Protein AF-A0A954PPZ4-F1 (afdb_monomer_lite)

Sequence (456 aa):
CDCLAVALPESFREPVVQAVEKLPRPAMVLQRCLPSYSAPQWQPHAEEVEAAEGDNGEAWSYVPIDPCQPVIMALRMALGEHWPIEFCDLETNAFQPLAAVMPDPYALKTVSLERFATAILPSLAKPYQEQAQHRLQYMAWRLRQLEEKHQHIVLVCSILEWPWLREAYFESPPEELPAHDSVDAAKTFTVHSNSLLFLFGELPFITGLYEQARVHLEDDENLSIDGVKQLLMSARSSYLQDLGKRARRITPLLLAQCLKYIRNMTLLEHRMTPDLYTMAVAAQQILGDQYSIHLIETARDYPFSEEMEPQPAEHASITLGIDQVRLPDGEMVSVVSRLPGQPVSWRSLELRRRPAQEERERWKTQWNPYAQCSWPPEDNLIESFRTRVMDRAKALIGADLARSEKFSTSIKDGIDIRETLRHWYDGEIYVKVTPPSLGAMDCCVMLFDTPADPRE

pLDDT: mean 85.3, std 14.96, range [31.09, 97.88]

Structure (mmCIF, N/CA/C/O backbone):
data_AF-A0A954PPZ4-F1
#
_entry.id   AF-A0A954PPZ4-F1
#
loop_
_atom_site.group_PDB
_atom_site.id
_atom_site.type_symbol
_atom_site.label_atom_id
_atom_site.label_alt_id
_atom_site.label_comp_id
_atom_site.label_asym_id
_atom_site.label_entity_id
_atom_site.label_seq_id
_atom_site.pdbx_PDB_ins_code
_atom_site.Cartn_x
_atom_site.Cartn_y
_atom_site.Cartn_z
_atom_site.occupancy
_atom_site.B_iso_or_equiv
_atom_site.auth_seq_id
_atom_site.auth_comp_id
_atom_site.auth_asym_id
_atom_site.auth_atom_id
_atom_site.pdbx_PDB_model_num
ATOM 1 N N . CYS A 1 1 ? -2.077 9.048 -27.854 1.00 75.25 1 CYS A N 1
ATOM 2 C CA . CYS A 1 1 ? -1.105 7.977 -27.586 1.00 75.25 1 CYS A CA 1
ATOM 3 C C . CYS A 1 1 ? -1.301 6.933 -28.668 1.00 75.25 1 CYS A C 1
ATOM 5 O O . CYS A 1 1 ? -2.449 6.589 -28.920 1.00 75.25 1 CYS A O 1
ATOM 7 N N . ASP A 1 2 ? -0.237 6.506 -29.336 1.00 89.81 2 ASP A N 1
ATOM 8 C CA . ASP A 1 2 ? -0.251 5.401 -30.306 1.00 89.81 2 ASP A CA 1
ATOM 9 C C . ASP A 1 2 ? 0.690 4.249 -29.904 1.00 89.81 2 ASP A C 1
ATOM 11 O O . ASP A 1 2 ? 0.774 3.256 -30.624 1.00 89.81 2 ASP A O 1
ATOM 15 N N . CYS A 1 3 ? 1.375 4.367 -28.759 1.00 95.69 3 CYS A N 1
ATOM 16 C CA . CYS A 1 3 ? 2.172 3.321 -28.125 1.00 95.69 3 CYS A CA 1
ATOM 17 C C . CYS A 1 3 ? 2.375 3.638 -26.636 1.00 95.69 3 CYS A C 1
ATOM 19 O O . CYS A 1 3 ? 2.817 4.735 -26.286 1.00 95.69 3 CYS A O 1
ATOM 21 N N . LEU A 1 4 ? 2.108 2.670 -25.760 1.00 97.62 4 LEU A N 1
ATOM 22 C CA . LEU A 1 4 ? 2.496 2.714 -24.353 1.00 97.62 4 LEU A CA 1
ATOM 23 C C . LEU A 1 4 ? 3.855 2.026 -24.182 1.00 97.62 4 LEU A C 1
ATOM 25 O O . LEU A 1 4 ? 3.980 0.838 -24.453 1.00 97.62 4 LEU A O 1
ATOM 29 N N . ALA A 1 5 ? 4.848 2.749 -23.681 1.00 97.50 5 ALA A N 1
ATOM 30 C CA . ALA A 1 5 ? 6.113 2.190 -23.222 1.00 97.50 5 ALA A CA 1
ATOM 31 C C . ALA A 1 5 ? 6.106 2.049 -21.692 1.00 97.50 5 ALA A C 1
ATOM 33 O O . ALA A 1 5 ? 5.712 2.977 -20.976 1.00 97.50 5 ALA A O 1
ATOM 34 N N . VAL A 1 6 ? 6.575 0.913 -21.179 1.00 97.25 6 VAL A N 1
ATOM 35 C CA . VAL A 1 6 ? 6.721 0.660 -19.737 1.00 97.25 6 VAL A CA 1
ATOM 36 C C . VAL A 1 6 ? 8.161 0.301 -19.383 1.00 97.25 6 VAL A C 1
ATOM 38 O O . VAL A 1 6 ? 8.851 -0.382 -20.142 1.00 97.25 6 VAL A O 1
ATOM 41 N N . ALA A 1 7 ? 8.609 0.748 -18.207 1.00 95.81 7 ALA A N 1
ATOM 42 C CA . ALA A 1 7 ? 9.927 0.440 -17.646 1.00 95.81 7 ALA A CA 1
ATOM 43 C C . ALA A 1 7 ? 9.975 -0.978 -17.034 1.00 95.81 7 ALA A C 1
ATOM 45 O O . ALA A 1 7 ? 10.272 -1.157 -15.855 1.00 95.81 7 ALA A O 1
ATOM 46 N N . LEU A 1 8 ? 9.615 -1.981 -17.836 1.00 97.19 8 LEU A N 1
ATOM 47 C CA . LEU A 1 8 ? 9.733 -3.405 -17.527 1.00 97.19 8 LEU A CA 1
ATOM 48 C C . LEU A 1 8 ? 10.422 -4.119 -18.699 1.00 97.19 8 LEU A C 1
ATOM 50 O O . LEU A 1 8 ? 10.271 -3.665 -19.838 1.00 97.19 8 LEU A O 1
ATOM 54 N N . PRO A 1 9 ? 11.174 -5.203 -18.447 1.00 96.81 9 PRO A N 1
ATOM 55 C CA . PRO A 1 9 ? 11.901 -5.890 -19.503 1.00 96.81 9 PRO A CA 1
ATOM 56 C C . PRO A 1 9 ? 11.020 -6.901 -20.245 1.00 96.81 9 PRO A C 1
ATOM 58 O O . PRO A 1 9 ? 9.985 -7.348 -19.743 1.00 96.81 9 PRO A O 1
ATOM 61 N N . GLU A 1 10 ? 11.427 -7.250 -21.464 1.00 96.19 10 GLU A N 1
ATOM 62 C CA . GLU A 1 10 ? 10.640 -8.042 -22.418 1.00 96.19 10 GLU A CA 1
ATOM 63 C C . GLU A 1 10 ? 10.233 -9.422 -21.872 1.00 96.19 10 GLU A C 1
ATOM 65 O O . GLU A 1 10 ? 9.125 -9.889 -22.138 1.00 96.19 10 GLU A O 1
ATOM 70 N N . SER A 1 11 ? 11.069 -10.044 -21.035 1.00 96.31 11 SER A N 1
ATOM 71 C CA . SER A 1 11 ? 10.804 -11.328 -20.372 1.00 96.31 11 SER A CA 1
ATOM 72 C C . SER A 1 11 ? 9.539 -11.335 -19.505 1.00 96.31 11 SER A C 1
ATOM 74 O O . SER A 1 11 ? 8.953 -12.396 -19.280 1.00 96.31 11 SER A O 1
ATOM 76 N N . PHE A 1 12 ? 9.073 -10.167 -19.053 1.00 97.50 12 PHE A N 1
ATOM 77 C CA . PHE A 1 12 ? 7.840 -10.024 -18.277 1.00 97.50 12 PHE A CA 1
ATOM 78 C C . PHE A 1 12 ? 6.602 -9.767 -19.142 1.00 97.50 12 PHE A C 1
ATOM 80 O O . PHE A 1 12 ? 5.494 -9.856 -18.612 1.00 97.50 12 PHE A O 1
ATOM 87 N N . ARG A 1 13 ? 6.745 -9.473 -20.444 1.00 97.25 13 ARG A N 1
ATOM 88 C CA . ARG A 1 13 ? 5.640 -9.022 -21.310 1.00 97.25 13 ARG A CA 1
ATOM 89 C C . ARG A 1 13 ? 4.444 -9.962 -21.259 1.00 97.25 13 ARG A C 1
ATOM 91 O O . ARG A 1 13 ? 3.362 -9.564 -20.837 1.00 97.25 13 ARG A O 1
ATOM 98 N N . GLU A 1 14 ? 4.637 -11.203 -21.692 1.00 96.88 14 GLU A N 1
ATOM 99 C CA . GLU A 1 14 ? 3.563 -12.192 -21.778 1.00 96.88 14 GLU A CA 1
ATOM 100 C C . GLU A 1 14 ? 2.901 -12.479 -20.414 1.00 96.88 14 GLU A C 1
ATOM 102 O O . GLU A 1 14 ? 1.684 -12.297 -20.310 1.00 96.88 14 GLU A O 1
ATOM 107 N N . PRO A 1 15 ? 3.639 -12.858 -19.347 1.00 96.88 15 PRO A N 1
ATOM 108 C CA . PRO A 1 15 ? 3.014 -13.192 -18.068 1.00 96.88 15 PRO A CA 1
ATOM 109 C C . PRO A 1 15 ? 2.352 -11.992 -17.380 1.00 96.88 15 PRO A C 1
ATOM 111 O O . PRO A 1 15 ? 1.315 -12.172 -16.738 1.00 96.88 15 PRO A O 1
ATOM 114 N N . VAL A 1 16 ? 2.900 -10.776 -17.518 1.00 97.88 16 VAL A N 1
ATOM 115 C CA . VAL A 1 16 ? 2.283 -9.559 -16.964 1.00 97.88 16 VAL A CA 1
ATOM 116 C C . VAL A 1 16 ? 1.006 -9.225 -17.717 1.00 97.88 16 VAL A C 1
ATOM 118 O O . VAL A 1 16 ? -0.025 -9.059 -17.075 1.00 97.88 16 VAL A O 1
ATOM 121 N N . VAL A 1 17 ? 1.028 -9.177 -19.052 1.00 97.38 17 VAL A N 1
ATOM 122 C CA . VAL A 1 17 ? -0.170 -8.858 -19.848 1.00 97.38 17 VAL A CA 1
ATOM 123 C C . VAL A 1 17 ? -1.296 -9.857 -19.565 1.00 97.38 17 VAL A C 1
ATOM 125 O O . VAL A 1 17 ? -2.403 -9.439 -19.232 1.00 97.38 17 VAL A O 1
ATOM 128 N N . GLN A 1 18 ? -1.002 -11.162 -19.567 1.00 95.94 18 GLN A N 1
ATOM 129 C CA . GLN A 1 18 ? -1.986 -12.202 -19.235 1.00 95.94 18 GLN A CA 1
ATOM 130 C C . GLN A 1 18 ? -2.537 -12.077 -17.809 1.00 95.94 18 GLN A C 1
ATOM 132 O O . GLN A 1 18 ? -3.684 -12.438 -17.547 1.00 95.94 18 GLN A O 1
ATOM 137 N N . ALA A 1 19 ? -1.724 -11.619 -16.854 1.00 95.38 19 ALA A N 1
ATOM 138 C CA . ALA A 1 19 ? -2.177 -11.412 -15.485 1.00 95.38 19 ALA A CA 1
ATOM 139 C C . ALA A 1 19 ? -3.031 -10.142 -15.346 1.00 95.38 19 ALA A C 1
ATOM 141 O O . ALA A 1 19 ? -4.013 -10.153 -14.606 1.00 95.38 19 ALA A O 1
ATOM 142 N N . VAL A 1 20 ? -2.705 -9.076 -16.084 1.00 96.69 20 VAL A N 1
ATOM 143 C CA . VAL A 1 20 ? -3.491 -7.833 -16.121 1.00 96.69 20 VAL A CA 1
ATOM 144 C C . VAL A 1 20 ? -4.895 -8.085 -16.673 1.00 96.69 20 VAL A C 1
ATOM 146 O O . VAL A 1 20 ? -5.860 -7.557 -16.126 1.00 96.69 20 VAL A O 1
ATOM 149 N N . GLU A 1 21 ? -5.035 -8.938 -17.691 1.00 94.81 21 GLU A N 1
ATOM 150 C CA . GLU A 1 21 ? -6.339 -9.338 -18.250 1.00 94.81 21 GLU A CA 1
ATOM 151 C C . GLU A 1 21 ? -7.236 -10.086 -17.250 1.00 94.81 21 GLU A C 1
ATOM 153 O O . GLU A 1 21 ? -8.455 -10.102 -17.406 1.00 94.81 21 GLU A O 1
ATOM 158 N N . LYS A 1 22 ? -6.650 -10.704 -16.216 1.00 92.50 22 LYS A N 1
ATOM 159 C CA . LYS A 1 22 ? -7.378 -11.458 -15.180 1.00 92.50 22 LYS A CA 1
ATOM 160 C C . LYS A 1 22 ? -7.813 -10.601 -13.995 1.00 92.50 22 LYS A C 1
ATOM 162 O O . LYS A 1 22 ? -8.447 -11.114 -13.072 1.00 92.50 22 LYS A O 1
ATOM 167 N N . LEU A 1 23 ? -7.466 -9.317 -13.986 1.00 92.75 23 LEU A N 1
ATOM 168 C CA . LEU A 1 23 ? -7.925 -8.405 -12.952 1.00 92.75 23 LEU A CA 1
ATOM 169 C C . LEU A 1 23 ? -9.472 -8.348 -12.923 1.00 92.75 23 LEU A C 1
ATOM 171 O O . LEU A 1 23 ? -10.089 -8.413 -13.986 1.00 92.75 23 LEU A O 1
ATOM 175 N N . PRO A 1 24 ? -10.118 -8.262 -11.741 1.00 92.44 24 PRO A N 1
ATOM 176 C CA . PRO A 1 24 ? -9.594 -7.825 -10.440 1.00 92.44 24 PRO A CA 1
ATOM 177 C C . PRO A 1 24 ? -8.864 -8.902 -9.617 1.00 92.44 24 PRO A C 1
ATOM 179 O O . PRO A 1 24 ? -8.518 -8.632 -8.468 1.00 92.44 24 PRO A O 1
ATOM 182 N N . ARG A 1 25 ? -8.599 -10.104 -10.151 1.00 91.38 25 ARG A N 1
ATOM 183 C CA . ARG A 1 25 ? -7.817 -11.137 -9.450 1.00 91.38 25 ARG A CA 1
ATOM 184 C C . ARG A 1 25 ? -6.331 -10.743 -9.379 1.00 91.38 25 ARG A C 1
ATOM 186 O O . ARG A 1 25 ? -5.662 -10.754 -10.413 1.00 91.38 25 ARG A O 1
ATOM 193 N N . PRO A 1 26 ? -5.788 -10.422 -8.191 1.00 92.31 26 PRO A N 1
ATOM 194 C CA . PRO A 1 26 ? -4.391 -10.040 -8.056 1.00 92.31 26 PRO A CA 1
ATOM 195 C C . PRO A 1 26 ? -3.469 -11.242 -8.255 1.00 92.31 26 PRO A C 1
ATOM 197 O O . PRO A 1 26 ? -3.804 -12.387 -7.930 1.00 92.31 26 PRO A O 1
ATOM 200 N N . ALA A 1 27 ? -2.279 -10.967 -8.770 1.00 94.50 27 ALA A N 1
ATOM 201 C CA . ALA A 1 27 ? -1.265 -11.967 -9.060 1.00 94.50 27 ALA A CA 1
ATOM 202 C C . ALA A 1 27 ? 0.137 -11.394 -8.835 1.00 94.50 27 ALA A C 1
ATOM 204 O O . ALA A 1 27 ? 0.327 -10.188 -8.671 1.00 94.50 27 ALA A O 1
ATOM 205 N N . MET A 1 28 ? 1.131 -12.271 -8.856 1.00 95.56 28 MET A N 1
ATOM 206 C CA . MET A 1 28 ? 2.534 -11.888 -8.811 1.00 95.56 28 MET A CA 1
ATOM 207 C C . MET A 1 28 ? 3.274 -12.576 -9.950 1.00 95.56 28 MET A C 1
ATOM 209 O O . MET A 1 28 ? 3.221 -13.800 -10.072 1.00 95.56 28 MET A O 1
ATOM 213 N N . VAL A 1 29 ? 3.960 -11.800 -10.786 1.00 97.12 29 VAL A N 1
ATOM 214 C CA . VAL A 1 29 ? 4.815 -12.344 -11.845 1.00 97.12 29 VAL A CA 1
ATOM 215 C C . VAL A 1 29 ? 6.242 -12.378 -11.329 1.00 97.12 29 VAL A C 1
ATOM 217 O O . VAL A 1 29 ? 6.821 -11.328 -11.070 1.00 97.12 29 VAL A O 1
ATOM 220 N N . LEU A 1 30 ? 6.786 -13.575 -11.145 1.00 96.25 30 LEU A N 1
ATOM 221 C CA . LEU A 1 30 ? 8.046 -13.828 -10.455 1.00 96.25 30 LEU A CA 1
ATOM 222 C C . LEU A 1 30 ? 9.083 -14.398 -11.429 1.00 96.25 30 LEU A C 1
ATOM 224 O O . LEU A 1 30 ? 8.787 -15.315 -12.196 1.00 96.25 30 LEU A O 1
ATOM 228 N N . GLN A 1 31 ? 10.302 -13.872 -11.370 1.00 95.75 31 GLN A N 1
ATOM 229 C CA . GLN A 1 31 ? 11.454 -14.325 -12.139 1.00 95.75 31 GLN A CA 1
ATOM 230 C C . GLN A 1 31 ? 12.562 -14.756 -11.182 1.00 95.75 31 GLN A C 1
ATOM 232 O O . GLN A 1 31 ? 13.004 -13.989 -10.324 1.00 95.75 31 GLN A O 1
ATOM 237 N N . ARG A 1 32 ? 13.009 -16.000 -11.348 1.00 94.06 32 ARG A N 1
ATOM 238 C CA . ARG A 1 32 ? 14.096 -16.574 -10.563 1.00 94.06 32 ARG A CA 1
ATOM 239 C C . ARG A 1 32 ? 15.424 -15.905 -10.912 1.00 94.06 32 ARG A C 1
ATOM 241 O O . ARG A 1 32 ? 15.736 -15.753 -12.090 1.00 94.06 32 ARG A O 1
ATOM 248 N N . CYS A 1 33 ? 16.219 -15.596 -9.889 1.00 92.00 33 CYS A N 1
ATOM 249 C CA . CYS A 1 33 ? 17.605 -15.190 -10.090 1.00 92.00 33 CYS A CA 1
ATOM 250 C C . CYS A 1 33 ? 18.462 -16.418 -10.429 1.00 92.00 33 CYS A C 1
ATOM 252 O O . CYS A 1 33 ? 18.467 -17.417 -9.699 1.00 92.00 33 CYS A O 1
ATOM 254 N N . LEU A 1 34 ? 19.164 -16.370 -11.559 1.00 88.38 34 LEU A N 1
ATOM 255 C CA . LEU A 1 34 ? 20.158 -17.368 -11.933 1.00 88.38 34 LEU A CA 1
ATOM 256 C C . LEU A 1 34 ? 21.433 -17.162 -11.097 1.00 88.38 34 LEU A C 1
ATOM 258 O O . LEU A 1 34 ? 21.794 -16.019 -10.827 1.00 88.38 34 LEU A O 1
ATOM 262 N N . PRO A 1 35 ? 22.149 -18.225 -10.698 1.00 81.56 35 PRO A N 1
ATOM 263 C CA . PRO A 1 35 ? 23.401 -18.070 -9.966 1.00 81.56 35 PRO A CA 1
ATOM 264 C C . PRO A 1 35 ? 24.441 -17.331 -10.816 1.00 81.56 35 PRO A C 1
ATOM 266 O O . PRO A 1 35 ? 24.807 -17.807 -11.896 1.00 81.56 35 PRO A O 1
ATOM 269 N N . SER A 1 36 ? 24.957 -16.203 -10.325 1.00 65.00 36 SER A N 1
ATOM 270 C CA . SER A 1 36 ? 26.126 -15.570 -10.928 1.00 65.00 36 SER A CA 1
ATOM 271 C C . SER A 1 36 ? 27.384 -16.329 -10.476 1.00 65.00 36 SER A C 1
ATOM 273 O O . SER A 1 36 ? 27.802 -16.283 -9.321 1.00 65.00 36 SER A O 1
ATOM 275 N N . TYR A 1 37 ? 28.007 -17.098 -11.375 1.00 56.28 37 TYR A N 1
ATOM 276 C CA . TYR A 1 37 ? 29.334 -17.665 -11.107 1.00 56.28 37 TYR A CA 1
ATOM 277 C C . TYR A 1 37 ? 30.387 -16.571 -11.299 1.00 56.28 37 TYR A C 1
ATOM 279 O O . TYR A 1 37 ? 31.120 -16.552 -12.287 1.00 56.28 37 TYR A O 1
ATOM 287 N N . SER A 1 38 ? 30.456 -15.635 -10.358 1.00 49.75 38 SER A N 1
ATOM 288 C CA . SER A 1 38 ? 31.612 -14.756 -10.229 1.00 49.75 38 SER A CA 1
ATOM 289 C C . SER A 1 38 ? 32.700 -15.514 -9.458 1.00 49.75 38 SER A C 1
ATOM 291 O O . SER A 1 38 ? 32.496 -15.974 -8.336 1.00 49.75 38 SER A O 1
ATOM 293 N N . ALA A 1 39 ? 33.862 -15.734 -10.084 1.00 36.75 39 ALA A N 1
ATOM 294 C CA . ALA A 1 39 ? 35.012 -16.302 -9.381 1.00 36.75 39 ALA A CA 1
ATOM 295 C C . ALA A 1 39 ? 35.336 -15.396 -8.178 1.00 36.75 39 ALA A C 1
ATOM 297 O O . ALA A 1 39 ? 35.464 -14.185 -8.382 1.00 36.75 39 ALA A O 1
ATOM 298 N N . PRO A 1 40 ? 35.467 -15.927 -6.947 1.00 40.28 40 PRO A N 1
ATOM 299 C CA . PRO A 1 40 ? 35.713 -15.090 -5.784 1.00 40.28 40 PRO A CA 1
ATOM 300 C C . PRO A 1 40 ? 37.027 -14.333 -5.990 1.00 40.28 40 PRO A C 1
ATOM 302 O O . PRO A 1 40 ? 38.104 -14.931 -6.060 1.00 40.28 40 PRO A O 1
ATOM 305 N N . GLN A 1 41 ? 36.942 -13.008 -6.111 1.00 35.97 41 GLN A N 1
ATOM 306 C CA . GLN A 1 41 ? 38.111 -12.147 -6.005 1.00 35.97 41 GLN A CA 1
ATOM 307 C C . GLN A 1 41 ? 38.633 -12.279 -4.575 1.00 35.97 41 GLN A C 1
ATOM 309 O O . GLN A 1 41 ? 38.018 -11.802 -3.625 1.00 35.97 41 GLN A O 1
ATOM 314 N N . TRP A 1 42 ? 39.756 -12.976 -4.423 1.00 34.16 42 TRP A N 1
ATOM 315 C CA . TRP A 1 42 ? 40.444 -13.130 -3.149 1.00 34.16 42 TRP A CA 1
ATOM 316 C C . TRP A 1 42 ? 40.820 -11.748 -2.594 1.00 34.16 42 TRP A C 1
ATOM 318 O O . TRP A 1 42 ? 41.677 -11.063 -3.154 1.00 34.16 42 TRP A O 1
ATOM 328 N N . GLN A 1 43 ? 40.168 -11.330 -1.507 1.00 35.03 43 GLN A N 1
ATOM 329 C CA . GLN A 1 43 ? 40.517 -10.128 -0.749 1.00 35.03 43 GLN A CA 1
ATOM 330 C C . GLN A 1 43 ? 41.187 -10.550 0.573 1.00 35.03 43 GLN A C 1
ATOM 332 O O . GLN A 1 43 ? 40.559 -11.251 1.364 1.00 35.03 43 GLN A O 1
ATOM 337 N N . PRO A 1 44 ? 42.446 -10.154 0.846 1.00 36.66 44 PRO A N 1
ATOM 338 C CA . PRO A 1 44 ? 43.204 -10.657 1.998 1.00 36.66 44 PRO A CA 1
ATOM 339 C C . PRO A 1 44 ? 42.790 -10.121 3.380 1.00 36.66 44 PRO A C 1
ATOM 341 O O . PRO A 1 44 ? 43.398 -10.526 4.366 1.00 36.66 44 PRO A O 1
ATOM 344 N N . HIS A 1 45 ? 41.799 -9.228 3.492 1.00 40.19 45 HIS A N 1
ATOM 345 C CA . HIS A 1 45 ? 41.446 -8.582 4.766 1.00 40.19 45 HIS A CA 1
ATOM 346 C C . HIS A 1 45 ? 39.955 -8.219 4.875 1.00 40.19 45 HIS A C 1
ATOM 348 O O . HIS A 1 45 ? 39.609 -7.047 4.995 1.00 40.19 45 HIS A O 1
ATOM 354 N N . ALA A 1 46 ? 39.064 -9.210 4.854 1.00 38.28 46 ALA A N 1
ATOM 355 C CA . ALA A 1 46 ? 37.725 -9.045 5.418 1.00 38.28 46 ALA A CA 1
ATOM 356 C C . ALA A 1 46 ? 37.709 -9.747 6.781 1.00 38.28 46 ALA A C 1
ATOM 358 O O . ALA A 1 46 ? 37.819 -10.969 6.852 1.00 38.28 46 ALA A O 1
ATOM 359 N N . GLU A 1 47 ? 37.676 -8.959 7.856 1.00 34.91 47 GLU A N 1
ATOM 360 C CA . GLU A 1 47 ? 37.459 -9.461 9.212 1.00 34.91 47 GLU A CA 1
ATOM 361 C C . GLU A 1 47 ? 36.106 -10.182 9.277 1.00 34.91 47 GLU A C 1
ATOM 363 O O . GLU A 1 47 ? 35.132 -9.748 8.660 1.00 34.91 47 GLU A O 1
ATOM 368 N N . GLU A 1 48 ? 36.080 -11.305 9.995 1.00 34.56 48 GLU A N 1
ATOM 369 C CA . GLU A 1 48 ? 34.921 -12.172 10.206 1.00 34.56 48 GLU A CA 1
ATOM 370 C C . GLU A 1 48 ? 33.782 -11.393 10.884 1.00 34.56 48 GLU A C 1
ATOM 372 O O . GLU A 1 48 ? 33.661 -11.353 12.107 1.00 34.56 48 GLU A O 1
ATOM 377 N N . VAL A 1 49 ? 32.930 -10.754 10.084 1.00 34.75 49 VAL A N 1
ATOM 378 C CA . VAL A 1 49 ? 31.578 -10.403 10.511 1.00 34.75 49 VAL A CA 1
ATOM 379 C C . VAL A 1 49 ? 30.792 -11.703 10.467 1.00 34.75 49 VAL A C 1
ATOM 381 O O . VAL A 1 49 ? 30.692 -12.313 9.403 1.00 34.75 49 VAL A O 1
ATOM 384 N N . GLU A 1 50 ? 30.287 -12.147 11.620 1.00 31.09 50 GLU A N 1
ATOM 385 C CA . GLU A 1 50 ? 29.399 -13.304 11.739 1.00 31.09 50 GLU A CA 1
ATOM 386 C C . GLU A 1 50 ? 28.265 -13.182 10.713 1.00 31.09 50 GLU A C 1
ATOM 388 O O . GLU A 1 50 ? 27.311 -12.419 10.880 1.00 31.09 50 GLU A O 1
ATOM 393 N N . ALA A 1 51 ? 28.410 -13.914 9.609 1.00 31.61 51 ALA A N 1
ATOM 394 C CA . ALA A 1 51 ? 27.372 -14.089 8.622 1.00 31.61 51 ALA A CA 1
ATOM 395 C C . ALA A 1 51 ? 26.239 -14.841 9.316 1.00 31.61 51 ALA A C 1
ATOM 397 O O . ALA A 1 51 ? 26.382 -16.013 9.668 1.00 31.61 51 ALA A O 1
ATOM 398 N N . ALA A 1 52 ? 25.123 -14.153 9.546 1.00 32.53 52 ALA A N 1
ATOM 399 C CA . ALA A 1 52 ? 23.878 -14.818 9.870 1.00 32.53 52 ALA A CA 1
ATOM 400 C C . ALA A 1 52 ? 23.625 -15.873 8.782 1.00 32.53 52 ALA A C 1
ATOM 402 O O . ALA A 1 52 ? 23.554 -15.541 7.600 1.00 32.53 52 ALA A O 1
ATOM 403 N N . GLU A 1 53 ? 23.556 -17.143 9.178 1.00 34.78 53 GLU A N 1
ATOM 404 C CA . GLU A 1 53 ? 23.219 -18.260 8.299 1.00 34.78 53 GLU A CA 1
ATOM 405 C C . GLU A 1 53 ? 21.824 -18.023 7.695 1.00 34.78 53 GLU A C 1
ATOM 407 O O . GLU A 1 53 ? 20.797 -18.293 8.317 1.00 34.78 53 GLU A O 1
ATOM 412 N N . GLY A 1 54 ? 21.792 -17.470 6.484 1.00 33.00 54 GLY A N 1
ATOM 413 C CA . GLY A 1 54 ? 20.583 -17.168 5.732 1.00 33.00 54 GLY A CA 1
ATOM 414 C C . GLY A 1 54 ? 20.927 -16.975 4.260 1.00 33.00 54 GLY A C 1
ATOM 415 O O . GLY A 1 54 ? 21.245 -15.871 3.852 1.00 33.00 54 GLY A O 1
ATOM 416 N N . ASP A 1 55 ? 20.907 -18.084 3.522 1.00 38.06 55 ASP A N 1
ATOM 417 C CA . ASP A 1 55 ? 20.868 -18.215 2.058 1.00 38.06 55 ASP A CA 1
ATOM 418 C C . ASP A 1 55 ? 21.762 -17.265 1.222 1.00 38.06 55 ASP A C 1
ATOM 420 O O . ASP A 1 55 ? 21.425 -16.121 0.935 1.00 38.06 55 ASP A O 1
ATOM 424 N N . ASN A 1 56 ? 22.896 -17.789 0.742 1.00 38.66 56 ASN A N 1
ATOM 425 C CA . ASN A 1 56 ? 23.816 -17.152 -0.219 1.00 38.66 56 ASN A CA 1
ATOM 426 C C . ASN A 1 56 ? 23.228 -17.065 -1.657 1.00 38.66 56 ASN A C 1
ATOM 428 O O . ASN A 1 56 ? 23.945 -17.270 -2.639 1.00 38.66 56 ASN A O 1
ATOM 432 N N . GLY A 1 57 ? 21.924 -16.819 -1.801 1.00 57.78 57 GLY A N 1
ATOM 433 C CA . GLY A 1 57 ? 21.230 -16.669 -3.081 1.00 57.78 57 GLY A CA 1
ATOM 434 C C . GLY A 1 57 ? 20.877 -15.209 -3.367 1.00 57.78 57 GLY A C 1
ATOM 435 O O . GLY A 1 57 ? 20.288 -14.532 -2.528 1.00 57.78 57 GLY A O 1
ATOM 436 N N . GLU A 1 58 ? 21.211 -14.710 -4.559 1.00 79.25 58 GLU A N 1
ATOM 437 C CA . GLU A 1 58 ? 20.702 -13.420 -5.046 1.00 79.25 58 GLU A CA 1
ATOM 438 C C . GLU A 1 58 ? 19.156 -13.441 -5.092 1.00 79.25 58 GLU A C 1
ATOM 440 O O . GLU A 1 58 ? 18.540 -14.444 -5.471 1.00 79.25 58 GLU A O 1
ATOM 445 N N . ALA A 1 59 ? 18.518 -12.339 -4.682 1.00 89.56 59 ALA A N 1
ATOM 446 C CA . ALA A 1 59 ? 17.064 -12.258 -4.549 1.00 89.56 59 ALA A CA 1
ATOM 447 C C . ALA A 1 59 ? 16.345 -12.358 -5.905 1.00 89.56 59 ALA A C 1
ATOM 449 O O . ALA A 1 59 ? 16.787 -11.801 -6.911 1.00 89.56 59 ALA A O 1
ATOM 450 N N . TRP A 1 60 ? 15.201 -13.042 -5.931 1.00 95.06 60 TRP A N 1
ATOM 451 C CA . TRP A 1 60 ? 14.356 -13.136 -7.122 1.00 95.06 60 TRP A CA 1
ATOM 452 C C . TRP A 1 60 ? 13.653 -11.798 -7.368 1.00 95.06 60 TRP A C 1
ATOM 454 O O . TRP A 1 60 ? 13.402 -11.040 -6.435 1.00 95.06 60 TRP A O 1
ATOM 464 N N . SER A 1 61 ? 13.289 -11.499 -8.614 1.00 96.00 61 SER A N 1
ATOM 465 C CA . SER A 1 61 ? 12.597 -10.245 -8.943 1.00 96.00 61 SER A CA 1
ATOM 466 C C . SER A 1 61 ? 11.137 -10.491 -9.304 1.00 96.00 61 SER A C 1
ATOM 468 O O . SER A 1 61 ? 10.810 -11.513 -9.910 1.00 96.00 61 SER A O 1
ATOM 470 N N . TYR A 1 62 ? 10.240 -9.572 -8.947 1.00 96.69 62 TYR A N 1
ATOM 471 C CA . TYR A 1 62 ? 8.822 -9.713 -9.274 1.00 96.69 62 TYR A CA 1
ATOM 472 C C . TYR A 1 62 ? 8.150 -8.414 -9.713 1.00 96.69 62 TYR A C 1
ATOM 474 O O . TYR A 1 62 ? 8.593 -7.313 -9.392 1.00 96.69 62 TYR A O 1
ATOM 482 N N . VAL A 1 63 ? 7.038 -8.563 -10.431 1.00 97.56 63 VAL A N 1
ATOM 483 C CA . VAL A 1 63 ? 6.104 -7.490 -10.779 1.00 97.56 63 VAL A CA 1
ATOM 484 C C . VAL A 1 63 ? 4.777 -7.754 -10.054 1.00 97.56 63 VAL A C 1
ATOM 486 O O . VAL A 1 63 ? 4.157 -8.798 -10.300 1.00 97.56 63 VAL A O 1
ATOM 489 N N . PRO A 1 64 ? 4.333 -6.861 -9.147 1.00 96.56 64 PRO A N 1
ATOM 490 C CA . PRO A 1 64 ? 3.031 -6.987 -8.503 1.00 96.56 64 PRO A CA 1
ATOM 491 C C . PRO A 1 64 ? 1.920 -6.635 -9.495 1.00 96.56 64 PRO A C 1
ATOM 493 O O . PRO A 1 64 ? 1.946 -5.569 -10.106 1.00 96.56 64 PRO A O 1
ATOM 496 N N . ILE A 1 65 ? 0.919 -7.504 -9.627 1.00 96.62 65 ILE A N 1
ATOM 497 C CA . ILE A 1 65 ? -0.296 -7.228 -10.405 1.00 96.62 65 ILE A CA 1
ATOM 498 C C . ILE A 1 65 ? -1.340 -6.643 -9.446 1.00 96.62 65 ILE A C 1
ATOM 500 O O . ILE A 1 65 ? -2.340 -7.272 -9.103 1.00 96.62 65 ILE A O 1
ATOM 504 N N . ASP A 1 66 ? -1.029 -5.445 -8.951 1.00 95.25 66 ASP A N 1
ATOM 505 C CA . ASP A 1 66 ? -1.883 -4.631 -8.083 1.00 95.25 66 ASP A CA 1
ATOM 506 C C . ASP A 1 66 ? -2.755 -3.698 -8.947 1.00 95.25 66 ASP A C 1
ATOM 508 O O . ASP A 1 66 ? -2.200 -2.899 -9.708 1.00 95.25 66 ASP A O 1
ATOM 512 N N . PRO A 1 67 ? -4.100 -3.758 -8.839 1.00 92.94 67 PRO A N 1
ATOM 513 C CA . PRO A 1 67 ? -5.006 -2.876 -9.572 1.00 92.94 67 PRO A CA 1
ATOM 514 C C . PRO A 1 67 ? -4.702 -1.380 -9.448 1.00 92.94 67 PRO A C 1
ATOM 516 O O . PRO A 1 67 ? -4.967 -0.627 -10.380 1.00 92.94 67 PRO A O 1
ATOM 519 N N . CYS A 1 68 ? -4.172 -0.934 -8.310 1.00 91.94 68 CYS A N 1
ATOM 520 C CA . CYS A 1 68 ? -3.899 0.478 -8.044 1.00 91.94 68 CYS A CA 1
ATOM 521 C C . CYS A 1 68 ? -2.472 0.898 -8.423 1.00 91.94 68 CYS A C 1
ATOM 523 O O . CYS A 1 68 ? -2.130 2.078 -8.317 1.00 91.94 68 CYS A O 1
ATOM 525 N N . GLN A 1 69 ? -1.628 -0.030 -8.881 1.00 94.81 69 GLN A N 1
ATOM 526 C CA . GLN A 1 69 ? -0.254 0.285 -9.249 1.00 94.81 69 GLN A CA 1
ATOM 527 C C . GLN A 1 69 ? -0.221 1.029 -10.606 1.00 94.81 69 GLN A C 1
ATOM 529 O O . GLN A 1 69 ? -0.855 0.584 -11.564 1.00 94.81 69 GLN A O 1
ATOM 534 N N . PRO A 1 70 ? 0.512 2.156 -10.740 1.00 93.81 70 PRO A N 1
ATOM 535 C CA . PRO A 1 70 ? 0.429 3.015 -11.930 1.00 93.81 70 PRO A CA 1
ATOM 536 C C . PRO A 1 70 ? 0.793 2.364 -13.275 1.00 93.81 70 PRO A C 1
ATOM 538 O O . PRO A 1 70 ? 0.150 2.645 -14.283 1.00 93.81 70 PRO A O 1
ATOM 541 N N . VAL A 1 71 ? 1.811 1.500 -13.311 1.00 96.69 71 VAL A N 1
ATOM 542 C CA . VAL A 1 71 ? 2.215 0.748 -14.514 1.00 96.69 71 VAL A CA 1
ATOM 543 C C . VAL A 1 71 ? 1.157 -0.296 -14.866 1.00 96.69 71 VAL A C 1
ATOM 545 O O . VAL A 1 71 ? 0.770 -0.392 -16.025 1.00 96.69 71 VAL A O 1
ATOM 548 N N . ILE A 1 72 ? 0.628 -1.026 -13.882 1.00 97.50 72 ILE A N 1
ATOM 549 C CA . ILE A 1 72 ? -0.458 -1.996 -14.068 1.00 97.50 72 ILE A CA 1
ATOM 550 C C . ILE A 1 72 ? -1.725 -1.307 -14.578 1.00 97.50 72 ILE A C 1
ATOM 552 O O . ILE A 1 72 ? -2.354 -1.793 -15.518 1.00 97.50 72 ILE A O 1
ATOM 556 N N . MET A 1 73 ? -2.065 -0.140 -14.028 1.00 95.25 73 MET A N 1
ATOM 557 C CA . MET A 1 73 ? -3.177 0.679 -14.506 1.00 95.25 73 MET A CA 1
ATOM 558 C C . MET A 1 73 ? -2.961 1.142 -15.949 1.00 95.25 73 MET A C 1
ATOM 560 O O . MET A 1 73 ? -3.863 1.023 -16.774 1.00 95.25 73 MET A O 1
ATOM 564 N N . ALA A 1 74 ? -1.759 1.621 -16.281 1.00 96.94 74 ALA A N 1
ATOM 565 C CA . ALA A 1 74 ? -1.428 2.032 -17.640 1.00 96.94 74 ALA A CA 1
ATOM 566 C C . ALA A 1 74 ? -1.542 0.870 -18.636 1.00 96.94 74 ALA A C 1
ATOM 568 O O . ALA A 1 74 ? -2.152 1.035 -19.691 1.00 96.94 74 ALA A O 1
ATOM 569 N N . LEU A 1 75 ? -1.029 -0.312 -18.277 1.00 97.62 75 LEU A N 1
ATOM 570 C CA . LEU A 1 75 ? -1.169 -1.532 -19.072 1.00 97.62 75 LEU A CA 1
ATOM 571 C C . LEU A 1 75 ? -2.641 -1.901 -19.267 1.00 97.62 75 LEU A C 1
ATOM 573 O O . LEU A 1 75 ? -3.057 -2.167 -20.392 1.00 97.62 75 LEU A O 1
ATOM 577 N N . ARG A 1 76 ? -3.450 -1.853 -18.202 1.00 95.69 76 ARG A N 1
ATOM 578 C CA . ARG A 1 76 ? -4.889 -2.135 -18.279 1.00 95.69 76 ARG A CA 1
ATOM 579 C C . ARG A 1 76 ? -5.604 -1.168 -19.231 1.00 95.69 76 ARG A C 1
ATOM 581 O O . ARG A 1 76 ? -6.406 -1.611 -20.049 1.00 95.69 76 ARG A O 1
ATOM 588 N N . MET A 1 77 ? -5.294 0.130 -19.167 1.00 94.81 77 MET A N 1
ATOM 589 C CA . MET A 1 77 ? -5.846 1.121 -20.101 1.00 94.81 77 MET A CA 1
ATOM 590 C C . MET A 1 77 ? -5.403 0.862 -21.542 1.00 94.81 77 MET A C 1
ATOM 592 O O . MET A 1 77 ? -6.234 0.890 -22.443 1.00 94.81 77 MET A O 1
ATOM 596 N N . ALA A 1 78 ? -4.115 0.584 -21.770 1.00 96.25 78 ALA A N 1
ATOM 597 C CA . ALA A 1 78 ? -3.598 0.308 -23.107 1.00 96.25 78 ALA A CA 1
ATOM 598 C C . ALA A 1 78 ? -4.231 -0.944 -23.726 1.00 96.25 78 ALA A C 1
ATOM 600 O O . ALA A 1 78 ? -4.549 -0.926 -24.911 1.00 96.25 78 ALA A O 1
ATOM 601 N N . LEU A 1 79 ? -4.484 -1.991 -22.933 1.00 95.75 79 LEU A N 1
ATOM 602 C CA . LEU A 1 79 ? -5.223 -3.171 -23.388 1.00 95.75 79 LEU A CA 1
ATOM 603 C C . LEU A 1 79 ? -6.667 -2.823 -23.776 1.00 95.75 79 LEU A C 1
ATOM 605 O O . LEU A 1 79 ? -7.118 -3.221 -24.846 1.00 95.75 79 LEU A O 1
ATOM 609 N N . GLY A 1 80 ? -7.373 -2.039 -22.953 1.00 93.31 80 GLY A N 1
ATOM 610 C CA . GLY A 1 80 ? -8.744 -1.604 -23.251 1.00 93.31 80 GLY A CA 1
ATOM 611 C C . GLY A 1 80 ? -8.847 -0.736 -24.512 1.00 93.31 80 GLY A C 1
ATOM 612 O O . GLY A 1 80 ? -9.728 -0.939 -25.347 1.00 93.31 80 GLY A O 1
ATOM 613 N N . GLU A 1 81 ? -7.904 0.188 -24.693 1.00 94.12 81 GLU A N 1
ATOM 614 C CA . GLU A 1 81 ? -7.827 1.090 -25.850 1.00 94.12 81 GLU A CA 1
ATOM 615 C C . GLU A 1 81 ? -7.108 0.469 -27.064 1.00 94.12 81 GLU A C 1
ATOM 617 O O . GLU A 1 81 ? -6.962 1.119 -28.101 1.00 94.12 81 GLU A O 1
ATOM 622 N N . HIS A 1 82 ? -6.669 -0.791 -26.960 1.00 94.44 82 HIS A N 1
ATOM 623 C CA . HIS A 1 82 ? -5.920 -1.517 -27.992 1.00 94.44 82 HIS A CA 1
ATOM 624 C C . HIS A 1 82 ? -4.656 -0.775 -28.466 1.00 94.44 82 HIS A C 1
ATOM 626 O O . HIS A 1 82 ? -4.277 -0.834 -29.640 1.00 94.44 82 HIS A O 1
ATOM 632 N N . TRP A 1 83 ? -3.995 -0.056 -27.559 1.00 95.12 83 TRP A N 1
ATOM 633 C CA . TRP A 1 83 ? -2.714 0.580 -27.842 1.00 95.12 83 TRP A CA 1
ATOM 634 C C . TRP A 1 83 ? -1.602 -0.476 -27.876 1.00 95.12 83 TRP A C 1
ATOM 636 O O . TRP A 1 83 ? -1.569 -1.354 -27.013 1.00 95.12 83 TRP A O 1
ATOM 646 N N . PRO A 1 84 ? -0.655 -0.386 -28.825 1.00 96.44 84 PRO A N 1
ATOM 647 C CA . PRO A 1 84 ? 0.598 -1.128 -28.759 1.00 96.44 84 PRO A CA 1
ATOM 648 C C . PRO A 1 84 ? 1.289 -0.921 -27.406 1.00 96.44 84 PRO A C 1
ATOM 650 O O . PRO A 1 84 ? 1.382 0.209 -26.925 1.00 96.44 84 PRO A O 1
ATOM 653 N N . ILE A 1 85 ? 1.762 -2.010 -26.800 1.00 97.44 85 ILE A N 1
ATOM 654 C CA . ILE A 1 85 ? 2.478 -2.003 -25.521 1.00 97.44 85 ILE A CA 1
ATOM 655 C C . ILE A 1 85 ? 3.912 -2.449 -25.782 1.00 97.44 85 ILE A C 1
ATOM 657 O O . ILE A 1 85 ? 4.132 -3.499 -26.386 1.00 97.44 85 ILE A O 1
ATOM 661 N N . GLU A 1 86 ? 4.882 -1.679 -25.307 1.00 97.50 86 GLU A N 1
ATOM 662 C CA . GLU A 1 86 ? 6.306 -1.953 -25.459 1.00 97.50 86 GLU A CA 1
ATOM 663 C C . GLU A 1 86 ? 6.997 -1.995 -24.094 1.00 97.50 86 GLU A C 1
ATOM 665 O O . GLU A 1 86 ? 6.904 -1.067 -23.289 1.00 97.50 86 GLU A O 1
ATOM 670 N N . PHE A 1 87 ? 7.687 -3.104 -23.841 1.00 97.62 87 PHE A N 1
ATOM 671 C CA . PHE A 1 87 ? 8.513 -3.324 -22.661 1.00 97.62 87 PHE A CA 1
ATOM 672 C C . PHE A 1 87 ? 9.930 -2.878 -23.021 1.00 97.62 87 PHE A C 1
ATOM 674 O O . PHE A 1 87 ? 10.573 -3.463 -23.892 1.00 97.62 87 PHE A O 1
ATOM 681 N N . CYS A 1 88 ? 10.369 -1.760 -22.442 1.00 96.00 88 CYS A N 1
ATOM 682 C CA . CYS A 1 88 ? 11.543 -1.037 -22.936 1.00 96.00 88 CYS A CA 1
ATOM 683 C C . CYS A 1 88 ? 12.783 -1.170 -22.053 1.00 96.00 88 CYS A C 1
ATOM 685 O O . CYS A 1 88 ? 13.813 -0.584 -22.383 1.00 96.00 88 CYS A O 1
ATOM 687 N N . ASP A 1 89 ? 12.685 -1.874 -20.930 1.00 96.50 89 ASP A N 1
ATOM 688 C CA . ASP A 1 89 ? 13.765 -1.953 -19.950 1.00 96.50 89 ASP A CA 1
ATOM 689 C C . ASP A 1 89 ? 14.789 -3.053 -20.273 1.00 96.50 89 ASP A C 1
ATOM 691 O O . ASP A 1 89 ? 14.514 -3.992 -21.023 1.00 96.50 89 ASP A O 1
ATOM 695 N N . LEU A 1 90 ? 15.983 -2.925 -19.695 1.00 96.56 90 LEU A N 1
ATOM 696 C CA . LEU A 1 90 ? 17.071 -3.889 -19.843 1.00 96.56 90 LEU A CA 1
ATOM 697 C C . LEU A 1 90 ? 16.780 -5.163 -19.035 1.00 96.56 90 LEU A C 1
ATOM 699 O O . LEU A 1 90 ? 16.276 -5.102 -17.912 1.00 96.56 90 LEU A O 1
ATOM 703 N N . GLU A 1 91 ? 17.155 -6.321 -19.580 1.00 96.25 91 GLU A N 1
ATOM 704 C CA . GLU A 1 91 ? 17.088 -7.585 -18.834 1.00 96.25 91 GLU A CA 1
ATOM 705 C C . GLU A 1 91 ? 18.185 -7.613 -17.775 1.00 96.25 91 GLU A C 1
ATOM 707 O O . GLU A 1 91 ? 19.368 -7.496 -18.096 1.00 96.25 91 GLU A O 1
ATOM 712 N N . THR A 1 92 ? 17.779 -7.789 -16.521 1.00 93.62 92 THR A N 1
ATOM 713 C CA . THR A 1 92 ? 18.675 -7.834 -15.362 1.00 93.62 92 THR A CA 1
ATOM 714 C C . THR A 1 92 ? 18.377 -9.076 -14.539 1.00 93.62 92 THR A C 1
ATOM 716 O O . THR A 1 92 ? 17.226 -9.260 -14.134 1.00 93.62 92 THR A O 1
ATOM 719 N N . ASN A 1 93 ? 19.390 -9.883 -14.239 1.00 91.88 93 ASN A N 1
ATOM 720 C CA . ASN A 1 93 ? 19.212 -11.107 -13.459 1.00 91.88 93 ASN A CA 1
ATOM 721 C C . ASN A 1 93 ? 18.984 -10.796 -11.966 1.00 91.88 93 ASN A C 1
ATOM 723 O O . ASN A 1 93 ? 17.883 -10.991 -11.451 1.00 91.88 93 ASN A O 1
ATOM 727 N N . ALA A 1 94 ? 19.977 -10.199 -11.301 1.00 92.62 94 ALA A N 1
ATOM 728 C CA . ALA A 1 94 ? 19.857 -9.703 -9.930 1.00 92.62 94 ALA A CA 1
ATOM 729 C C . ALA A 1 94 ? 19.391 -8.241 -9.932 1.00 92.62 94 ALA A C 1
ATOM 731 O O . ALA A 1 94 ? 20.200 -7.314 -10.025 1.00 92.62 94 ALA A O 1
ATOM 732 N N . PHE A 1 95 ? 18.077 -8.021 -9.889 1.00 94.00 95 PHE A N 1
ATOM 733 C CA . PHE A 1 95 ? 17.501 -6.677 -9.972 1.00 94.00 95 PHE A CA 1
ATOM 734 C C . PHE A 1 95 ? 17.792 -5.828 -8.722 1.00 94.00 95 PHE A C 1
ATOM 736 O O . PHE A 1 95 ? 17.525 -6.245 -7.596 1.00 94.00 95 PHE A O 1
ATOM 743 N N . GLN A 1 96 ? 18.280 -4.605 -8.934 1.00 92.50 96 GLN A N 1
ATOM 744 C CA . GLN A 1 96 ? 18.557 -3.613 -7.898 1.00 92.50 96 GLN A CA 1
ATOM 745 C C . GLN A 1 96 ? 17.474 -2.519 -7.922 1.00 92.50 96 GLN A C 1
ATOM 747 O O . GLN A 1 96 ? 17.407 -1.737 -8.875 1.00 92.50 96 GLN A O 1
ATOM 752 N N . PRO A 1 97 ? 16.609 -2.440 -6.896 1.00 89.81 97 PRO A N 1
ATOM 753 C CA . PRO A 1 97 ? 15.501 -1.500 -6.878 1.00 89.81 97 PRO A CA 1
ATOM 754 C C . PRO A 1 97 ? 15.989 -0.100 -6.490 1.00 89.81 97 PRO A C 1
ATOM 756 O O . PRO A 1 97 ? 16.803 0.073 -5.580 1.00 89.81 97 PRO A O 1
ATOM 759 N N . LEU A 1 98 ? 15.416 0.921 -7.127 1.00 87.19 98 LEU A N 1
ATOM 760 C CA . LEU A 1 98 ? 15.535 2.309 -6.685 1.00 87.19 98 LEU A CA 1
ATOM 761 C C . LEU A 1 98 ? 14.295 2.674 -5.866 1.00 87.19 98 LEU A C 1
ATOM 763 O O . LEU A 1 98 ? 13.193 2.750 -6.406 1.00 87.19 98 LEU A O 1
ATOM 767 N N . ALA A 1 99 ? 14.479 2.922 -4.572 1.00 83.88 99 ALA A N 1
ATOM 768 C CA . ALA A 1 99 ? 13.416 3.354 -3.670 1.00 83.88 99 ALA A CA 1
ATOM 769 C C . ALA A 1 99 ? 13.804 4.660 -2.969 1.00 83.88 99 ALA A C 1
ATOM 771 O O . ALA A 1 99 ? 14.962 4.875 -2.612 1.00 83.88 99 ALA A O 1
ATOM 772 N N . ALA A 1 100 ? 12.821 5.531 -2.757 1.00 84.62 100 ALA A N 1
ATOM 773 C CA . ALA A 1 100 ? 12.983 6.771 -2.011 1.00 84.62 100 ALA A CA 1
ATOM 774 C C . ALA A 1 100 ? 11.683 7.112 -1.279 1.00 84.62 100 ALA A C 1
ATOM 776 O O . ALA A 1 100 ? 10.594 6.765 -1.737 1.00 84.62 100 ALA A O 1
ATOM 777 N N . VAL A 1 101 ? 11.799 7.821 -0.155 1.00 84.12 101 VAL A N 1
ATOM 778 C CA . VAL A 1 101 ? 10.637 8.399 0.529 1.00 84.12 101 VAL A CA 1
ATOM 779 C C . VAL A 1 101 ? 10.212 9.642 -0.238 1.00 84.12 101 VAL A C 1
ATOM 781 O O . VAL A 1 101 ? 10.960 10.616 -0.312 1.00 84.12 101 VAL A O 1
ATOM 784 N N . MET A 1 102 ? 9.011 9.600 -0.806 1.00 84.19 102 MET A N 1
ATOM 785 C CA . MET A 1 102 ? 8.489 10.670 -1.659 1.00 84.19 102 MET A CA 1
ATOM 786 C C . MET A 1 102 ? 7.216 11.275 -1.072 1.00 84.19 102 MET A C 1
ATOM 788 O O . MET A 1 102 ? 6.491 10.568 -0.367 1.00 84.19 102 MET A O 1
ATOM 792 N N . PRO A 1 103 ? 6.903 12.549 -1.384 1.00 86.19 103 PRO A N 1
ATOM 793 C CA . PRO A 1 103 ? 5.623 13.135 -1.024 1.00 86.19 103 PRO A CA 1
ATOM 794 C C . PRO A 1 103 ? 4.463 12.263 -1.500 1.00 86.19 103 PRO A C 1
ATOM 796 O O . PRO A 1 103 ? 4.495 11.680 -2.583 1.00 86.19 103 PRO A O 1
ATOM 799 N N . ASP A 1 104 ? 3.435 12.203 -0.669 1.00 86.25 104 ASP A N 1
ATOM 800 C CA . ASP A 1 104 ? 2.244 11.401 -0.905 1.00 86.25 104 ASP A CA 1
ATOM 801 C C . ASP A 1 104 ? 1.522 11.803 -2.211 1.00 86.25 104 ASP A C 1
ATOM 803 O O . ASP A 1 104 ? 1.345 13.008 -2.447 1.00 86.25 104 ASP A O 1
ATOM 807 N N . PRO A 1 105 ? 1.048 10.841 -3.034 1.00 85.12 105 PRO A N 1
ATOM 808 C CA . PRO A 1 105 ? 0.258 11.128 -4.233 1.00 85.12 105 PRO A CA 1
ATOM 809 C C . PRO A 1 105 ? -0.973 12.006 -3.979 1.00 85.12 105 PRO A C 1
ATOM 811 O O . PRO A 1 105 ? -1.404 12.730 -4.876 1.00 85.12 105 PRO A O 1
ATOM 814 N N . TYR A 1 106 ? -1.513 12.017 -2.757 1.00 88.19 106 TYR A N 1
ATOM 815 C CA . TYR A 1 106 ? -2.621 12.880 -2.358 1.00 88.19 106 TYR A CA 1
ATOM 816 C C . TYR A 1 106 ? -2.347 14.375 -2.608 1.00 88.19 106 TYR A C 1
ATOM 818 O O . TYR A 1 106 ? -3.281 15.128 -2.890 1.00 88.19 106 TYR A O 1
ATOM 826 N N . ALA A 1 107 ? -1.084 14.827 -2.603 1.00 89.75 107 ALA A N 1
ATOM 827 C CA . ALA A 1 107 ? -0.752 16.212 -2.961 1.00 89.75 107 ALA A CA 1
ATOM 828 C C . ALA A 1 107 ? -1.264 16.613 -4.355 1.00 89.75 107 ALA A C 1
ATOM 830 O O . ALA A 1 107 ? -1.650 17.771 -4.546 1.00 89.75 107 ALA A O 1
ATOM 831 N N . LEU A 1 108 ? -1.333 15.670 -5.302 1.00 89.81 108 LEU A N 1
ATOM 832 C CA . LEU A 1 108 ? -1.800 15.910 -6.672 1.00 89.81 108 LEU A CA 1
ATOM 833 C C . LEU A 1 108 ? -3.283 16.310 -6.752 1.00 89.81 108 LEU A C 1
ATOM 835 O O . LEU A 1 108 ? -3.719 16.826 -7.775 1.00 89.81 108 LEU A O 1
ATOM 839 N N . LYS A 1 109 ? -4.058 16.157 -5.667 1.00 88.19 109 LYS A N 1
ATOM 840 C CA . LYS A 1 109 ? -5.429 16.694 -5.566 1.00 88.19 109 LYS A CA 1
ATOM 841 C C . LYS A 1 109 ? -5.482 18.212 -5.428 1.00 88.19 109 LYS A C 1
ATOM 843 O O . LYS A 1 109 ? -6.501 18.828 -5.714 1.00 88.19 109 LYS A O 1
ATOM 848 N N . THR A 1 110 ? -4.400 18.822 -4.950 1.00 88.38 110 THR A N 1
ATOM 849 C CA . THR A 1 110 ? -4.346 20.266 -4.655 1.00 88.38 110 THR A CA 1
ATOM 850 C C . THR A 1 110 ? -3.272 21.000 -5.446 1.00 88.38 110 THR A C 1
ATOM 852 O O . THR A 1 110 ? -3.351 22.215 -5.633 1.00 88.38 110 THR A O 1
ATOM 855 N N . VAL A 1 111 ? -2.268 20.269 -5.924 1.00 92.12 111 VAL A N 1
ATOM 856 C CA . VAL A 1 111 ? -1.112 20.792 -6.640 1.00 92.12 111 VAL A CA 1
ATOM 857 C C . VAL A 1 111 ? -1.086 20.167 -8.030 1.00 92.12 111 VAL A C 1
ATOM 859 O O . VAL A 1 111 ? -1.282 18.965 -8.170 1.00 92.12 111 VAL A O 1
ATOM 862 N N . SER A 1 112 ? -0.837 20.975 -9.064 1.00 94.00 112 SER A N 1
ATOM 863 C CA . SER A 1 112 ? -0.701 20.450 -10.426 1.00 94.00 112 SER A CA 1
ATOM 864 C C . SER A 1 112 ? 0.527 19.545 -10.549 1.00 94.00 112 SER A C 1
ATOM 866 O O . SER A 1 112 ? 1.500 19.696 -9.802 1.00 94.00 112 SER A O 1
ATOM 868 N N . LEU A 1 113 ? 0.508 18.638 -11.525 1.00 91.12 113 LEU A N 1
ATOM 869 C CA . LEU A 1 113 ? 1.606 17.705 -11.764 1.00 91.12 113 LEU A CA 1
ATOM 870 C C . LEU A 1 113 ? 2.945 18.427 -11.980 1.00 91.12 113 LEU A C 1
ATOM 872 O O . LEU A 1 113 ? 3.966 18.013 -11.438 1.00 91.12 113 LEU A O 1
ATOM 876 N N . GLU A 1 114 ? 2.947 19.546 -12.705 1.00 92.31 114 GLU A N 1
ATOM 877 C CA . GLU A 1 114 ? 4.155 20.324 -12.992 1.00 92.31 114 GLU A CA 1
ATOM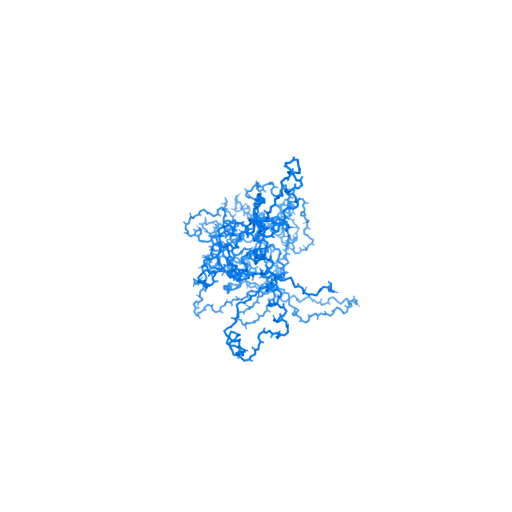 878 C C . GLU A 1 114 ? 4.739 20.935 -11.719 1.00 92.31 114 GLU A C 1
ATOM 880 O O . GLU A 1 114 ? 5.954 20.926 -11.520 1.00 92.31 114 GLU A O 1
ATOM 885 N N . ARG A 1 115 ? 3.882 21.452 -10.830 1.00 93.31 115 ARG A N 1
ATOM 886 C CA . ARG A 1 115 ? 4.314 22.008 -9.541 1.00 93.31 115 ARG A CA 1
ATOM 887 C C . ARG A 1 115 ? 4.835 20.916 -8.614 1.00 93.31 115 ARG A C 1
ATOM 889 O O . ARG A 1 115 ? 5.852 21.129 -7.961 1.00 93.31 115 ARG A O 1
ATOM 896 N N . PHE A 1 116 ? 4.171 19.762 -8.585 1.00 92.06 116 PHE A N 1
ATOM 897 C CA . PHE A 1 116 ? 4.610 18.601 -7.815 1.00 92.06 116 PHE A CA 1
ATOM 898 C C . PHE A 1 116 ? 5.985 18.115 -8.288 1.00 92.06 116 PHE A C 1
ATOM 900 O O . PHE A 1 116 ? 6.911 18.007 -7.487 1.00 92.06 116 PHE A O 1
ATOM 907 N N . ALA A 1 117 ? 6.159 17.932 -9.600 1.00 90.94 117 ALA A N 1
ATOM 908 C CA . ALA A 1 117 ? 7.438 17.556 -10.189 1.00 90.94 117 ALA A CA 1
ATOM 909 C C . ALA A 1 117 ? 8.520 18.610 -9.905 1.00 90.94 117 ALA A C 1
ATOM 911 O O . ALA A 1 117 ? 9.592 18.269 -9.421 1.00 90.94 117 ALA A O 1
ATOM 912 N N . THR A 1 118 ? 8.241 19.900 -10.108 1.00 91.56 118 THR A N 1
ATOM 913 C CA . THR A 1 118 ? 9.224 20.976 -9.866 1.00 91.56 118 THR A CA 1
ATOM 914 C C . THR A 1 118 ? 9.684 21.044 -8.404 1.00 91.56 118 THR A C 1
ATOM 916 O O . THR A 1 118 ? 10.822 21.424 -8.145 1.00 91.56 118 THR A O 1
ATOM 919 N N . ALA A 1 119 ? 8.833 20.660 -7.447 1.00 91.62 119 ALA A N 1
ATOM 920 C CA . ALA A 1 119 ? 9.205 20.594 -6.035 1.00 91.62 119 ALA A CA 1
ATOM 921 C C . ALA A 1 119 ? 10.112 19.394 -5.704 1.00 91.62 119 ALA A C 1
ATOM 923 O O . ALA A 1 119 ? 10.918 19.477 -4.781 1.00 91.62 119 ALA A O 1
ATOM 924 N N . ILE A 1 120 ? 9.979 18.295 -6.449 1.00 91.19 120 ILE A N 1
ATOM 925 C CA . ILE A 1 120 ? 10.673 17.027 -6.197 1.00 91.19 120 ILE A CA 1
ATOM 926 C C . ILE A 1 120 ? 11.988 16.920 -6.967 1.00 91.19 120 ILE A C 1
ATOM 928 O O . ILE A 1 120 ? 12.997 16.516 -6.406 1.00 91.19 120 ILE A O 1
ATOM 932 N N . LEU A 1 121 ? 11.992 17.268 -8.254 1.00 91.69 121 LEU A N 1
ATOM 933 C CA . LEU A 1 121 ? 13.137 17.054 -9.145 1.00 91.69 121 LEU A CA 1
ATOM 934 C C . LEU A 1 121 ? 14.471 17.600 -8.588 1.00 91.69 121 LEU A C 1
ATOM 936 O O . LEU A 1 121 ? 15.475 16.911 -8.749 1.00 91.69 121 LEU A O 1
ATOM 940 N N . PRO A 1 122 ? 14.526 18.763 -7.899 1.00 91.62 122 PRO A N 1
ATOM 941 C CA . PRO A 1 122 ? 15.778 19.282 -7.345 1.00 91.62 122 PRO A CA 1
ATOM 942 C C . PRO A 1 122 ? 16.384 18.449 -6.207 1.00 91.62 122 PRO A C 1
ATOM 944 O O . PRO A 1 122 ? 17.568 18.613 -5.924 1.00 91.62 122 PRO A O 1
ATOM 947 N N . SER A 1 123 ? 15.603 17.603 -5.525 1.00 90.44 123 SER A N 1
ATOM 948 C CA . SER A 1 123 ? 16.107 16.749 -4.440 1.00 90.44 123 SER A CA 1
ATOM 949 C C . SER A 1 123 ? 16.587 15.378 -4.920 1.00 90.44 123 SER A C 1
ATOM 951 O O . SER A 1 123 ? 17.163 14.629 -4.130 1.00 90.44 123 SER A O 1
ATOM 953 N N . LEU A 1 124 ? 16.367 15.038 -6.193 1.00 91.25 124 LEU A N 1
ATOM 954 C CA . LEU A 1 124 ? 16.756 13.750 -6.754 1.00 91.25 124 LEU A CA 1
ATOM 955 C C . LEU A 1 124 ? 18.243 13.737 -7.116 1.00 91.25 124 LEU A C 1
ATOM 957 O O . LEU A 1 124 ? 18.727 14.584 -7.865 1.00 91.25 124 LEU A O 1
ATOM 961 N N . ALA A 1 125 ? 18.961 12.735 -6.615 1.00 89.75 125 ALA A N 1
ATOM 962 C CA . ALA A 1 125 ? 20.338 12.469 -7.008 1.00 89.75 125 ALA A CA 1
ATOM 963 C C . ALA A 1 125 ? 20.387 11.561 -8.246 1.00 89.75 125 ALA A C 1
ATOM 965 O O . ALA A 1 125 ? 19.515 10.711 -8.446 1.00 89.75 125 ALA A O 1
ATOM 966 N N . LYS A 1 126 ? 21.437 11.715 -9.061 1.00 90.69 126 LYS A N 1
ATOM 967 C CA . LYS A 1 126 ? 21.722 10.787 -10.162 1.00 90.69 126 LYS A CA 1
ATOM 968 C C . LYS A 1 126 ? 22.032 9.395 -9.583 1.00 90.69 126 LYS A C 1
ATOM 970 O O . LYS A 1 126 ? 22.841 9.317 -8.654 1.00 90.69 126 LYS A O 1
ATOM 975 N N . PRO A 1 127 ? 21.419 8.308 -10.094 1.00 90.25 127 PRO A N 1
ATOM 976 C CA . PRO A 1 127 ? 21.708 6.954 -9.650 1.00 90.25 127 PRO A CA 1
ATOM 977 C C . PRO A 1 127 ? 23.198 6.646 -9.779 1.00 90.25 127 PRO A C 1
ATOM 979 O O . PRO A 1 127 ? 23.789 6.812 -10.847 1.00 90.25 127 PRO A O 1
ATOM 982 N N . TYR A 1 128 ? 23.804 6.196 -8.682 1.00 88.31 128 TYR A N 1
ATOM 983 C CA . TYR A 1 128 ? 25.207 5.772 -8.649 1.00 88.31 128 TYR A CA 1
ATOM 984 C C . TYR A 1 128 ? 25.383 4.299 -9.045 1.00 88.31 128 TYR A C 1
ATOM 986 O O . TYR A 1 128 ? 26.489 3.879 -9.363 1.00 88.31 128 TYR A O 1
ATOM 994 N N . GLN A 1 129 ? 24.302 3.517 -8.999 1.00 91.81 129 GLN A N 1
ATOM 995 C CA . GLN A 1 129 ? 24.300 2.098 -9.341 1.00 91.81 129 GLN A CA 1
ATOM 996 C C . GLN A 1 129 ? 24.504 1.922 -10.850 1.00 91.81 129 GLN A C 1
ATOM 998 O O . GLN A 1 129 ? 23.758 2.492 -11.649 1.00 91.81 129 GLN A O 1
ATOM 1003 N N . GLU A 1 130 ? 25.479 1.100 -11.232 1.00 93.06 130 GLU A N 1
ATOM 1004 C CA . GLU A 1 130 ? 25.801 0.810 -12.635 1.00 93.06 130 GLU A CA 1
ATOM 1005 C C . GLU A 1 130 ? 24.598 0.207 -13.374 1.00 93.06 130 GLU A C 1
ATOM 1007 O O . GLU A 1 130 ? 24.226 0.681 -14.446 1.00 93.06 130 GLU A O 1
ATOM 1012 N N . GLN A 1 131 ? 23.902 -0.751 -12.746 1.00 94.00 131 GLN A N 1
ATOM 1013 C CA . GLN A 1 131 ? 22.706 -1.366 -13.326 1.00 94.00 131 GLN A CA 1
ATOM 1014 C C . GLN A 1 131 ? 21.621 -0.324 -13.646 1.00 94.00 131 GLN A C 1
ATOM 1016 O O . GLN A 1 131 ? 21.017 -0.376 -14.716 1.00 94.00 131 GLN A O 1
ATOM 1021 N N . ALA A 1 132 ? 21.394 0.658 -12.765 1.00 93.62 132 ALA A N 1
ATOM 1022 C CA . ALA A 1 132 ? 20.426 1.724 -13.014 1.00 93.62 132 ALA A CA 1
ATOM 1023 C C . ALA A 1 132 ? 20.838 2.607 -14.205 1.00 93.62 132 ALA A C 1
ATOM 1025 O O . ALA A 1 132 ? 19.999 2.947 -15.035 1.00 93.62 132 ALA A O 1
ATOM 1026 N N . GLN A 1 133 ? 22.124 2.950 -14.328 1.00 94.12 133 GLN A N 1
ATOM 1027 C CA . GLN A 1 133 ? 22.629 3.736 -15.460 1.00 94.12 133 GLN A CA 1
ATOM 1028 C C . GLN A 1 133 ? 22.484 2.978 -16.787 1.00 94.12 133 GLN A C 1
ATOM 1030 O O . GLN A 1 133 ? 22.004 3.552 -17.765 1.00 94.12 133 GLN A O 1
ATOM 1035 N N . HIS A 1 134 ? 22.814 1.684 -16.806 1.00 95.25 134 HIS A N 1
ATOM 1036 C CA . HIS A 1 134 ? 22.648 0.820 -17.975 1.00 95.25 134 HIS A CA 1
ATOM 1037 C C . HIS A 1 134 ? 21.179 0.684 -18.396 1.00 95.25 134 HIS A C 1
ATOM 1039 O O . HIS A 1 134 ? 20.863 0.848 -19.575 1.00 95.25 134 HIS A O 1
ATOM 1045 N N . ARG A 1 135 ? 20.265 0.468 -17.440 1.00 95.75 135 ARG A N 1
ATOM 1046 C CA . ARG A 1 135 ? 18.813 0.443 -17.693 1.00 95.75 135 ARG A CA 1
ATOM 1047 C C . ARG A 1 135 ? 18.326 1.743 -18.335 1.00 95.75 135 ARG A C 1
ATOM 1049 O O . ARG A 1 135 ? 17.632 1.708 -19.347 1.00 95.75 135 ARG A O 1
ATOM 1056 N N . LEU A 1 136 ? 18.736 2.897 -17.800 1.00 95.50 136 LEU A N 1
ATOM 1057 C CA . LEU A 1 136 ? 18.367 4.215 -18.336 1.00 95.50 136 LEU A CA 1
ATOM 1058 C C . LEU A 1 136 ? 18.873 4.431 -19.770 1.00 95.50 136 LEU A C 1
ATOM 1060 O O . LEU A 1 136 ? 18.115 4.896 -20.620 1.00 95.50 136 LEU A O 1
ATOM 1064 N N . GLN A 1 137 ? 20.130 4.077 -20.049 1.00 95.25 137 GLN A N 1
ATOM 1065 C CA . GLN A 1 137 ? 20.716 4.178 -21.390 1.00 95.25 137 GLN A CA 1
ATOM 1066 C C . GLN A 1 137 ? 20.001 3.267 -22.394 1.00 95.25 137 GLN A C 1
ATOM 1068 O O . GLN A 1 137 ? 19.681 3.697 -23.504 1.00 95.25 137 GLN A O 1
ATOM 1073 N N . TYR A 1 138 ? 19.710 2.028 -21.993 1.00 96.12 138 TYR A N 1
ATOM 1074 C CA . TYR A 1 138 ? 18.993 1.070 -22.825 1.00 96.12 138 TYR A CA 1
ATOM 1075 C C . TYR A 1 138 ? 17.561 1.537 -23.120 1.00 96.12 138 TYR A C 1
ATOM 1077 O O . TYR A 1 138 ? 17.162 1.588 -24.284 1.00 96.12 138 TYR A O 1
ATOM 1085 N N . MET A 1 139 ? 16.812 1.965 -22.095 1.00 96.31 139 MET A N 1
ATOM 1086 C CA . MET A 1 139 ? 15.461 2.514 -22.260 1.00 96.31 139 MET A CA 1
ATOM 1087 C C . MET A 1 139 ? 15.453 3.730 -23.194 1.00 96.31 139 MET A C 1
ATOM 1089 O O . MET A 1 139 ? 14.613 3.813 -24.089 1.00 96.31 139 MET A O 1
ATOM 1093 N N . ALA A 1 140 ? 16.401 4.658 -23.032 1.00 96.25 140 ALA A N 1
ATOM 1094 C CA . ALA A 1 140 ? 16.536 5.830 -23.897 1.00 96.25 140 ALA A CA 1
ATOM 1095 C C . ALA A 1 140 ? 16.765 5.447 -25.367 1.00 96.25 140 ALA A C 1
ATOM 1097 O O . ALA A 1 140 ? 16.110 5.985 -26.264 1.00 96.25 140 ALA A O 1
ATOM 1098 N N . TRP A 1 141 ? 17.663 4.491 -25.622 1.00 95.62 141 TRP A N 1
ATOM 1099 C CA . TRP A 1 141 ? 17.893 3.956 -26.962 1.00 95.62 141 TRP A CA 1
ATOM 1100 C C . TRP A 1 141 ? 16.640 3.280 -27.530 1.00 95.62 141 TRP A C 1
ATOM 1102 O O . TRP A 1 141 ? 16.268 3.534 -28.678 1.00 95.62 141 TRP A O 1
ATOM 1112 N N . ARG A 1 142 ? 15.949 2.469 -26.723 1.00 95.31 142 ARG A N 1
ATOM 1113 C CA . ARG A 1 142 ? 14.743 1.753 -27.144 1.00 95.31 142 ARG A CA 1
ATOM 1114 C C . ARG A 1 142 ? 13.616 2.712 -27.521 1.00 95.31 142 ARG A C 1
ATOM 1116 O O . ARG A 1 142 ? 12.957 2.495 -28.533 1.00 95.31 142 ARG A O 1
ATOM 1123 N N . LEU A 1 143 ? 13.436 3.801 -26.774 1.00 95.19 143 LEU A N 1
ATOM 1124 C CA . LEU A 1 143 ? 12.457 4.844 -27.095 1.00 95.19 143 LEU A CA 1
ATOM 1125 C C . LEU A 1 143 ? 12.724 5.484 -28.462 1.00 95.19 143 LEU A C 1
ATOM 1127 O O . LEU A 1 143 ? 11.790 5.633 -29.243 1.00 95.19 143 LEU A O 1
ATOM 1131 N N . ARG A 1 144 ? 13.988 5.769 -28.803 1.00 93.94 144 ARG A N 1
ATOM 1132 C CA . ARG A 1 144 ? 14.357 6.278 -30.138 1.00 93.94 144 ARG A CA 1
ATOM 1133 C C . ARG A 1 144 ? 14.040 5.290 -31.259 1.00 93.94 144 ARG A C 1
ATOM 1135 O O . ARG A 1 144 ? 13.635 5.705 -32.336 1.00 93.94 144 ARG A O 1
ATOM 1142 N N . GLN A 1 145 ? 14.178 3.985 -31.018 1.00 93.75 145 GLN A N 1
ATOM 1143 C CA . GLN A 1 145 ? 13.749 2.987 -32.004 1.00 93.75 145 GLN A CA 1
ATOM 1144 C C . GLN A 1 145 ? 12.233 2.980 -32.210 1.00 93.75 145 GLN A C 1
ATOM 1146 O O . GLN A 1 145 ? 11.756 2.741 -33.318 1.00 93.75 145 GLN A O 1
ATOM 1151 N N . LEU A 1 146 ? 11.460 3.208 -31.146 1.00 95.12 146 LEU A N 1
ATOM 1152 C CA . LEU A 1 146 ? 10.003 3.244 -31.241 1.00 95.12 146 LEU A CA 1
ATOM 1153 C C . LEU A 1 146 ? 9.508 4.451 -32.047 1.00 95.12 146 LEU A C 1
ATOM 1155 O O . LEU A 1 146 ? 8.480 4.338 -32.710 1.00 95.12 146 LEU A O 1
ATOM 1159 N N . GLU A 1 147 ? 10.253 5.557 -32.073 1.00 94.50 147 GLU A N 1
ATOM 1160 C CA . GLU A 1 147 ? 9.932 6.746 -32.884 1.00 94.50 147 GLU A CA 1
ATOM 1161 C C . GLU A 1 147 ? 9.967 6.488 -34.389 1.00 94.50 147 GLU A C 1
ATOM 1163 O O . GLU A 1 147 ? 9.301 7.182 -35.155 1.00 94.50 147 GLU A O 1
ATOM 1168 N N . GLU A 1 148 ? 10.691 5.459 -34.835 1.00 94.44 148 GLU A N 1
ATOM 1169 C CA . GLU A 1 148 ? 10.662 5.046 -36.240 1.00 94.44 148 GLU A CA 1
ATOM 1170 C C . GLU A 1 148 ? 9.289 4.480 -36.640 1.00 94.44 148 GLU A C 1
ATOM 1172 O O . GLU A 1 148 ? 8.933 4.482 -37.821 1.00 94.44 148 GLU A O 1
ATOM 1177 N N . LYS A 1 149 ? 8.516 3.982 -35.665 1.00 94.69 149 LYS A N 1
ATOM 1178 C CA . LYS A 1 149 ? 7.236 3.287 -35.875 1.00 94.69 149 LYS A CA 1
ATOM 1179 C C . LYS A 1 149 ? 6.023 4.055 -35.353 1.00 94.69 149 LYS A C 1
ATOM 1181 O O . LYS A 1 149 ? 4.928 3.861 -35.877 1.00 94.69 149 LYS A O 1
ATOM 1186 N N . HIS A 1 150 ? 6.206 4.902 -34.343 1.00 95.12 150 HIS A N 1
ATOM 1187 C CA . HIS A 1 150 ? 5.139 5.568 -33.598 1.00 95.12 150 HIS A CA 1
ATOM 1188 C C . HIS A 1 150 ? 5.382 7.080 -33.524 1.00 95.12 150 HIS A C 1
ATOM 1190 O O . HIS A 1 150 ? 6.513 7.535 -33.388 1.00 95.12 150 HIS A O 1
ATOM 1196 N N . GLN A 1 151 ? 4.312 7.872 -33.593 1.00 93.94 151 GLN A N 1
ATOM 1197 C CA . GLN A 1 151 ? 4.353 9.337 -33.524 1.00 93.94 151 GLN A CA 1
ATOM 1198 C C . GLN A 1 151 ? 4.139 9.875 -32.101 1.00 93.94 151 GLN A C 1
ATOM 1200 O O . GLN A 1 151 ? 4.597 10.971 -31.778 1.00 93.94 151 GLN A O 1
ATOM 1205 N N . HIS A 1 152 ? 3.411 9.144 -31.252 1.00 95.31 152 HIS A N 1
ATOM 1206 C CA . HIS A 1 152 ? 2.922 9.607 -29.952 1.00 95.31 152 HIS A CA 1
ATOM 1207 C C . HIS A 1 152 ? 3.086 8.549 -28.854 1.00 95.31 152 HIS A C 1
ATOM 1209 O O . HIS A 1 152 ? 2.105 7.991 -28.343 1.00 95.31 152 HIS A O 1
ATOM 1215 N N . ILE A 1 153 ? 4.333 8.345 -28.439 1.00 95.44 153 ILE A N 1
ATOM 1216 C CA . ILE A 1 153 ? 4.704 7.393 -27.392 1.00 95.44 153 ILE A CA 1
ATOM 1217 C C . ILE A 1 153 ? 4.434 8.000 -26.010 1.00 95.44 153 ILE A C 1
ATOM 1219 O O . ILE A 1 153 ? 4.884 9.106 -25.706 1.00 95.44 153 ILE A O 1
ATOM 1223 N N . VAL A 1 154 ? 3.724 7.267 -25.152 1.00 96.00 154 VAL A N 1
ATOM 1224 C CA . VAL A 1 154 ? 3.602 7.581 -23.722 1.00 96.00 154 VAL A CA 1
ATOM 1225 C C . VAL A 1 154 ? 4.469 6.605 -22.946 1.00 96.00 154 VAL A C 1
ATOM 1227 O O . VAL A 1 154 ? 4.254 5.402 -23.021 1.00 96.00 154 VAL A O 1
ATOM 1230 N N . LEU A 1 155 ? 5.428 7.121 -22.182 1.00 95.88 155 LEU A N 1
ATOM 1231 C CA . LEU A 1 155 ? 6.241 6.327 -21.269 1.00 95.88 155 LEU A CA 1
ATOM 1232 C C . LEU A 1 155 ? 5.710 6.454 -19.838 1.00 95.88 155 LEU A C 1
ATOM 1234 O O . LEU A 1 155 ? 5.513 7.566 -19.348 1.00 95.88 155 LEU A O 1
ATOM 1238 N N . VAL A 1 156 ? 5.581 5.323 -19.145 1.00 95.50 156 VAL A N 1
ATOM 1239 C CA . VAL A 1 156 ? 5.366 5.280 -17.693 1.00 95.50 156 VAL A CA 1
ATOM 1240 C C . VAL A 1 156 ? 6.637 4.775 -17.013 1.00 95.50 156 VAL A C 1
ATOM 1242 O O . VAL A 1 156 ? 7.014 3.612 -17.159 1.00 95.50 156 VAL A O 1
ATOM 1245 N N . CYS A 1 157 ? 7.298 5.660 -16.267 1.00 92.75 157 CYS A N 1
ATOM 1246 C CA . CYS A 1 157 ? 8.532 5.376 -15.535 1.00 92.75 157 CYS A CA 1
ATOM 1247 C C . CYS A 1 157 ? 8.507 5.986 -14.128 1.00 92.75 157 CYS A C 1
ATOM 1249 O O . CYS A 1 157 ? 7.678 6.847 -13.817 1.00 92.75 157 CYS A O 1
ATOM 1251 N N . SER A 1 158 ? 9.443 5.564 -13.276 1.00 91.69 158 SER A N 1
ATOM 1252 C CA . SER A 1 158 ? 9.609 6.150 -11.947 1.00 91.69 158 SER A CA 1
ATOM 1253 C C . SER A 1 158 ? 10.053 7.611 -12.039 1.00 91.69 158 SER A C 1
ATOM 1255 O O . SER A 1 158 ? 10.905 7.970 -12.856 1.00 91.69 158 SER A O 1
ATOM 1257 N N . ILE A 1 159 ? 9.540 8.464 -11.146 1.00 90.50 159 ILE A N 1
ATOM 1258 C CA . ILE A 1 159 ? 10.012 9.853 -11.023 1.00 90.50 159 ILE A CA 1
ATOM 1259 C C . ILE A 1 159 ? 11.497 9.919 -10.631 1.00 90.50 159 ILE A C 1
ATOM 1261 O O . ILE A 1 159 ? 12.161 10.902 -10.942 1.00 90.50 159 ILE A O 1
ATOM 1265 N N . LEU A 1 160 ? 12.025 8.866 -9.993 1.00 91.44 160 LEU A N 1
ATOM 1266 C CA . LEU A 1 160 ? 13.440 8.743 -9.623 1.00 91.44 160 LEU A CA 1
ATOM 1267 C C . LEU A 1 160 ? 14.348 8.563 -10.849 1.00 91.44 160 LEU A C 1
ATOM 1269 O O . LEU A 1 160 ? 15.512 8.954 -10.830 1.00 91.44 160 LEU A O 1
ATOM 1273 N N . GLU A 1 161 ? 13.803 7.976 -11.912 1.00 92.50 161 GLU A N 1
ATOM 1274 C CA . GLU A 1 161 ? 14.502 7.658 -13.158 1.00 92.50 161 GLU A CA 1
ATOM 1275 C C . GLU A 1 161 ? 14.282 8.742 -14.223 1.00 92.50 161 GLU A C 1
ATOM 1277 O O . GLU A 1 161 ? 15.176 9.017 -15.022 1.00 92.50 161 GLU A O 1
ATOM 1282 N N . TRP A 1 162 ? 13.119 9.405 -14.203 1.00 93.00 162 TRP A N 1
ATOM 1283 C CA . TRP A 1 162 ? 12.684 10.372 -15.215 1.00 93.00 162 TRP A CA 1
ATOM 1284 C C . TRP A 1 162 ? 13.722 11.443 -15.619 1.00 93.00 162 TRP A C 1
ATOM 1286 O O . TRP A 1 162 ? 13.940 11.601 -16.824 1.00 93.00 162 TRP A O 1
ATOM 1296 N N . PRO A 1 163 ? 14.384 12.182 -14.696 1.00 94.25 163 PRO A N 1
ATOM 1297 C CA . PRO A 1 163 ? 15.322 13.240 -15.088 1.00 94.25 163 PRO A CA 1
ATOM 1298 C C . PRO A 1 163 ? 16.488 12.696 -15.916 1.00 94.25 163 PRO A C 1
ATOM 1300 O O . PRO A 1 163 ? 16.908 13.308 -16.897 1.00 94.25 163 PRO A O 1
ATOM 1303 N N . TRP A 1 164 ? 16.974 11.521 -15.525 1.00 94.75 164 TRP A N 1
ATOM 1304 C CA . TRP A 1 164 ? 18.167 10.884 -16.071 1.00 94.75 164 TRP A CA 1
ATOM 1305 C C . TRP A 1 164 ? 17.854 10.110 -17.342 1.00 94.75 164 TRP A C 1
ATOM 1307 O O . TRP A 1 164 ? 18.665 10.086 -18.260 1.00 94.75 164 TRP A O 1
ATOM 1317 N N . LEU A 1 165 ? 16.649 9.548 -17.436 1.00 95.25 165 LEU A N 1
ATOM 1318 C CA . LEU A 1 165 ? 16.148 8.976 -18.676 1.00 95.25 165 LEU A CA 1
ATOM 1319 C C . LEU A 1 165 ? 15.972 10.059 -19.741 1.00 95.25 165 LEU A C 1
ATOM 1321 O O . LEU A 1 165 ? 16.349 9.860 -20.891 1.00 95.25 165 LEU A O 1
ATOM 1325 N N . ARG A 1 166 ? 15.449 11.231 -19.353 1.00 94.56 166 ARG A N 1
ATOM 1326 C CA . ARG A 1 166 ? 15.345 12.391 -20.242 1.00 94.56 166 ARG A CA 1
ATOM 1327 C C . ARG A 1 166 ? 16.722 12.861 -20.712 1.00 94.56 166 ARG A C 1
ATOM 1329 O O . ARG A 1 166 ? 16.876 13.140 -21.894 1.00 94.56 166 ARG A O 1
ATOM 1336 N N . GLU A 1 167 ? 17.701 12.954 -19.812 1.00 94.50 167 GLU A N 1
ATOM 1337 C CA . GLU A 1 167 ? 19.100 13.263 -20.154 1.00 94.50 167 GLU A CA 1
ATOM 1338 C C . GLU A 1 167 ? 19.649 12.252 -21.175 1.00 94.50 167 GLU A C 1
ATOM 1340 O O . GLU A 1 167 ? 20.004 12.646 -22.285 1.00 94.50 167 GLU A O 1
ATOM 1345 N N . ALA A 1 168 ? 19.578 10.952 -20.870 1.00 94.31 168 ALA A N 1
ATOM 1346 C CA . ALA A 1 168 ? 20.051 9.877 -21.744 1.00 94.31 168 ALA A CA 1
ATOM 1347 C C . ALA A 1 168 ? 19.344 9.850 -23.114 1.00 94.31 168 ALA A C 1
ATOM 1349 O O . ALA A 1 168 ? 19.960 9.552 -24.135 1.00 94.31 168 ALA A O 1
ATOM 1350 N N . TYR A 1 169 ? 18.055 10.196 -23.162 1.00 94.69 169 TYR A N 1
ATOM 1351 C CA . TYR A 1 169 ? 17.287 10.282 -24.404 1.00 94.69 169 TYR A CA 1
ATOM 1352 C C . TYR A 1 169 ? 17.721 11.452 -25.302 1.00 94.69 169 TYR A C 1
ATOM 1354 O O . TYR A 1 169 ? 17.566 11.362 -26.519 1.00 94.69 169 TYR A O 1
ATOM 1362 N N . PHE A 1 170 ? 18.275 12.542 -24.761 1.00 94.56 170 PHE A N 1
ATOM 1363 C CA . PHE A 1 170 ? 18.803 13.655 -25.567 1.00 94.56 170 PHE A CA 1
ATOM 1364 C C . PHE A 1 170 ? 20.304 13.536 -25.863 1.00 94.56 170 PHE A C 1
ATOM 1366 O O . PHE A 1 170 ? 20.776 14.130 -26.831 1.00 94.56 170 PHE A O 1
ATOM 1373 N N . GLU A 1 171 ? 21.046 12.748 -25.090 1.00 91.50 171 GLU A N 1
ATOM 1374 C CA . GLU A 1 171 ? 22.462 12.467 -25.334 1.00 91.50 171 GLU A CA 1
ATOM 1375 C C . GLU A 1 171 ? 22.679 11.510 -26.517 1.00 91.50 171 GLU A C 1
ATOM 1377 O O . GLU A 1 171 ? 21.801 10.732 -26.900 1.00 91.50 171 GLU A O 1
ATOM 1382 N N . SER A 1 172 ? 23.853 11.566 -27.150 1.00 79.75 172 SER A N 1
ATOM 1383 C CA . SER A 1 172 ? 24.218 10.578 -28.174 1.00 79.75 172 SER A CA 1
ATOM 1384 C C . SER A 1 172 ? 24.224 9.178 -27.553 1.00 79.75 172 SER A C 1
ATOM 1386 O O . SER A 1 172 ? 24.716 9.029 -26.434 1.00 79.75 172 SER A O 1
ATOM 1388 N N . PRO A 1 173 ? 23.690 8.153 -28.246 1.00 78.62 173 PRO A N 1
ATOM 1389 C CA . PRO A 1 173 ? 23.735 6.800 -27.711 1.00 78.62 173 PRO A CA 1
ATOM 1390 C C . PRO A 1 173 ? 25.205 6.378 -27.536 1.00 78.62 173 PRO A C 1
ATOM 1392 O O . PRO A 1 173 ? 26.046 6.796 -28.343 1.00 78.62 173 PRO A O 1
ATOM 1395 N N . PRO A 1 174 ? 25.534 5.588 -26.500 1.00 79.88 174 PRO A N 1
ATOM 1396 C CA . PRO A 1 174 ? 26.890 5.082 -26.326 1.00 79.88 174 PRO A CA 1
ATOM 1397 C C . PRO A 1 174 ? 27.302 4.223 -27.533 1.00 79.88 174 PRO A C 1
ATOM 1399 O O . PRO A 1 174 ? 26.449 3.641 -28.205 1.00 79.88 174 PRO A O 1
ATOM 1402 N N . GLU A 1 175 ? 28.609 4.153 -27.814 1.00 79.62 175 GLU A N 1
ATOM 1403 C CA . GLU A 1 175 ? 29.145 3.325 -28.911 1.00 79.62 175 GLU A CA 1
ATOM 1404 C C . GLU A 1 175 ? 28.782 1.844 -28.731 1.00 79.62 175 GLU A C 1
ATOM 1406 O O . GLU A 1 175 ? 28.486 1.151 -29.704 1.00 79.62 175 GLU A O 1
ATOM 1411 N N . GLU A 1 176 ? 28.742 1.388 -27.477 1.00 88.00 176 GLU A N 1
ATOM 1412 C CA . GLU A 1 176 ? 28.315 0.052 -27.082 1.00 88.00 176 GLU A CA 1
ATOM 1413 C C . GLU A 1 176 ? 27.098 0.154 -26.160 1.00 88.00 176 GLU A C 1
ATOM 1415 O O . GLU A 1 176 ? 27.114 0.862 -25.151 1.00 88.00 176 GLU A O 1
ATOM 1420 N N . LEU A 1 177 ? 26.022 -0.546 -26.520 1.00 90.56 177 LEU A N 1
ATOM 1421 C CA . LEU A 1 177 ? 24.829 -0.631 -25.686 1.00 90.56 177 LEU A CA 1
ATOM 1422 C C . LEU A 1 177 ? 25.039 -1.651 -24.563 1.00 90.56 177 LEU A C 1
ATOM 1424 O O . LEU A 1 177 ? 25.671 -2.685 -24.801 1.00 90.56 177 LEU A O 1
ATOM 1428 N N . PRO A 1 178 ? 24.452 -1.420 -23.376 1.00 92.38 178 PRO A N 1
ATOM 1429 C CA . PRO A 1 178 ? 24.446 -2.416 -22.317 1.00 92.38 178 PRO A CA 1
ATOM 1430 C C . PRO A 1 178 ? 23.851 -3.740 -22.804 1.00 92.38 178 PRO A C 1
ATOM 1432 O O . PRO A 1 178 ? 22.786 -3.768 -23.427 1.00 92.38 178 PRO A O 1
ATOM 1435 N N . ALA A 1 179 ? 24.553 -4.837 -22.526 1.00 92.69 179 ALA A N 1
ATOM 1436 C CA . ALA A 1 179 ? 24.094 -6.174 -22.868 1.00 92.69 179 ALA A CA 1
ATOM 1437 C C . ALA A 1 179 ? 23.006 -6.644 -21.894 1.00 92.69 179 ALA A C 1
ATOM 1439 O O . ALA A 1 179 ? 23.023 -6.309 -20.712 1.00 92.69 179 ALA A O 1
ATOM 1440 N N . HIS A 1 180 ? 22.076 -7.447 -22.406 1.00 94.56 180 HIS A N 1
ATOM 1441 C CA . HIS A 1 180 ? 21.088 -8.145 -21.591 1.00 94.56 180 HIS A CA 1
ATOM 1442 C C . HIS A 1 180 ? 21.758 -9.228 -20.744 1.00 94.56 180 HIS A C 1
ATOM 1444 O O . HIS A 1 180 ? 22.556 -10.013 -21.267 1.00 94.56 180 HIS A O 1
ATOM 1450 N N . ASP A 1 181 ? 21.369 -9.325 -19.475 1.00 93.62 181 ASP A N 1
ATOM 1451 C CA . ASP A 1 181 ? 21.705 -10.489 -18.665 1.00 93.62 181 ASP A CA 1
ATOM 1452 C C . ASP A 1 181 ? 20.960 -11.731 -19.173 1.00 93.62 181 ASP A C 1
ATOM 1454 O O . ASP A 1 181 ? 19.850 -11.659 -19.707 1.00 93.62 181 ASP A O 1
ATOM 1458 N N . SER A 1 182 ? 21.551 -12.907 -18.952 1.00 92.75 182 SER A N 1
ATOM 1459 C CA . SER A 1 182 ? 20.808 -14.161 -19.071 1.00 92.75 182 SER A CA 1
ATOM 1460 C C . SER A 1 182 ? 19.832 -14.258 -17.901 1.00 92.75 182 SER A C 1
ATOM 1462 O O . SER A 1 182 ? 20.256 -14.211 -16.748 1.00 92.75 182 SER A O 1
ATOM 1464 N N . VAL A 1 183 ? 18.546 -14.437 -18.194 1.00 93.25 183 VAL A N 1
ATOM 1465 C CA . VAL A 1 183 ? 17.472 -14.515 -17.194 1.00 93.25 183 VAL A CA 1
ATOM 1466 C C . VAL A 1 183 ? 16.618 -15.766 -17.395 1.00 93.25 183 VAL A C 1
ATOM 1468 O O . VAL A 1 183 ? 16.543 -16.308 -18.499 1.00 93.25 183 VAL A O 1
ATOM 1471 N N . ASP A 1 184 ? 15.972 -16.235 -16.326 1.00 92.06 184 ASP A N 1
ATOM 1472 C CA . ASP A 1 184 ? 14.953 -17.285 -16.424 1.00 92.06 184 ASP A CA 1
ATOM 1473 C C . ASP A 1 184 ? 13.610 -16.703 -16.910 1.00 92.06 184 ASP A C 1
ATOM 1475 O O . ASP A 1 184 ? 13.356 -15.495 -16.822 1.00 92.06 184 ASP A O 1
ATOM 1479 N N . ALA A 1 185 ? 12.722 -17.562 -17.406 1.00 93.00 185 ALA A N 1
ATOM 1480 C CA . ALA A 1 185 ? 11.383 -17.150 -17.809 1.00 93.00 185 ALA A CA 1
ATOM 1481 C C . ALA A 1 185 ? 10.545 -16.746 -16.584 1.00 93.00 185 ALA A C 1
ATOM 1483 O O . ALA A 1 185 ? 10.442 -17.496 -15.607 1.00 93.00 185 ALA A O 1
ATOM 1484 N N . ALA A 1 186 ? 9.908 -15.576 -16.653 1.00 95.69 186 ALA A N 1
ATOM 1485 C CA . ALA A 1 186 ? 9.000 -15.114 -15.613 1.00 95.69 186 ALA A CA 1
ATOM 1486 C C . ALA A 1 186 ? 7.709 -15.953 -15.594 1.00 95.69 186 ALA A C 1
ATOM 1488 O O . ALA A 1 186 ? 7.190 -16.362 -16.634 1.00 95.69 186 ALA A O 1
ATOM 1489 N N . LYS A 1 187 ? 7.180 -16.223 -14.396 1.00 94.94 187 LYS A N 1
ATOM 1490 C CA . LYS A 1 187 ? 5.990 -17.061 -14.184 1.00 94.94 187 LYS A CA 1
ATOM 1491 C C . LYS A 1 187 ? 4.968 -16.343 -13.318 1.00 94.94 187 LYS A C 1
ATOM 1493 O O . LYS A 1 187 ? 5.321 -15.704 -12.330 1.00 94.94 187 LYS A O 1
ATOM 1498 N N . THR A 1 188 ? 3.697 -16.486 -13.670 1.00 95.00 188 THR A N 1
ATOM 1499 C CA . THR A 1 188 ? 2.579 -15.906 -12.919 1.00 95.00 188 THR A CA 1
ATOM 1500 C C . THR A 1 188 ? 2.135 -16.847 -11.803 1.00 95.00 188 THR A C 1
ATOM 1502 O O . THR A 1 188 ? 1.845 -18.016 -12.052 1.00 95.00 188 THR A O 1
ATOM 1505 N N . PHE A 1 189 ? 2.028 -16.318 -10.587 1.00 93.50 189 PHE A N 1
ATOM 1506 C CA . PHE A 1 189 ? 1.517 -17.010 -9.407 1.00 93.50 189 PHE A CA 1
ATOM 1507 C C . PHE A 1 189 ? 0.292 -16.289 -8.848 1.00 93.50 189 PHE A C 1
ATOM 1509 O O . PHE A 1 189 ? 0.203 -15.058 -8.884 1.00 93.50 189 PHE A O 1
ATOM 1516 N N . THR A 1 190 ? -0.653 -17.057 -8.309 1.00 91.56 190 THR A N 1
ATOM 1517 C CA . THR A 1 190 ? -1.786 -16.503 -7.561 1.00 91.56 190 THR A CA 1
ATOM 1518 C C . THR A 1 190 ? -1.356 -16.204 -6.132 1.00 91.56 190 THR A C 1
ATOM 1520 O O . THR A 1 190 ? -0.474 -16.862 -5.583 1.00 91.56 190 THR A O 1
ATOM 1523 N N . VAL A 1 191 ? -1.958 -15.192 -5.514 1.00 91.25 191 VAL A N 1
ATOM 1524 C CA . VAL A 1 191 ? -1.575 -14.747 -4.171 1.00 91.25 191 VAL A CA 1
ATOM 1525 C C . VAL A 1 191 ? -2.665 -15.094 -3.172 1.00 91.25 191 VAL A C 1
ATOM 1527 O O . VAL A 1 191 ? -3.842 -14.819 -3.402 1.00 91.25 191 VAL A O 1
ATOM 1530 N N . HIS A 1 192 ? -2.271 -15.666 -2.036 1.00 90.19 192 HIS A N 1
ATOM 1531 C CA . HIS A 1 192 ? -3.199 -15.941 -0.951 1.00 90.19 192 HIS A CA 1
ATOM 1532 C C . HIS A 1 192 ? -3.759 -14.626 -0.378 1.00 90.19 192 HIS A C 1
ATOM 1534 O O . HIS A 1 192 ? -2.992 -13.738 0.009 1.00 90.19 192 HIS A O 1
ATOM 1540 N N . SER A 1 193 ? -5.086 -14.534 -0.234 1.00 87.56 193 SER A N 1
ATOM 1541 C CA . SER A 1 193 ? -5.822 -13.333 0.213 1.00 87.56 193 SER A CA 1
ATOM 1542 C C . SER A 1 193 ? -5.247 -12.703 1.491 1.00 87.56 193 SER A C 1
ATOM 1544 O O . SER A 1 193 ? -4.968 -11.508 1.543 1.00 87.56 193 SER A O 1
ATOM 1546 N N . ASN A 1 194 ? -4.945 -13.529 2.497 1.00 87.94 194 ASN A N 1
ATOM 1547 C CA . ASN A 1 194 ? -4.342 -13.089 3.765 1.00 87.94 194 ASN A CA 1
ATOM 1548 C C . ASN A 1 194 ? -2.991 -12.359 3.651 1.00 87.94 194 ASN A C 1
ATOM 1550 O O . ASN A 1 194 ? -2.583 -11.739 4.639 1.00 87.94 194 ASN A O 1
ATOM 1554 N N . SER A 1 195 ? -2.309 -12.455 2.506 1.00 91.75 195 SER A N 1
ATOM 1555 C CA . SER A 1 195 ? -1.006 -11.834 2.238 1.00 91.75 195 SER A CA 1
ATOM 1556 C C . SER A 1 195 ? -1.059 -10.663 1.248 1.00 91.75 195 SER A C 1
ATOM 1558 O O . SER A 1 195 ? -0.020 -10.083 0.952 1.00 91.75 195 SER A O 1
ATOM 1560 N N . LEU A 1 196 ? -2.251 -10.257 0.783 1.00 92.75 196 LEU A N 1
ATOM 1561 C CA . LEU A 1 196 ? -2.411 -9.151 -0.176 1.00 92.75 196 LEU A CA 1
ATOM 1562 C C . LEU A 1 196 ? -1.879 -7.810 0.336 1.00 92.75 196 LEU A C 1
ATOM 1564 O O . LEU A 1 196 ? -1.421 -7.001 -0.463 1.00 92.75 196 LEU A O 1
ATOM 1568 N N . LEU A 1 197 ? -1.865 -7.600 1.656 1.00 92.12 197 LEU A N 1
ATOM 1569 C CA . LEU A 1 197 ? -1.275 -6.409 2.275 1.00 92.12 197 LEU A CA 1
ATOM 1570 C C . LEU A 1 197 ? 0.218 -6.233 1.931 1.00 92.12 197 LEU A C 1
ATOM 1572 O O . LEU A 1 197 ? 0.717 -5.117 1.978 1.00 92.12 197 LEU A O 1
ATOM 1576 N N . PHE A 1 198 ? 0.926 -7.320 1.608 1.00 92.12 198 PHE A N 1
ATOM 1577 C CA . PHE A 1 198 ? 2.336 -7.281 1.209 1.00 92.12 198 PHE A CA 1
ATOM 1578 C C . PHE A 1 198 ? 2.531 -7.167 -0.310 1.00 92.12 198 PHE A C 1
ATOM 1580 O O . PHE A 1 198 ? 3.640 -6.893 -0.755 1.00 92.12 198 PHE A O 1
ATOM 1587 N N . LEU A 1 199 ? 1.478 -7.398 -1.104 1.00 93.44 199 LEU A N 1
ATOM 1588 C CA . LEU A 1 199 ? 1.511 -7.265 -2.563 1.00 93.44 199 LEU A CA 1
ATOM 1589 C C . LEU A 1 199 ? 1.082 -5.865 -3.012 1.00 93.44 199 LEU A C 1
ATOM 1591 O O . LEU A 1 199 ? 1.680 -5.301 -3.925 1.00 93.44 199 LEU A O 1
ATOM 1595 N N . PHE A 1 200 ? 0.012 -5.343 -2.414 1.00 93.62 200 PHE A N 1
ATOM 1596 C CA . PHE A 1 200 ? -0.576 -4.066 -2.794 1.00 93.62 200 PHE A CA 1
ATOM 1597 C C . PHE A 1 200 ? 0.193 -2.888 -2.201 1.00 93.62 200 PHE A C 1
ATOM 1599 O O . PHE A 1 200 ? 0.665 -2.940 -1.066 1.00 93.62 200 PHE A O 1
ATOM 1606 N N . GLY A 1 201 ? 0.279 -1.799 -2.966 1.00 88.81 201 GLY A N 1
ATOM 1607 C CA . GLY A 1 201 ? 0.822 -0.529 -2.480 1.00 88.81 201 GLY A CA 1
ATOM 1608 C C . GLY A 1 201 ? -0.131 0.222 -1.543 1.00 88.81 201 GLY A C 1
ATOM 1609 O O . GLY A 1 201 ? 0.307 1.087 -0.788 1.00 88.81 201 GLY A O 1
ATOM 1610 N N . GLU A 1 202 ? -1.420 -0.117 -1.584 1.00 90.94 202 GLU A N 1
ATOM 1611 C CA . GLU A 1 202 ? -2.496 0.451 -0.768 1.00 90.94 202 GLU A CA 1
ATOM 1612 C C . GLU A 1 202 ? -3.221 -0.661 0.013 1.00 90.94 202 GLU A C 1
ATOM 1614 O O . GLU A 1 202 ? -3.042 -1.851 -0.256 1.00 90.94 202 GLU A O 1
ATOM 1619 N N . LEU A 1 203 ? -4.041 -0.304 1.005 1.00 93.75 203 LEU A N 1
ATOM 1620 C CA . LEU A 1 203 ? -4.795 -1.293 1.779 1.00 93.75 203 LEU A CA 1
ATOM 1621 C C . LEU A 1 203 ? -5.723 -2.130 0.883 1.00 93.75 203 LEU A C 1
ATOM 1623 O O . LEU A 1 203 ? -6.496 -1.538 0.126 1.00 93.75 203 LEU A O 1
ATOM 1627 N N . PRO A 1 204 ? -5.749 -3.474 1.028 1.00 95.31 204 PRO A N 1
ATOM 1628 C CA . PRO A 1 204 ? -6.644 -4.345 0.262 1.00 95.31 204 PRO A CA 1
ATOM 1629 C C . PRO A 1 204 ? -8.099 -3.882 0.250 1.00 95.31 204 PRO 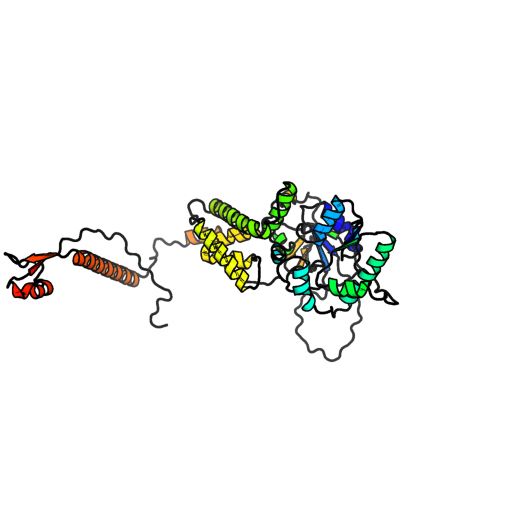A C 1
ATOM 1631 O O . PRO A 1 204 ? -8.727 -3.880 -0.805 1.00 95.31 204 PRO A O 1
ATOM 1634 N N . PHE A 1 205 ? -8.600 -3.384 1.381 1.00 95.44 205 PHE A N 1
ATOM 1635 C CA . PHE A 1 205 ? -9.940 -2.808 1.456 1.00 95.44 205 PHE A CA 1
ATOM 1636 C C . PHE A 1 205 ? -10.135 -1.620 0.509 1.00 95.44 205 PHE A C 1
ATOM 1638 O O . PHE A 1 205 ? -11.110 -1.572 -0.235 1.00 95.44 205 PHE A O 1
ATOM 1645 N N . ILE A 1 206 ? -9.197 -0.669 0.504 1.00 94.62 206 ILE A N 1
ATOM 1646 C CA . ILE A 1 206 ? -9.272 0.543 -0.322 1.00 94.62 206 ILE A CA 1
ATOM 1647 C C . ILE A 1 206 ? -9.073 0.194 -1.803 1.00 94.62 206 ILE A C 1
ATOM 1649 O O . ILE A 1 206 ? -9.833 0.676 -2.639 1.00 94.62 206 ILE A O 1
ATOM 1653 N N . THR A 1 207 ? -8.127 -0.689 -2.136 1.00 94.75 207 THR A N 1
ATOM 1654 C CA . THR A 1 207 ? -7.972 -1.236 -3.497 1.00 94.75 207 THR A CA 1
ATOM 1655 C C . THR A 1 207 ? -9.263 -1.905 -3.974 1.00 94.75 207 THR A C 1
ATOM 1657 O O . THR A 1 207 ? -9.691 -1.705 -5.109 1.00 94.75 207 THR A O 1
ATOM 1660 N N . GLY A 1 208 ? -9.941 -2.631 -3.083 1.00 94.88 208 GLY A N 1
ATOM 1661 C CA . GLY A 1 208 ? -11.261 -3.202 -3.327 1.00 94.88 208 GLY A CA 1
ATOM 1662 C C . GLY A 1 208 ? -12.323 -2.168 -3.688 1.00 94.88 208 GLY A C 1
ATOM 1663 O O . GLY A 1 208 ? -13.093 -2.395 -4.618 1.00 94.88 208 GLY A O 1
ATOM 1664 N N . LEU A 1 209 ? -12.341 -1.024 -2.998 1.00 95.12 209 LEU A N 1
ATOM 1665 C CA . LEU A 1 209 ? -13.263 0.073 -3.305 1.00 95.12 209 LEU A CA 1
ATOM 1666 C C . LEU A 1 209 ? -13.002 0.677 -4.688 1.00 95.12 209 LEU A C 1
ATOM 1668 O O . LEU A 1 209 ? -13.959 0.958 -5.404 1.00 95.12 209 LEU A O 1
ATOM 1672 N N . TYR A 1 210 ? -11.735 0.841 -5.088 1.00 94.38 210 TYR A N 1
ATOM 1673 C CA . TYR A 1 210 ? -11.405 1.302 -6.442 1.00 94.38 210 TYR A CA 1
ATOM 1674 C C . TYR A 1 210 ? -11.925 0.333 -7.506 1.00 94.38 210 TYR A C 1
ATOM 1676 O O . TYR A 1 210 ? -12.545 0.758 -8.477 1.00 94.38 210 TYR A O 1
ATOM 1684 N N . GLU A 1 211 ? -11.726 -0.973 -7.326 1.00 94.31 211 GLU A N 1
ATOM 1685 C CA . GLU A 1 211 ? -12.222 -1.963 -8.288 1.00 94.31 211 GLU A CA 1
ATOM 1686 C C . GLU A 1 211 ? -13.758 -2.039 -8.309 1.00 94.31 211 GLU A C 1
ATOM 1688 O O . GLU A 1 211 ? -14.345 -2.146 -9.384 1.00 94.31 211 GLU A O 1
ATOM 1693 N N . GLN A 1 212 ? -14.432 -1.902 -7.162 1.00 93.62 212 GLN A N 1
ATOM 1694 C CA . GLN A 1 212 ? -15.896 -1.793 -7.115 1.00 93.62 212 GLN A CA 1
ATOM 1695 C C . GLN A 1 212 ? -16.400 -0.556 -7.864 1.00 93.62 212 GLN A C 1
ATOM 1697 O O . GLN A 1 212 ? -17.315 -0.674 -8.679 1.00 93.62 212 GLN A O 1
ATOM 1702 N N . ALA A 1 213 ? -15.776 0.606 -7.649 1.00 93.19 213 ALA A N 1
ATOM 1703 C CA . ALA A 1 213 ? -16.125 1.827 -8.367 1.00 93.19 213 ALA A CA 1
ATOM 1704 C C . ALA A 1 213 ? -15.944 1.656 -9.884 1.00 93.19 213 ALA A C 1
ATOM 1706 O O . ALA A 1 213 ? -16.821 2.051 -10.648 1.00 93.19 213 ALA A O 1
ATOM 1707 N N . ARG A 1 214 ? -14.884 0.967 -10.336 1.00 90.88 214 ARG A N 1
ATOM 1708 C CA . ARG A 1 214 ? -14.701 0.635 -11.762 1.00 90.88 214 ARG A CA 1
ATOM 1709 C C . ARG A 1 214 ? -15.811 -0.256 -12.309 1.00 90.88 214 ARG A C 1
ATOM 1711 O O . ARG A 1 214 ? -16.328 0.025 -13.386 1.00 90.88 214 ARG A O 1
ATOM 1718 N N . VAL A 1 215 ? -16.180 -1.317 -11.590 1.00 90.12 215 VAL A N 1
ATOM 1719 C CA . VAL A 1 215 ? -17.250 -2.241 -12.011 1.00 90.12 215 VAL A CA 1
ATOM 1720 C C . VAL A 1 215 ? -18.595 -1.518 -12.106 1.00 90.12 215 VAL A C 1
ATOM 1722 O O . VAL A 1 215 ? -19.372 -1.769 -13.027 1.00 90.12 215 VAL A O 1
ATOM 1725 N N . HIS A 1 216 ? -18.865 -0.602 -11.177 1.00 92.06 216 HIS A N 1
ATOM 1726 C CA . HIS A 1 216 ? -20.112 0.159 -11.125 1.00 92.06 216 HIS A CA 1
ATOM 1727 C C . HIS A 1 216 ? -20.090 1.463 -11.935 1.00 92.06 216 HIS A C 1
ATOM 1729 O O . HIS A 1 216 ? -21.126 2.120 -12.031 1.00 92.06 216 HIS A O 1
ATOM 1735 N N . LEU A 1 217 ? -18.956 1.808 -12.562 1.00 89.88 217 LEU A N 1
ATOM 1736 C CA . LEU A 1 217 ? -18.733 3.079 -13.264 1.00 89.88 217 LEU A CA 1
ATOM 1737 C C . LEU A 1 217 ? -19.028 4.301 -12.371 1.00 89.88 217 LEU A C 1
ATOM 1739 O O . LEU A 1 217 ? -19.591 5.301 -12.821 1.00 89.88 217 LEU A O 1
ATOM 1743 N N . GLU A 1 218 ? -18.680 4.190 -11.090 1.00 90.38 218 GLU A N 1
ATOM 1744 C CA . GLU A 1 218 ? -18.805 5.252 -10.095 1.00 90.38 218 GLU A CA 1
ATOM 1745 C C . GLU A 1 218 ? -17.567 6.158 -10.090 1.00 90.38 218 GLU A C 1
ATOM 1747 O O . GLU A 1 218 ? -16.504 5.803 -10.599 1.00 90.38 218 GLU A O 1
ATOM 1752 N N . ASP A 1 219 ? -17.716 7.348 -9.509 1.00 86.62 219 ASP A N 1
ATOM 1753 C CA . ASP A 1 219 ? -16.610 8.284 -9.325 1.00 86.62 219 ASP A CA 1
ATOM 1754 C C . ASP A 1 219 ? -15.653 7.783 -8.232 1.00 86.62 219 ASP A C 1
ATOM 1756 O O . ASP A 1 219 ? -16.050 7.579 -7.081 1.00 86.62 219 ASP A O 1
ATOM 1760 N N . ASP A 1 220 ? -14.386 7.598 -8.596 1.00 85.25 220 ASP A N 1
ATOM 1761 C CA . ASP A 1 220 ? -13.321 7.123 -7.719 1.00 85.25 220 ASP A CA 1
ATOM 1762 C C . ASP A 1 220 ? -12.397 8.251 -7.226 1.00 85.25 220 ASP A C 1
ATOM 1764 O O . ASP A 1 220 ? -11.459 8.000 -6.461 1.00 85.25 220 ASP A O 1
ATOM 1768 N N . GLU A 1 221 ? -12.678 9.510 -7.592 1.00 83.56 221 GLU A N 1
ATOM 1769 C CA . GLU A 1 221 ? -11.754 10.625 -7.406 1.00 83.56 221 GLU A CA 1
ATOM 1770 C C . GLU A 1 221 ? -11.321 10.787 -5.938 1.00 83.56 221 GLU A C 1
ATOM 1772 O O . GLU A 1 221 ? -10.146 11.035 -5.654 1.00 83.56 221 GLU A O 1
ATOM 1777 N N . ASN A 1 222 ? -12.241 10.622 -4.988 1.00 83.88 222 ASN A N 1
ATOM 1778 C CA . ASN A 1 222 ? -11.995 10.883 -3.566 1.00 83.88 222 ASN A CA 1
ATOM 1779 C C . ASN A 1 222 ? -11.827 9.619 -2.707 1.00 83.88 222 ASN A C 1
ATOM 1781 O O . ASN A 1 222 ? -11.752 9.721 -1.477 1.00 83.88 222 ASN A O 1
ATOM 1785 N N . LEU A 1 223 ? -11.709 8.433 -3.320 1.00 85.50 223 LEU A N 1
ATOM 1786 C CA . LEU A 1 223 ? -11.620 7.164 -2.586 1.00 85.50 223 LEU A CA 1
ATOM 1787 C C . LEU A 1 223 ? -10.391 7.055 -1.676 1.00 85.50 223 LEU A C 1
ATOM 1789 O O . LEU A 1 223 ? -10.464 6.385 -0.650 1.00 85.50 223 LEU A O 1
ATOM 1793 N N . SER A 1 224 ? -9.303 7.772 -1.960 1.00 79.69 224 SER A N 1
ATOM 1794 C CA . SER A 1 224 ? -8.133 7.831 -1.067 1.00 79.69 224 SER A CA 1
ATOM 1795 C C . SER A 1 224 ? -8.460 8.360 0.339 1.00 79.69 224 SER A C 1
ATOM 1797 O O . SER A 1 224 ? -7.853 7.927 1.316 1.00 79.69 224 SER A O 1
ATOM 1799 N N . ILE A 1 225 ? -9.448 9.254 0.480 1.00 82.44 225 ILE A N 1
ATOM 1800 C CA . ILE A 1 225 ? -9.929 9.734 1.789 1.00 82.44 225 ILE A CA 1
ATOM 1801 C C . ILE A 1 225 ? -11.220 9.041 2.189 1.00 82.44 225 ILE A C 1
ATOM 1803 O O . ILE A 1 225 ? -11.376 8.617 3.339 1.00 82.44 225 ILE A O 1
ATOM 1807 N N . ASP A 1 226 ? -12.190 8.985 1.281 1.00 87.25 226 ASP A N 1
ATOM 1808 C CA . ASP A 1 226 ? -13.504 8.448 1.608 1.00 87.25 226 ASP A CA 1
ATOM 1809 C C . ASP A 1 226 ? -13.432 6.949 1.900 1.00 87.25 226 ASP A C 1
ATOM 1811 O O . ASP A 1 226 ? -14.156 6.477 2.777 1.00 87.25 226 ASP A O 1
ATOM 1815 N N . GLY A 1 227 ? -12.463 6.240 1.316 1.00 92.12 227 GLY A N 1
ATOM 1816 C CA . GLY A 1 227 ? -12.131 4.862 1.658 1.00 92.12 227 GLY A CA 1
ATOM 1817 C C . GLY A 1 227 ? -11.755 4.681 3.128 1.00 92.12 227 GLY A C 1
ATOM 1818 O O . GLY A 1 227 ? -12.209 3.727 3.751 1.00 92.12 227 GLY A O 1
ATOM 1819 N N . VAL A 1 228 ? -11.053 5.636 3.754 1.00 93.31 228 VAL A N 1
ATOM 1820 C CA . VAL A 1 228 ? -10.750 5.591 5.201 1.00 93.31 228 VAL A CA 1
ATOM 1821 C C . VAL A 1 228 ? -12.023 5.724 6.041 1.00 93.31 228 VAL A C 1
ATOM 1823 O O . VAL A 1 228 ? -12.194 5.044 7.058 1.00 93.31 228 VAL A O 1
ATOM 1826 N N . LYS A 1 229 ? -12.959 6.586 5.625 1.00 93.81 229 LYS A N 1
ATOM 1827 C CA . LYS A 1 229 ? -14.255 6.726 6.310 1.00 93.81 229 LYS A CA 1
ATOM 1828 C C . LYS A 1 229 ? -15.090 5.458 6.153 1.00 93.81 229 LYS A C 1
ATOM 1830 O O . LYS A 1 229 ? -15.676 4.999 7.135 1.00 93.81 229 LYS A O 1
ATOM 1835 N N . GLN A 1 230 ? -15.136 4.899 4.945 1.00 95.31 230 GLN A N 1
ATOM 1836 C CA . GLN A 1 230 ? -15.837 3.651 4.661 1.00 95.31 230 GLN A CA 1
ATOM 1837 C C . GLN A 1 230 ? -15.230 2.484 5.443 1.00 95.31 230 GLN A C 1
ATOM 1839 O O . GLN A 1 230 ? -15.978 1.728 6.055 1.00 95.31 230 GLN A O 1
ATOM 1844 N N . LEU A 1 231 ? -13.901 2.407 5.540 1.00 96.94 231 LEU A N 1
ATOM 1845 C CA . LEU A 1 231 ? -13.180 1.419 6.340 1.00 96.94 231 LEU A CA 1
ATOM 1846 C C . LEU A 1 231 ? -13.594 1.486 7.815 1.00 96.94 231 LEU A C 1
ATOM 1848 O O . LEU A 1 231 ? -13.990 0.477 8.392 1.00 96.94 231 LEU A O 1
ATOM 1852 N N . LEU A 1 232 ? -13.591 2.677 8.425 1.00 96.31 232 LEU A N 1
ATOM 1853 C CA . LEU A 1 232 ? -14.052 2.850 9.809 1.00 96.31 232 LEU A CA 1
ATOM 1854 C C . LEU A 1 232 ? -15.532 2.463 9.974 1.00 96.31 232 LEU A C 1
ATOM 1856 O O . LEU A 1 232 ? -15.915 1.834 10.958 1.00 96.31 232 LEU A O 1
ATOM 1860 N N . MET A 1 233 ? -16.391 2.820 9.022 1.00 96.62 233 MET A N 1
ATOM 1861 C CA . MET A 1 233 ? -17.814 2.470 9.084 1.00 96.62 233 MET A CA 1
ATOM 1862 C C . MET A 1 233 ? -18.060 0.963 8.912 1.00 96.62 233 MET A C 1
ATOM 1864 O O . MET A 1 233 ? -18.908 0.399 9.613 1.00 96.62 233 MET A O 1
ATOM 1868 N N . SER A 1 234 ? -17.298 0.304 8.040 1.00 96.94 234 SER A N 1
ATOM 1869 C CA . SER A 1 234 ? -17.335 -1.144 7.832 1.00 96.94 234 SER A CA 1
ATOM 1870 C C . SER A 1 234 ? -16.821 -1.885 9.070 1.00 96.94 234 SER A C 1
ATOM 1872 O O . SER A 1 234 ? -17.536 -2.714 9.637 1.00 96.94 234 SER A O 1
ATOM 1874 N N . ALA A 1 235 ? -15.679 -1.458 9.618 1.00 97.12 235 ALA A N 1
ATOM 1875 C CA . ALA A 1 235 ? -15.128 -1.978 10.867 1.00 97.12 235 ALA A CA 1
ATOM 1876 C C . ALA A 1 235 ? -16.109 -1.831 12.039 1.00 97.12 235 ALA A C 1
ATOM 1878 O O . ALA A 1 235 ? -16.283 -2.751 12.836 1.00 97.12 235 ALA A O 1
ATOM 1879 N N . ARG A 1 236 ? -16.826 -0.701 12.128 1.00 96.44 236 ARG A N 1
ATOM 1880 C CA . ARG A 1 236 ? -17.896 -0.510 13.118 1.00 96.44 236 ARG A CA 1
ATOM 1881 C C . ARG A 1 236 ? -19.044 -1.495 12.937 1.00 96.44 236 ARG A C 1
ATOM 1883 O O . ARG A 1 236 ? -19.602 -1.945 13.937 1.00 96.44 236 ARG A O 1
ATOM 1890 N N . SER A 1 237 ? -19.420 -1.793 11.701 1.00 96.38 237 SER A N 1
ATOM 1891 C CA . SER A 1 237 ? -20.496 -2.741 11.406 1.00 96.38 237 SER A CA 1
ATOM 1892 C C . SER A 1 237 ? -20.088 -4.160 11.812 1.00 96.38 237 SER A C 1
ATOM 1894 O O . SER A 1 237 ? -20.822 -4.796 12.567 1.00 96.38 237 SER A O 1
ATOM 1896 N N . SER A 1 238 ? -18.873 -4.585 11.444 1.00 95.81 238 SER A N 1
ATOM 1897 C CA . SER A 1 238 ? -18.260 -5.855 11.869 1.00 95.81 238 SER A CA 1
ATOM 1898 C C . SER A 1 238 ? -18.166 -5.968 13.402 1.00 95.81 238 SER A C 1
ATOM 1900 O O . SER A 1 238 ? -18.651 -6.930 14.001 1.00 95.81 238 SER A O 1
ATOM 1902 N N . TYR A 1 239 ? -17.684 -4.915 14.069 1.00 95.38 239 TYR A N 1
ATOM 1903 C CA . TYR A 1 239 ? -17.603 -4.815 15.531 1.00 95.38 239 TYR A CA 1
ATOM 1904 C C . TYR A 1 239 ? -18.963 -4.973 16.232 1.00 95.38 239 TYR A C 1
ATOM 1906 O O . TYR A 1 239 ? -19.089 -5.669 17.245 1.00 95.38 239 TYR A O 1
ATOM 1914 N N . LEU A 1 240 ? -20.003 -4.316 15.708 1.00 94.75 240 LEU A N 1
ATOM 1915 C CA . LEU A 1 240 ? -21.356 -4.418 16.257 1.00 94.75 240 LEU A CA 1
ATOM 1916 C C . LEU A 1 240 ? -21.961 -5.805 16.020 1.00 94.75 240 LEU A C 1
ATOM 1918 O O . LEU A 1 240 ? -22.691 -6.293 16.886 1.00 94.75 240 LEU A O 1
ATOM 1922 N N . GLN A 1 241 ? -21.655 -6.434 14.885 1.00 95.19 241 GLN A N 1
ATOM 1923 C CA . GLN A 1 241 ? -22.126 -7.773 14.548 1.00 95.19 241 GLN A CA 1
ATOM 1924 C C . GLN A 1 241 ? -21.521 -8.844 15.469 1.00 95.19 241 GLN A C 1
ATOM 1926 O O . GLN A 1 241 ? -22.274 -9.673 15.981 1.00 95.19 241 GLN A O 1
ATOM 1931 N N . ASP A 1 242 ? -20.212 -8.806 15.755 1.00 92.38 242 ASP A N 1
ATOM 1932 C CA . ASP A 1 242 ? -19.570 -9.791 16.650 1.00 92.38 242 ASP A CA 1
ATOM 1933 C C . ASP A 1 242 ? -19.962 -9.592 18.128 1.00 92.38 242 ASP A C 1
ATOM 1935 O O . ASP A 1 242 ? -20.300 -10.537 18.857 1.00 92.38 242 ASP A O 1
ATOM 1939 N N . LEU A 1 243 ? -19.947 -8.349 18.620 1.00 89.31 243 LEU A N 1
ATOM 1940 C CA . LEU A 1 243 ? -20.164 -8.098 20.048 1.00 89.31 243 LEU A CA 1
ATOM 1941 C C . LEU A 1 243 ? -21.640 -7.955 20.434 1.00 89.31 243 LEU A C 1
ATOM 1943 O O . LEU A 1 243 ? -21.992 -8.219 21.596 1.00 89.31 243 LEU A O 1
ATOM 1947 N N . GLY A 1 244 ? -22.508 -7.564 19.500 1.00 91.00 244 GLY A N 1
ATOM 1948 C CA . GLY A 1 244 ? -23.933 -7.348 19.733 1.00 91.00 244 GLY A CA 1
ATOM 1949 C C . GLY A 1 244 ? -24.180 -6.402 20.911 1.00 91.00 244 GLY A C 1
ATOM 1950 O O . GLY A 1 244 ? -23.668 -5.287 20.964 1.00 91.00 244 GLY A O 1
ATOM 1951 N N . LYS A 1 245 ? -24.928 -6.863 21.921 1.00 87.94 245 LYS A N 1
ATOM 1952 C CA . LYS A 1 245 ? -25.241 -6.068 23.129 1.00 87.94 245 LYS A CA 1
ATOM 1953 C C . LYS A 1 245 ? -24.028 -5.749 24.012 1.00 87.94 245 LYS A C 1
ATOM 1955 O O . LYS A 1 245 ? -24.124 -4.867 24.857 1.00 87.94 245 LYS A O 1
ATOM 1960 N N . ARG A 1 246 ? -22.913 -6.472 23.854 1.00 86.44 246 ARG A N 1
ATOM 1961 C CA . ARG A 1 246 ? -21.666 -6.229 24.605 1.00 86.44 246 ARG A CA 1
ATOM 1962 C C . ARG A 1 246 ? -20.832 -5.111 23.987 1.00 86.44 246 ARG A C 1
ATOM 1964 O O . ARG A 1 246 ? -19.880 -4.655 24.611 1.00 86.44 246 ARG A O 1
ATOM 1971 N N . ALA A 1 247 ? -21.164 -4.702 22.763 1.00 88.62 247 ALA A N 1
ATOM 1972 C CA . ALA A 1 247 ? -20.442 -3.667 22.055 1.00 88.62 247 ALA A CA 1
ATOM 1973 C C . ALA A 1 247 ? -20.564 -2.333 22.800 1.00 88.62 247 ALA A C 1
ATOM 1975 O O . ALA A 1 247 ? -21.667 -1.877 23.122 1.00 88.62 247 ALA A O 1
ATOM 1976 N N . ARG A 1 248 ? -19.433 -1.660 23.024 1.00 90.94 248 ARG A N 1
ATOM 1977 C CA . ARG A 1 248 ? -19.437 -0.252 23.422 1.00 90.94 248 ARG A CA 1
ATOM 1978 C C . ARG A 1 248 ? -20.126 0.532 22.313 1.00 90.94 248 ARG A C 1
ATOM 1980 O O . ARG A 1 248 ? -19.841 0.355 21.132 1.00 90.94 248 ARG A O 1
ATOM 1987 N N . ARG A 1 249 ? -21.023 1.444 22.680 1.00 91.56 249 ARG A N 1
ATOM 1988 C CA . ARG A 1 249 ? -21.674 2.301 21.690 1.00 91.56 249 ARG A CA 1
ATOM 1989 C C . ARG A 1 249 ? -20.649 3.249 21.064 1.00 91.56 249 ARG A C 1
ATOM 1991 O O . ARG A 1 249 ? -20.247 4.228 21.686 1.00 91.56 249 ARG A O 1
ATOM 1998 N N . ILE A 1 250 ? -20.281 2.983 19.816 1.00 93.81 250 ILE A N 1
ATOM 1999 C CA . ILE A 1 250 ? -19.440 3.873 19.015 1.00 93.81 250 ILE A CA 1
ATOM 2000 C C . ILE A 1 250 ? -20.342 4.911 18.357 1.00 93.81 250 ILE A C 1
ATOM 2002 O O . ILE A 1 250 ? -21.175 4.587 17.512 1.00 93.81 250 ILE A O 1
ATOM 2006 N N . THR A 1 251 ? -20.236 6.158 18.804 1.00 93.94 251 THR A N 1
ATOM 2007 C CA . THR A 1 251 ? -21.039 7.272 18.294 1.00 93.94 251 THR A CA 1
ATOM 2008 C C . THR A 1 251 ? -20.336 7.955 17.117 1.00 93.94 251 THR A C 1
ATOM 2010 O O . THR A 1 251 ? -19.111 7.877 17.006 1.00 93.94 251 THR A O 1
ATOM 2013 N N . PRO A 1 252 ? -21.070 8.688 16.259 1.00 94.81 252 PRO A N 1
ATOM 2014 C CA . PRO A 1 252 ? -20.454 9.519 15.222 1.00 94.81 252 PRO A CA 1
ATOM 2015 C C . PRO A 1 252 ? -19.444 10.532 15.781 1.00 94.81 252 PRO A C 1
ATOM 2017 O O . PRO A 1 252 ? -18.437 10.805 15.139 1.00 94.81 252 PRO A O 1
ATOM 2020 N N . LEU A 1 253 ? -19.671 11.039 17.001 1.00 95.75 253 LEU A N 1
ATOM 2021 C CA . LEU A 1 253 ? -18.725 11.925 17.685 1.00 95.75 253 LEU A CA 1
ATOM 2022 C C . LEU A 1 253 ? -17.382 11.231 17.955 1.00 95.75 253 LEU A C 1
ATOM 2024 O O . LEU A 1 253 ? -16.341 11.822 17.688 1.00 95.75 253 LEU A O 1
ATOM 2028 N N . LEU A 1 254 ? -17.398 9.983 18.439 1.00 96.38 254 LEU A N 1
ATOM 2029 C CA . LEU A 1 254 ? -16.172 9.211 18.675 1.00 96.38 254 LEU A CA 1
ATOM 2030 C C . LEU A 1 254 ? -15.428 8.918 17.366 1.00 96.38 254 LEU A C 1
ATOM 2032 O O . LEU A 1 254 ? -14.208 9.033 17.322 1.00 96.38 254 LEU A O 1
ATOM 2036 N N . LEU A 1 255 ? -16.150 8.602 16.285 1.00 96.06 255 LEU A N 1
ATOM 2037 C CA . LEU A 1 255 ? -15.545 8.419 14.960 1.00 96.06 255 LEU A CA 1
ATOM 2038 C C . LEU A 1 255 ? -14.926 9.719 14.429 1.00 96.06 255 LEU A C 1
ATOM 2040 O O . LEU A 1 255 ? -13.815 9.698 13.909 1.00 96.06 255 LEU A O 1
ATOM 2044 N N . ALA A 1 256 ? -15.599 10.858 14.604 1.00 96.56 256 ALA A N 1
ATOM 2045 C CA . ALA A 1 256 ? -15.065 12.162 14.216 1.00 96.56 256 ALA A CA 1
ATOM 2046 C C . ALA A 1 256 ? -13.814 12.542 15.030 1.00 96.56 256 ALA A C 1
ATOM 2048 O O . ALA A 1 256 ? -12.852 13.072 14.476 1.00 96.56 256 ALA A O 1
ATOM 2049 N N . GLN A 1 257 ? -13.801 12.244 16.333 1.00 97.25 257 GLN A N 1
ATOM 2050 C CA . GLN A 1 257 ? -12.617 12.406 17.182 1.00 97.25 257 GLN A CA 1
ATOM 2051 C C . GLN A 1 257 ? -11.476 11.487 16.734 1.00 97.25 257 GLN A C 1
ATOM 2053 O O . GLN A 1 257 ? -10.340 11.947 16.652 1.00 97.25 257 GLN A O 1
ATOM 2058 N N . CYS A 1 258 ? -11.788 10.238 16.373 1.00 97.44 258 CYS A N 1
ATOM 2059 C CA . CYS A 1 258 ? -10.829 9.286 15.818 1.00 97.44 258 CYS A CA 1
ATOM 2060 C C . CYS A 1 258 ? -10.201 9.803 14.521 1.00 97.44 258 CYS A C 1
ATOM 2062 O O . CYS A 1 258 ? -8.987 9.936 14.448 1.00 97.44 258 CYS A O 1
ATOM 2064 N N . LEU A 1 259 ? -11.009 10.231 13.550 1.00 96.38 259 LEU A N 1
ATOM 2065 C CA . LEU A 1 259 ? -10.524 10.822 12.298 1.00 96.38 259 LEU A CA 1
ATOM 2066 C C . LEU A 1 259 ? -9.672 12.077 12.524 1.00 96.38 259 LEU A C 1
ATOM 2068 O O . LEU A 1 259 ? -8.643 12.256 11.875 1.00 96.38 259 LEU A O 1
ATOM 2072 N N . LYS A 1 260 ? -10.069 12.946 13.463 1.00 96.62 260 LYS A N 1
ATOM 2073 C CA . LYS A 1 260 ? -9.268 14.122 13.830 1.00 96.62 260 LYS A CA 1
ATOM 2074 C C . LYS A 1 260 ? -7.911 13.711 14.401 1.00 96.62 260 LYS A C 1
ATOM 2076 O O . LYS A 1 260 ? -6.914 14.365 14.099 1.00 96.62 260 LYS A O 1
ATOM 2081 N N . TYR A 1 261 ? -7.877 12.661 15.218 1.00 97.19 261 TYR A N 1
ATOM 2082 C CA . TYR A 1 261 ? -6.644 12.157 15.808 1.00 97.19 261 TYR A CA 1
ATOM 2083 C C . TYR A 1 261 ? -5.741 11.485 14.768 1.00 97.19 261 TYR A C 1
ATOM 2085 O O . TYR A 1 261 ? -4.579 11.870 14.678 1.00 97.19 261 TYR A O 1
ATOM 2093 N N . ILE A 1 262 ? -6.299 10.622 13.908 1.00 96.62 262 ILE A N 1
ATOM 2094 C CA . ILE A 1 262 ? -5.618 10.027 12.745 1.00 96.62 262 ILE A CA 1
ATOM 2095 C C . ILE A 1 262 ? -4.958 11.124 11.915 1.00 96.62 262 ILE A C 1
ATOM 2097 O O . ILE A 1 262 ? -3.746 11.124 11.756 1.00 96.62 262 ILE A O 1
ATOM 2101 N N . ARG A 1 263 ? -5.730 12.126 11.476 1.00 95.25 263 ARG A N 1
ATOM 2102 C CA . ARG A 1 263 ? -5.211 13.245 10.679 1.00 95.25 263 ARG A CA 1
ATOM 2103 C C . ARG A 1 263 ? -4.044 13.951 11.371 1.00 95.25 263 ARG A C 1
ATOM 2105 O O . ARG A 1 263 ? -3.057 14.283 10.727 1.00 95.25 263 ARG A O 1
ATOM 2112 N N . ASN A 1 264 ? -4.164 14.227 12.669 1.00 96.19 264 ASN A N 1
ATOM 2113 C CA . ASN A 1 264 ? -3.105 14.908 13.407 1.00 96.19 264 ASN A CA 1
ATOM 2114 C C . ASN A 1 264 ? -1.838 14.040 13.512 1.00 96.19 264 ASN A C 1
ATOM 2116 O O . ASN A 1 264 ? -0.749 14.573 13.344 1.00 96.19 264 ASN A O 1
ATOM 2120 N N . MET A 1 265 ? -1.971 12.731 13.747 1.00 95.56 265 MET A N 1
ATOM 2121 C CA . MET A 1 265 ? -0.840 11.797 13.745 1.00 95.56 265 MET A CA 1
ATOM 2122 C C . MET A 1 265 ? -0.177 11.716 12.367 1.00 95.56 265 MET A C 1
ATOM 2124 O O . MET A 1 265 ? 1.033 11.865 12.269 1.00 95.56 265 MET A O 1
ATOM 2128 N N . THR A 1 266 ? -0.964 11.587 11.298 1.00 93.25 266 THR A N 1
ATOM 2129 C CA . THR A 1 266 ? -0.467 11.565 9.915 1.00 93.25 266 THR A CA 1
ATOM 2130 C C . THR A 1 266 ? 0.366 12.806 9.585 1.00 93.25 266 THR A C 1
ATOM 2132 O O . THR A 1 266 ? 1.441 12.691 9.003 1.00 93.25 266 THR A O 1
ATOM 2135 N N . LEU A 1 267 ? -0.083 13.988 10.020 1.00 92.62 267 LEU A N 1
ATOM 2136 C CA . LEU A 1 267 ? 0.667 15.234 9.838 1.00 92.62 267 LEU A CA 1
ATOM 2137 C C . LEU A 1 267 ? 1.958 15.284 10.672 1.00 92.62 267 LEU A C 1
ATOM 2139 O O . LEU A 1 267 ? 2.949 15.843 10.204 1.00 92.62 267 LEU A O 1
ATOM 2143 N N . LEU A 1 268 ? 1.964 14.713 11.883 1.00 93.62 268 LEU A N 1
ATOM 2144 C CA . LEU A 1 268 ? 3.178 14.598 12.704 1.00 93.62 268 LEU A CA 1
ATOM 2145 C C . LEU A 1 268 ? 4.213 13.662 12.068 1.00 93.62 268 LEU A C 1
ATOM 2147 O O . LEU A 1 268 ? 5.406 13.898 12.213 1.00 93.62 268 LEU A O 1
ATOM 2151 N N . GLU A 1 269 ? 3.764 12.649 11.328 1.00 88.25 269 GLU A N 1
ATOM 2152 C CA . GLU A 1 269 ? 4.625 11.742 10.560 1.00 88.25 269 GLU A CA 1
ATOM 2153 C C . GLU A 1 269 ? 5.023 12.297 9.180 1.00 88.25 269 GLU A C 1
ATOM 2155 O O . GLU A 1 269 ? 5.582 11.573 8.362 1.00 88.25 269 GLU A O 1
ATOM 2160 N N . HIS A 1 270 ? 4.751 13.578 8.902 1.00 88.56 270 HIS A N 1
ATOM 2161 C CA . HIS A 1 270 ? 5.038 14.232 7.619 1.00 88.56 270 HIS A CA 1
ATOM 2162 C C . HIS A 1 270 ? 4.360 13.573 6.404 1.00 88.56 270 HIS A C 1
ATOM 2164 O O . HIS A 1 270 ? 4.860 13.650 5.281 1.00 88.56 270 HIS A O 1
ATOM 2170 N N . ARG A 1 271 ? 3.190 12.960 6.612 1.00 88.19 271 ARG A N 1
ATOM 2171 C CA . ARG A 1 271 ? 2.377 12.328 5.567 1.00 88.19 271 ARG A CA 1
ATOM 2172 C C . ARG A 1 271 ? 1.084 13.099 5.313 1.00 88.19 271 ARG A C 1
ATOM 2174 O O . ARG A 1 271 ? 0.678 13.947 6.108 1.00 88.19 271 ARG A O 1
ATOM 2181 N N . MET A 1 272 ? 0.424 12.788 4.197 1.00 88.00 272 MET A N 1
ATOM 2182 C CA . MET A 1 272 ? -0.907 13.322 3.873 1.00 88.00 272 MET A CA 1
ATOM 2183 C C . MET A 1 272 ? -1.998 12.252 3.942 1.00 88.00 272 MET A C 1
ATOM 2185 O O . MET A 1 272 ? -3.102 12.566 4.386 1.00 88.00 272 MET A O 1
ATOM 2189 N N . THR A 1 273 ? -1.689 10.999 3.594 1.00 89.00 273 THR A N 1
ATOM 2190 C CA . THR A 1 273 ? -2.565 9.844 3.840 1.00 89.00 273 THR A CA 1
ATOM 2191 C C . THR A 1 273 ? -2.115 9.050 5.074 1.00 89.00 273 THR A C 1
ATOM 2193 O O . THR A 1 273 ? -0.908 8.919 5.326 1.00 89.00 273 THR A O 1
ATOM 2196 N N . PRO A 1 274 ? -3.061 8.546 5.887 1.00 91.44 274 PRO A N 1
ATOM 2197 C CA . PRO A 1 274 ? -2.745 7.714 7.041 1.00 91.44 274 PRO A CA 1
ATOM 2198 C C . PRO A 1 274 ? -2.349 6.297 6.610 1.00 91.44 274 PRO A C 1
ATOM 2200 O O . PRO A 1 274 ? -2.965 5.730 5.715 1.00 91.44 274 PRO A O 1
ATOM 2203 N N . ASP A 1 275 ? -1.384 5.683 7.297 1.00 90.00 275 ASP A N 1
ATOM 2204 C CA . ASP A 1 275 ? -1.159 4.239 7.184 1.00 90.00 275 ASP A CA 1
ATOM 2205 C C . ASP A 1 275 ? -2.020 3.427 8.152 1.00 90.00 275 ASP A C 1
ATOM 2207 O O . ASP A 1 275 ? -2.642 3.943 9.088 1.00 90.00 275 ASP A O 1
ATOM 2211 N N . LEU A 1 276 ? -2.020 2.109 7.933 1.00 93.31 276 LEU A N 1
ATOM 2212 C CA . LEU A 1 276 ? -2.701 1.148 8.791 1.00 93.31 276 LEU A CA 1
ATOM 2213 C C . LEU A 1 276 ? -2.267 1.268 10.253 1.00 93.31 276 LEU A C 1
ATOM 2215 O O . LEU A 1 276 ? -3.114 1.198 11.139 1.00 93.31 276 LEU A O 1
ATOM 2219 N N . TYR A 1 277 ? -0.972 1.470 10.510 1.00 94.12 277 TYR A N 1
ATOM 2220 C CA . TYR A 1 277 ? -0.455 1.601 11.870 1.00 94.12 277 TYR A CA 1
ATOM 2221 C C . TYR A 1 277 ? -1.056 2.816 12.584 1.00 94.12 277 TYR A C 1
ATOM 2223 O O . TYR A 1 277 ? -1.630 2.677 13.665 1.00 94.12 277 TYR A O 1
ATOM 2231 N N . THR A 1 278 ? -0.999 3.994 11.959 1.00 94.62 278 THR A N 1
ATOM 2232 C CA . THR A 1 278 ? -1.561 5.239 12.495 1.00 94.62 278 THR A CA 1
ATOM 2233 C C . THR A 1 278 ? -3.056 5.093 12.756 1.00 94.62 278 THR A C 1
ATOM 2235 O O . THR A 1 278 ? -3.548 5.479 13.820 1.00 94.62 278 THR A O 1
ATOM 2238 N N . MET A 1 279 ? -3.785 4.483 11.819 1.00 96.19 279 MET A N 1
ATOM 2239 C CA . MET A 1 279 ? -5.214 4.220 11.986 1.00 96.19 279 MET A CA 1
ATOM 2240 C C . MET A 1 279 ? -5.503 3.260 13.139 1.00 96.19 279 MET A C 1
ATOM 2242 O O . MET A 1 279 ? -6.400 3.523 13.940 1.00 96.19 279 MET A O 1
ATOM 2246 N N . ALA A 1 280 ? -4.739 2.176 13.256 1.00 96.88 280 ALA A N 1
ATOM 2247 C CA . ALA A 1 280 ? -4.919 1.170 14.291 1.00 96.88 280 ALA A CA 1
ATOM 2248 C C . ALA A 1 280 ? -4.618 1.715 15.695 1.00 96.88 280 ALA A C 1
ATOM 2250 O O . ALA A 1 280 ? -5.411 1.479 16.611 1.00 96.88 280 ALA A O 1
ATOM 2251 N N . VAL A 1 281 ? -3.539 2.491 15.856 1.00 96.94 281 VAL A N 1
ATOM 2252 C CA . VAL A 1 281 ? -3.179 3.166 17.117 1.00 96.94 281 VAL A CA 1
ATOM 2253 C C . VAL A 1 281 ? -4.258 4.169 17.520 1.00 96.94 281 VAL A C 1
ATOM 2255 O O . VAL A 1 281 ? -4.738 4.152 18.655 1.00 96.94 281 VAL A O 1
ATOM 2258 N N . ALA A 1 282 ? -4.695 5.023 16.593 1.00 97.38 282 ALA A N 1
ATOM 2259 C CA . ALA A 1 282 ? -5.727 6.013 16.879 1.00 97.38 282 ALA A CA 1
ATOM 2260 C C . ALA A 1 282 ? -7.063 5.360 17.263 1.00 97.38 282 ALA A C 1
ATOM 2262 O O . ALA A 1 282 ? -7.714 5.765 18.233 1.00 97.38 282 ALA A O 1
ATOM 2263 N N . ALA A 1 283 ? -7.449 4.310 16.537 1.00 97.44 283 ALA A N 1
ATOM 2264 C CA . ALA A 1 283 ? -8.616 3.508 16.860 1.00 97.44 283 ALA A CA 1
ATOM 2265 C C . ALA A 1 283 ? -8.477 2.833 18.231 1.00 97.44 283 ALA A C 1
ATOM 2267 O O . ALA A 1 283 ? -9.448 2.800 18.989 1.00 97.44 283 ALA A O 1
ATOM 2268 N N . GLN A 1 284 ? -7.273 2.387 18.595 1.00 96.50 284 GLN A N 1
ATOM 2269 C CA . GLN A 1 284 ? -7.039 1.674 19.847 1.00 96.50 284 GLN A CA 1
ATOM 2270 C C . GLN A 1 284 ? -7.275 2.610 21.025 1.00 96.50 284 GLN A C 1
ATOM 2272 O O . GLN A 1 284 ? -8.015 2.285 21.952 1.00 96.50 284 GLN A O 1
ATOM 2277 N N . GLN A 1 285 ? -6.711 3.812 20.950 1.00 95.56 285 GLN A N 1
ATOM 2278 C CA . GLN A 1 285 ? -6.779 4.791 22.027 1.00 95.56 285 GLN A CA 1
ATOM 2279 C C . GLN A 1 285 ? -8.179 5.395 22.203 1.00 95.56 285 GLN A C 1
ATOM 2281 O O . GLN A 1 285 ? -8.581 5.712 23.322 1.00 95.56 285 GLN A O 1
ATOM 2286 N N . ILE A 1 286 ? -8.949 5.554 21.122 1.00 96.62 286 ILE A N 1
ATOM 2287 C CA . ILE A 1 286 ? -10.255 6.235 21.174 1.00 96.62 286 ILE A CA 1
ATOM 2288 C C . ILE A 1 286 ? -11.413 5.237 21.303 1.00 96.62 286 ILE A C 1
ATOM 2290 O O . ILE A 1 286 ? -12.354 5.437 22.087 1.00 96.62 286 ILE A O 1
ATOM 2294 N N . LEU A 1 287 ? -11.362 4.151 20.534 1.00 96.25 287 LEU A N 1
ATOM 2295 C CA . LEU A 1 287 ? -12.456 3.192 20.364 1.00 96.25 287 LEU A CA 1
ATOM 2296 C C . LEU A 1 287 ? -12.206 1.884 21.132 1.00 96.25 287 LEU A C 1
ATOM 2298 O O . LEU A 1 287 ? -13.177 1.258 21.567 1.00 96.25 287 LEU A O 1
ATOM 2302 N N . GLY A 1 288 ? -10.943 1.555 21.412 1.00 94.38 288 GLY A N 1
ATOM 2303 C CA . GLY A 1 288 ? -10.509 0.402 22.201 1.00 94.38 288 GLY A CA 1
ATOM 2304 C C . GLY A 1 288 ? -9.998 -0.757 21.344 1.00 94.38 288 GLY A C 1
ATOM 2305 O O . GLY A 1 288 ? -10.358 -0.886 20.175 1.00 94.38 288 GLY A O 1
ATOM 2306 N N . ASP A 1 289 ? -9.215 -1.646 21.960 1.00 95.00 289 ASP A N 1
ATOM 2307 C CA . ASP A 1 289 ? -8.519 -2.762 21.297 1.00 95.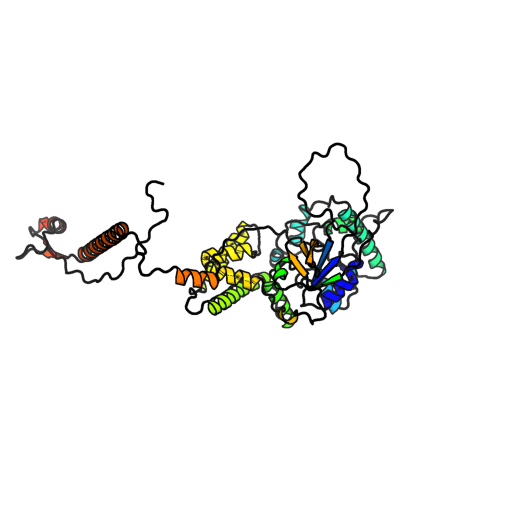00 289 ASP A CA 1
ATOM 2308 C C . ASP A 1 289 ? -9.424 -3.621 20.410 1.00 95.00 289 ASP A C 1
ATOM 2310 O O . ASP A 1 289 ? -9.059 -3.958 19.290 1.00 95.00 289 ASP A O 1
ATOM 2314 N N . GLN A 1 290 ? -10.629 -3.952 20.888 1.00 94.31 290 GLN A N 1
ATOM 2315 C CA . GLN A 1 290 ? -11.560 -4.792 20.132 1.00 94.31 290 GLN A CA 1
ATOM 2316 C C . GLN A 1 290 ? -11.957 -4.134 18.808 1.00 94.31 290 GLN A C 1
ATOM 2318 O O . GLN A 1 290 ? -11.976 -4.799 17.783 1.00 94.31 290 GLN A O 1
ATOM 2323 N N . TYR A 1 291 ? -12.221 -2.825 18.803 1.00 95.94 291 TYR A N 1
ATOM 2324 C CA . TYR A 1 291 ? -12.528 -2.126 17.558 1.00 95.94 291 TYR A CA 1
ATOM 2325 C C . TYR A 1 291 ? -11.308 -2.053 16.635 1.00 95.94 291 TYR A C 1
ATOM 2327 O O . TYR A 1 291 ? -11.458 -2.230 15.430 1.00 95.94 291 TYR A O 1
ATOM 2335 N N . SER A 1 292 ? -10.108 -1.826 17.178 1.00 96.88 292 SER A N 1
ATOM 2336 C CA . SER A 1 292 ? -8.876 -1.836 16.377 1.00 96.88 292 SER A CA 1
ATOM 2337 C C . SER A 1 292 ? -8.611 -3.174 15.705 1.00 96.88 292 SER A C 1
ATOM 2339 O O . SER A 1 292 ? -8.160 -3.182 14.566 1.00 96.88 292 SER A O 1
ATOM 2341 N N . ILE A 1 293 ? -8.922 -4.292 16.366 1.00 95.44 293 ILE A N 1
ATOM 2342 C CA . ILE A 1 293 ? -8.828 -5.622 15.752 1.00 95.44 293 ILE A CA 1
ATOM 2343 C C . ILE A 1 293 ? -9.752 -5.699 14.532 1.00 95.44 293 ILE A C 1
ATOM 2345 O O . ILE A 1 293 ? -9.268 -5.973 13.439 1.00 95.44 293 ILE A O 1
ATOM 2349 N N . HIS A 1 294 ? -11.034 -5.343 14.683 1.00 96.44 294 HIS A N 1
ATOM 2350 C CA . HIS A 1 294 ? -11.968 -5.309 13.551 1.00 96.44 294 HIS A CA 1
ATOM 2351 C C . HIS A 1 294 ? -11.518 -4.348 12.447 1.00 96.44 294 HIS A C 1
ATOM 2353 O O . HIS A 1 294 ? -11.713 -4.642 11.274 1.00 96.44 294 HIS A O 1
ATOM 2359 N N . LEU A 1 295 ? -10.909 -3.210 12.793 1.00 97.25 295 LEU A N 1
ATOM 2360 C CA . LEU A 1 295 ? -10.365 -2.269 11.814 1.00 97.25 295 LEU A CA 1
ATOM 2361 C C . LEU A 1 295 ? -9.231 -2.890 10.993 1.00 97.25 295 LEU A C 1
ATOM 2363 O O . LEU A 1 295 ? -9.228 -2.748 9.775 1.00 97.25 295 LEU A O 1
ATOM 2367 N N . ILE A 1 296 ? -8.290 -3.575 11.647 1.00 95.62 296 ILE A N 1
ATOM 2368 C CA . ILE A 1 296 ? -7.163 -4.241 10.981 1.00 95.62 296 ILE A CA 1
ATOM 2369 C C . ILE A 1 296 ? -7.649 -5.411 10.128 1.00 95.62 296 ILE A C 1
ATOM 2371 O O . ILE A 1 296 ? -7.170 -5.575 9.011 1.00 95.62 296 ILE A O 1
ATOM 2375 N N . GLU A 1 297 ? -8.588 -6.211 10.633 1.00 94.19 297 GLU A N 1
ATOM 2376 C CA . GLU A 1 297 ? -9.202 -7.302 9.870 1.00 94.19 297 GLU A CA 1
ATOM 2377 C C . GLU A 1 297 ? -9.897 -6.750 8.625 1.00 94.19 297 GLU A C 1
ATOM 2379 O O . GLU A 1 297 ? -9.527 -7.117 7.517 1.00 94.19 297 GLU A O 1
ATOM 2384 N N . THR A 1 298 ? -10.766 -5.749 8.797 1.00 96.12 298 THR A N 1
ATOM 2385 C CA . THR A 1 298 ? -11.482 -5.115 7.678 1.00 96.12 298 THR A CA 1
ATOM 2386 C C . THR A 1 298 ? -10.519 -4.494 6.665 1.00 96.12 298 THR A C 1
ATOM 2388 O O . THR A 1 298 ? -10.763 -4.562 5.470 1.00 96.12 298 THR A O 1
ATOM 2391 N N . ALA A 1 299 ? -9.403 -3.901 7.106 1.00 95.75 299 ALA A N 1
ATOM 2392 C CA . ALA A 1 299 ? -8.414 -3.305 6.205 1.00 95.75 299 ALA A CA 1
ATOM 2393 C C . ALA A 1 299 ? -7.729 -4.334 5.288 1.00 95.75 299 ALA A C 1
ATOM 2395 O O . ALA A 1 299 ? -7.277 -3.976 4.199 1.00 95.75 299 ALA A O 1
ATOM 2396 N N . ARG A 1 300 ? -7.636 -5.594 5.733 1.00 93.44 300 ARG A N 1
ATOM 2397 C CA . ARG A 1 300 ? -7.045 -6.708 4.977 1.00 93.44 300 ARG A CA 1
ATOM 2398 C C . ARG A 1 300 ? -8.032 -7.358 4.012 1.00 93.44 300 ARG A C 1
ATOM 2400 O O . ARG A 1 300 ? -7.595 -8.116 3.148 1.00 93.44 300 ARG A O 1
ATOM 2407 N N . ASP A 1 301 ? -9.320 -7.068 4.149 1.00 92.69 301 ASP A N 1
ATOM 2408 C CA . ASP A 1 301 ? -10.359 -7.677 3.333 1.00 92.69 301 ASP A CA 1
ATOM 2409 C C . ASP A 1 301 ? -10.338 -7.094 1.919 1.00 92.69 301 ASP A C 1
ATOM 2411 O O . ASP A 1 301 ? -10.450 -5.886 1.724 1.00 92.69 301 ASP A O 1
ATOM 2415 N N . TYR A 1 302 ? -10.225 -7.966 0.919 1.00 93.56 302 TYR A N 1
ATOM 2416 C CA . TYR A 1 302 ? -10.378 -7.616 -0.489 1.00 93.56 302 TYR A CA 1
ATOM 2417 C C . TYR A 1 302 ? -11.669 -8.255 -1.022 1.00 93.56 302 TYR A C 1
ATOM 2419 O O . TYR A 1 302 ? -11.784 -9.484 -0.980 1.00 93.56 302 TYR A O 1
ATOM 2427 N N . PRO A 1 303 ? -12.647 -7.478 -1.520 1.00 89.44 303 PRO A N 1
ATOM 2428 C CA . PRO A 1 303 ? -14.001 -7.964 -1.794 1.00 89.44 303 PRO A CA 1
ATOM 2429 C C . PRO A 1 303 ? -14.080 -9.009 -2.912 1.00 89.44 303 PRO A C 1
ATOM 2431 O O . PRO A 1 303 ? -15.014 -9.799 -2.930 1.00 89.44 303 PRO A O 1
ATOM 2434 N N . PHE A 1 304 ? -13.089 -9.063 -3.804 1.00 86.50 304 PHE A N 1
ATOM 2435 C CA . PHE A 1 304 ? -13.040 -10.047 -4.889 1.00 86.50 304 PHE A CA 1
ATOM 2436 C C . PHE A 1 304 ? -12.341 -11.353 -4.479 1.00 86.50 304 PHE A C 1
ATOM 2438 O O . PHE A 1 304 ? -12.078 -12.190 -5.333 1.00 86.50 304 PHE A O 1
ATOM 2445 N N . SER A 1 305 ? -12.043 -11.556 -3.185 1.00 74.00 305 SER A N 1
ATOM 2446 C CA . SER A 1 305 ? -11.322 -12.744 -2.693 1.00 74.00 305 SER A CA 1
ATOM 2447 C C . SER A 1 305 ? -12.055 -14.067 -2.920 1.00 74.00 305 SER A C 1
ATOM 2449 O O . SER A 1 305 ? -11.404 -15.084 -3.132 1.00 74.00 305 SER A O 1
ATOM 2451 N N . GLU A 1 306 ? -13.388 -14.081 -2.896 1.00 64.19 306 GLU A N 1
ATOM 2452 C CA . GLU A 1 306 ? -14.175 -15.307 -3.115 1.00 64.19 306 GLU A CA 1
ATOM 2453 C C . GLU A 1 306 ? -14.115 -15.773 -4.580 1.00 64.19 306 GLU A C 1
ATOM 2455 O O . GLU A 1 306 ? -14.081 -16.969 -4.856 1.00 64.19 306 GLU A O 1
ATOM 2460 N N . GLU A 1 307 ? -13.973 -14.841 -5.528 1.00 60.31 307 GLU A N 1
ATOM 2461 C CA . GLU A 1 307 ? -13.701 -15.139 -6.942 1.00 60.31 307 GLU A CA 1
ATOM 2462 C C . GLU A 1 307 ? -12.258 -15.639 -7.168 1.00 60.31 307 GLU A C 1
ATOM 2464 O O . GLU A 1 307 ? -11.910 -16.082 -8.265 1.00 60.31 307 GLU A O 1
ATOM 2469 N N . MET A 1 308 ? -11.401 -15.578 -6.136 1.00 58.78 308 MET A N 1
ATOM 2470 C CA . MET A 1 308 ? -10.012 -16.043 -6.185 1.00 58.78 308 MET A CA 1
ATOM 2471 C C . MET A 1 308 ? -9.846 -17.518 -5.811 1.00 58.78 308 MET A C 1
ATOM 2473 O O . MET A 1 308 ? -8.725 -18.012 -5.991 1.00 58.78 308 MET A O 1
ATOM 2477 N N . GLU A 1 309 ? -10.886 -18.206 -5.302 1.00 55.91 309 GLU A N 1
ATOM 2478 C CA . GLU A 1 309 ? -10.786 -19.622 -4.919 1.00 55.91 309 GLU A CA 1
ATOM 2479 C C . GLU A 1 309 ? -10.246 -20.435 -6.106 1.00 55.91 309 GLU A C 1
ATOM 2481 O O . GLU A 1 309 ? -10.889 -20.510 -7.160 1.00 55.91 309 GLU A O 1
ATOM 2486 N N . PRO A 1 310 ? -9.032 -21.005 -5.990 1.00 52.81 310 PRO A N 1
ATOM 2487 C CA . PRO A 1 310 ? -8.433 -21.720 -7.097 1.00 52.81 310 PRO A CA 1
ATOM 2488 C C . PRO A 1 310 ? -9.303 -22.930 -7.420 1.00 52.81 310 PRO A C 1
ATOM 2490 O O . PRO A 1 310 ? -9.653 -23.723 -6.543 1.00 52.81 310 PRO A O 1
ATOM 2493 N N . GLN A 1 311 ? -9.610 -23.118 -8.704 1.00 52.19 311 GLN A N 1
ATOM 2494 C CA . GLN A 1 311 ? -10.055 -24.430 -9.157 1.00 52.19 311 GLN A CA 1
ATOM 2495 C C . GLN A 1 311 ? -8.987 -25.461 -8.734 1.00 52.19 311 GLN A C 1
ATOM 2497 O O . GLN A 1 311 ? -7.802 -25.121 -8.750 1.00 52.19 311 GLN A O 1
ATOM 2502 N N . PRO A 1 312 ? -9.344 -26.719 -8.410 1.00 47.31 312 PRO A N 1
ATOM 2503 C CA . PRO A 1 312 ? -8.406 -27.743 -7.917 1.00 47.31 312 PRO A CA 1
ATOM 2504 C C . PRO A 1 312 ? -7.191 -28.054 -8.827 1.00 47.31 312 PRO A C 1
ATOM 2506 O O . PRO A 1 312 ? -6.383 -28.919 -8.509 1.00 47.31 312 PRO A O 1
ATOM 2509 N N . ALA A 1 313 ? -7.073 -27.401 -9.986 1.00 47.28 313 ALA A N 1
ATOM 2510 C CA . ALA A 1 313 ? -5.946 -27.481 -10.909 1.00 47.28 313 ALA A CA 1
ATOM 2511 C C . ALA A 1 313 ? -4.967 -26.280 -10.818 1.00 47.28 313 ALA A C 1
ATOM 2513 O O . ALA A 1 313 ? -3.869 -26.366 -11.359 1.00 47.28 313 ALA A O 1
ATOM 2514 N N . GLU A 1 314 ? -5.309 -25.182 -10.126 1.00 53.44 314 GLU A N 1
ATOM 2515 C CA . GLU A 1 314 ? -4.494 -23.957 -9.982 1.00 53.44 314 GLU A CA 1
ATOM 2516 C C . GLU A 1 314 ? -3.700 -23.931 -8.655 1.00 53.44 314 GLU A C 1
ATOM 2518 O O . GLU A 1 314 ? -3.692 -22.943 -7.922 1.00 53.44 314 GLU A O 1
ATOM 2523 N N . HIS A 1 315 ? -3.020 -25.028 -8.312 1.00 52.34 315 HIS A N 1
ATOM 2524 C CA . HIS A 1 315 ? -2.288 -25.202 -7.043 1.00 52.34 315 HIS A CA 1
ATOM 2525 C C . HIS A 1 315 ? -0.989 -24.375 -6.898 1.00 52.34 315 HIS A C 1
ATOM 2527 O O . HIS A 1 315 ? -0.123 -24.726 -6.102 1.00 52.34 315 HIS A O 1
ATOM 2533 N N . ALA A 1 316 ? -0.827 -23.272 -7.631 1.00 69.81 316 ALA A N 1
ATOM 2534 C CA . ALA A 1 316 ? 0.357 -22.413 -7.554 1.00 69.81 316 ALA A CA 1
ATOM 2535 C C . ALA A 1 316 ? 0.077 -21.108 -6.785 1.00 69.81 316 ALA A C 1
ATOM 2537 O O . ALA A 1 316 ? 0.427 -20.022 -7.249 1.00 69.81 316 ALA A O 1
ATOM 2538 N N . SER A 1 317 ? -0.576 -21.214 -5.622 1.00 85.81 317 SER A N 1
ATOM 2539 C CA . SER A 1 317 ? -0.760 -20.070 -4.725 1.00 85.81 317 SER A CA 1
ATOM 2540 C C . SER A 1 317 ? 0.488 -19.859 -3.881 1.00 85.81 317 SER A C 1
ATOM 2542 O O . SER A 1 317 ? 0.982 -20.786 -3.243 1.00 85.81 317 SER A O 1
ATOM 2544 N N . ILE A 1 318 ? 0.943 -18.616 -3.816 1.00 92.50 318 ILE A N 1
ATOM 2545 C CA . ILE A 1 318 ? 2.049 -18.184 -2.964 1.00 92.50 318 ILE A CA 1
ATOM 2546 C C . ILE A 1 318 ? 1.543 -17.369 -1.775 1.00 92.50 318 ILE A C 1
ATOM 2548 O O . ILE A 1 318 ? 0.430 -16.836 -1.787 1.00 92.50 318 ILE A O 1
ATOM 2552 N N . THR A 1 319 ? 2.372 -17.265 -0.740 1.00 93.69 319 THR A N 1
ATOM 2553 C CA . THR A 1 319 ? 2.127 -16.382 0.410 1.00 93.69 319 THR A CA 1
ATOM 2554 C C . THR A 1 319 ? 3.273 -15.393 0.530 1.00 93.69 319 THR A C 1
ATOM 2556 O O . THR A 1 319 ? 4.429 -15.809 0.581 1.00 93.69 319 THR A O 1
ATOM 2559 N N . LEU A 1 320 ? 2.965 -14.099 0.590 1.00 92.12 320 LEU A N 1
ATOM 2560 C CA . LEU A 1 320 ? 3.977 -13.059 0.769 1.00 92.12 320 LEU A CA 1
ATOM 2561 C C . LEU A 1 320 ? 4.221 -12.738 2.246 1.00 92.12 320 LEU A C 1
ATOM 2563 O O . LEU A 1 320 ? 3.301 -12.759 3.068 1.00 92.12 320 LEU A O 1
ATOM 2567 N N . GLY A 1 321 ? 5.469 -12.393 2.539 1.00 89.12 321 GLY A N 1
ATOM 2568 C CA . GLY A 1 321 ? 5.887 -11.579 3.672 1.00 89.12 321 GLY A CA 1
ATOM 2569 C C . GLY A 1 321 ? 6.631 -10.338 3.170 1.00 89.12 321 GLY A C 1
ATOM 2570 O O . GLY A 1 321 ? 6.590 -10.013 1.986 1.00 89.12 321 GLY A O 1
ATOM 2571 N N . ILE A 1 322 ? 7.327 -9.643 4.068 1.00 85.06 322 ILE A N 1
ATOM 2572 C CA . ILE A 1 322 ? 8.183 -8.512 3.685 1.00 85.06 322 ILE A CA 1
ATOM 2573 C C . ILE A 1 322 ? 9.462 -9.068 3.061 1.00 85.06 322 ILE A C 1
ATOM 2575 O O . ILE A 1 322 ? 10.149 -9.862 3.702 1.00 85.06 322 ILE A O 1
ATOM 2579 N N . ASP A 1 323 ? 9.734 -8.677 1.815 1.00 88.50 323 ASP A N 1
ATOM 2580 C CA . ASP A 1 323 ? 10.903 -9.080 1.016 1.00 88.50 323 ASP A CA 1
ATOM 2581 C C . ASP A 1 323 ? 11.094 -10.605 0.879 1.00 88.50 323 ASP A C 1
ATOM 2583 O O . ASP A 1 323 ? 12.168 -11.091 0.530 1.00 88.50 323 ASP A O 1
ATOM 2587 N N . GLN A 1 324 ? 10.044 -11.387 1.153 1.00 93.19 324 GLN A N 1
ATOM 2588 C CA . GLN A 1 324 ? 10.076 -12.847 1.137 1.00 93.19 324 GLN A CA 1
ATOM 2589 C C . GLN A 1 324 ? 8.777 -13.425 0.591 1.00 93.19 324 GLN A C 1
ATOM 2591 O O . GLN A 1 324 ? 7.685 -12.918 0.857 1.00 93.19 324 GLN A O 1
ATOM 2596 N N . VAL A 1 325 ? 8.885 -14.543 -0.119 1.00 94.38 325 VAL A N 1
ATOM 2597 C CA . VAL A 1 325 ? 7.745 -15.294 -0.648 1.00 94.38 325 VAL A CA 1
ATOM 2598 C C . VAL A 1 325 ? 7.883 -16.759 -0.273 1.00 94.38 325 VAL A C 1
ATOM 2600 O O . VAL A 1 325 ? 8.950 -17.348 -0.421 1.00 94.38 325 VAL A O 1
ATOM 2603 N N . ARG A 1 326 ? 6.776 -17.358 0.171 1.00 95.19 326 ARG A N 1
ATOM 2604 C CA . ARG A 1 326 ? 6.623 -18.809 0.255 1.00 95.19 326 ARG A CA 1
ATOM 2605 C C . ARG A 1 326 ? 6.058 -19.338 -1.056 1.00 95.19 326 ARG A C 1
ATOM 2607 O O . ARG A 1 326 ? 4.913 -19.024 -1.398 1.00 95.19 326 ARG A O 1
ATOM 2614 N N . LEU A 1 327 ? 6.854 -20.136 -1.754 1.00 93.19 327 LEU A N 1
ATOM 2615 C CA . LEU A 1 327 ? 6.483 -20.820 -2.987 1.00 93.19 327 LEU A CA 1
ATOM 2616 C C . LEU A 1 327 ? 5.504 -21.982 -2.720 1.00 93.19 327 LEU A C 1
ATOM 2618 O O . LEU A 1 327 ? 5.348 -22.411 -1.571 1.00 93.19 327 LEU A O 1
ATOM 2622 N N . PRO A 1 328 ? 4.822 -22.511 -3.756 1.00 89.62 328 PRO A N 1
ATOM 2623 C CA . PRO A 1 328 ? 3.838 -23.585 -3.584 1.00 89.62 328 PRO A CA 1
ATOM 2624 C C . PRO A 1 328 ? 4.431 -24.907 -3.067 1.00 89.62 328 PRO A C 1
ATOM 2626 O O . PRO A 1 328 ? 3.721 -25.714 -2.474 1.00 89.62 328 PRO A O 1
ATOM 2629 N N . ASP A 1 329 ? 5.728 -25.129 -3.276 1.00 89.06 329 ASP A N 1
ATOM 2630 C CA . ASP A 1 329 ? 6.497 -26.258 -2.734 1.00 89.06 329 ASP A CA 1
ATOM 2631 C C . ASP A 1 329 ? 6.907 -26.069 -1.260 1.00 89.06 329 ASP A C 1
ATOM 2633 O O . ASP A 1 329 ? 7.410 -27.001 -0.631 1.00 89.06 329 ASP A O 1
ATOM 2637 N N . GLY A 1 330 ? 6.639 -24.893 -0.686 1.00 89.12 330 GLY A N 1
ATOM 2638 C CA . GLY A 1 330 ? 6.975 -24.529 0.685 1.00 89.12 330 GLY A CA 1
ATOM 2639 C C . GLY A 1 330 ? 8.340 -23.859 0.846 1.00 89.12 330 GLY A C 1
ATOM 2640 O O . GLY A 1 330 ? 8.659 -23.457 1.968 1.00 89.12 330 GLY A O 1
ATOM 2641 N N . GLU A 1 331 ? 9.121 -23.705 -0.227 1.00 92.19 331 GLU A N 1
ATOM 2642 C CA . GL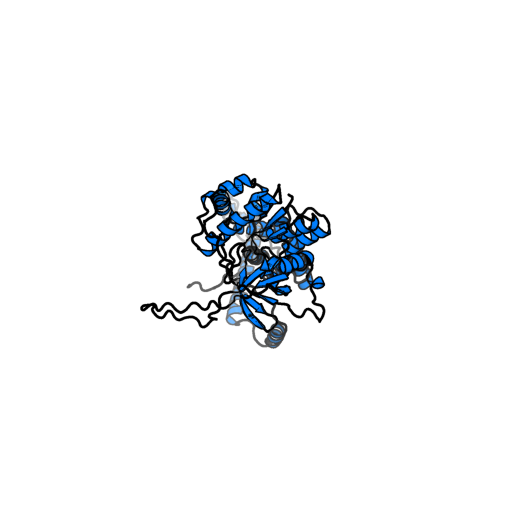U A 1 331 ? 10.405 -23.003 -0.195 1.00 92.19 331 GLU A CA 1
ATOM 2643 C C . GLU A 1 331 ? 10.193 -21.507 0.088 1.00 92.19 331 GLU A C 1
ATOM 2645 O O . GLU A 1 331 ? 9.267 -20.876 -0.429 1.00 92.19 331 GLU A O 1
ATOM 2650 N N . MET A 1 332 ? 11.034 -20.942 0.956 1.00 93.88 332 MET A N 1
ATOM 2651 C CA . MET A 1 332 ? 11.049 -19.512 1.258 1.00 93.88 332 MET A CA 1
ATOM 2652 C C . MET A 1 332 ? 12.162 -18.865 0.443 1.00 93.88 332 MET A C 1
ATOM 2654 O O . MET A 1 332 ? 13.319 -19.232 0.612 1.00 93.88 332 MET A O 1
ATOM 2658 N N . VAL A 1 333 ? 11.819 -17.891 -0.397 1.00 94.12 333 VAL A N 1
ATOM 2659 C CA . VAL A 1 333 ? 12.780 -17.181 -1.250 1.00 94.12 333 VAL A CA 1
ATOM 2660 C C . VAL A 1 333 ? 12.762 -15.684 -0.964 1.00 94.12 333 VAL A C 1
ATOM 2662 O O . VAL A 1 333 ? 11.702 -15.108 -0.701 1.00 94.12 333 VAL A O 1
ATOM 2665 N N . SER A 1 334 ? 13.937 -15.053 -1.021 1.00 95.06 334 SER A N 1
ATOM 2666 C CA . SER A 1 334 ? 14.074 -13.593 -0.973 1.00 95.06 334 SER A CA 1
ATOM 2667 C C . SER A 1 334 ? 13.607 -12.986 -2.292 1.00 95.06 334 SER A C 1
ATOM 2669 O O . SER A 1 334 ? 13.963 -13.488 -3.364 1.00 95.06 334 SER A O 1
ATOM 2671 N N . VAL A 1 335 ? 12.802 -11.926 -2.227 1.00 94.69 335 VAL A N 1
ATOM 2672 C CA . VAL A 1 335 ? 12.221 -11.291 -3.413 1.00 94.69 335 VAL A CA 1
ATOM 2673 C C . VAL A 1 335 ? 12.341 -9.773 -3.390 1.00 94.69 335 VAL A C 1
ATOM 2675 O O . VAL A 1 335 ? 12.259 -9.139 -2.343 1.00 94.69 335 VAL A O 1
ATOM 2678 N N . VAL A 1 336 ? 12.452 -9.182 -4.576 1.00 94.69 336 VAL A N 1
ATOM 2679 C CA . VAL A 1 336 ? 12.527 -7.737 -4.784 1.00 94.69 336 VAL A CA 1
ATOM 2680 C C . VAL A 1 336 ? 11.523 -7.298 -5.846 1.00 94.69 336 VAL A C 1
ATOM 2682 O O . VAL A 1 336 ? 11.445 -7.875 -6.931 1.00 94.69 336 VAL A O 1
ATOM 2685 N N . SER A 1 337 ? 10.764 -6.241 -5.552 1.00 94.44 337 SER A N 1
ATOM 2686 C CA . SER A 1 337 ? 9.818 -5.666 -6.513 1.00 94.44 337 SER A CA 1
ATOM 2687 C C . SER A 1 337 ? 10.542 -4.846 -7.580 1.00 94.44 337 SER A C 1
ATOM 2689 O O . SER A 1 337 ? 11.328 -3.954 -7.259 1.00 94.44 337 SER A O 1
ATOM 2691 N N . ARG A 1 338 ? 10.203 -5.081 -8.851 1.00 95.06 338 ARG A N 1
ATOM 2692 C CA . ARG A 1 338 ? 10.569 -4.217 -9.987 1.00 95.06 338 ARG A CA 1
ATOM 2693 C C . ARG A 1 338 ? 9.756 -2.926 -10.038 1.00 95.06 338 ARG A C 1
ATOM 2695 O O . ARG A 1 338 ? 10.146 -1.983 -10.716 1.00 95.06 338 ARG A O 1
ATOM 2702 N N . LEU A 1 339 ? 8.649 -2.869 -9.301 1.00 94.00 339 LEU A N 1
ATOM 2703 C CA . LEU A 1 339 ? 7.783 -1.701 -9.165 1.00 94.00 339 LEU A CA 1
ATOM 2704 C C . LEU A 1 339 ? 7.691 -1.311 -7.679 1.00 94.00 339 LEU A C 1
ATOM 2706 O O . LEU A 1 339 ? 6.629 -1.476 -7.071 1.00 94.00 339 LEU A O 1
ATOM 2710 N N . PRO A 1 340 ? 8.803 -0.878 -7.052 1.00 88.81 340 PRO A N 1
ATOM 2711 C CA . PRO A 1 340 ? 8.835 -0.616 -5.619 1.00 88.81 340 PRO A CA 1
ATOM 2712 C C . PRO A 1 340 ? 7.927 0.562 -5.246 1.00 88.81 340 PRO A C 1
ATOM 2714 O O . PRO A 1 340 ? 7.876 1.583 -5.935 1.00 88.81 340 PRO A O 1
ATOM 2717 N N . GLY A 1 341 ? 7.208 0.402 -4.135 1.00 84.00 341 GLY A N 1
ATOM 2718 C CA . GLY A 1 341 ? 6.414 1.458 -3.513 1.00 84.00 341 GLY A CA 1
ATOM 2719 C C . GLY A 1 341 ? 7.213 2.271 -2.493 1.00 84.00 341 GLY A C 1
ATOM 2720 O O . GLY A 1 341 ? 8.444 2.276 -2.480 1.00 84.00 341 GLY A O 1
ATOM 2721 N N . GLN A 1 342 ? 6.491 2.953 -1.603 1.00 79.88 342 GLN A N 1
ATOM 2722 C CA . GLN A 1 342 ? 7.096 3.600 -0.438 1.00 79.88 342 GLN A CA 1
ATOM 2723 C C . GLN A 1 342 ? 7.710 2.540 0.494 1.00 79.88 342 GLN A C 1
ATOM 2725 O O . GLN A 1 342 ? 7.143 1.454 0.633 1.00 79.88 342 GLN A O 1
ATOM 2730 N N . PRO A 1 343 ? 8.839 2.837 1.158 1.00 77.00 343 PRO A N 1
ATOM 2731 C CA . PRO A 1 343 ? 9.470 1.887 2.064 1.00 77.00 343 PRO A CA 1
ATOM 2732 C C . PRO A 1 343 ? 8.551 1.557 3.248 1.00 77.00 343 PRO A C 1
ATOM 2734 O O . PRO A 1 343 ? 7.965 2.444 3.874 1.00 77.00 343 PRO A O 1
ATOM 2737 N N . VAL A 1 344 ? 8.453 0.268 3.573 1.00 78.19 344 VAL A N 1
ATOM 2738 C CA . VAL A 1 344 ? 7.662 -0.241 4.700 1.00 78.19 344 VAL A CA 1
ATOM 2739 C C . VAL A 1 344 ? 8.553 -0.346 5.937 1.00 78.19 344 VAL A C 1
ATOM 2741 O O . VAL A 1 344 ? 9.728 -0.692 5.844 1.00 78.19 344 VAL A O 1
ATOM 2744 N N . SER A 1 345 ? 8.000 -0.045 7.114 1.00 78.19 345 SER A N 1
ATOM 2745 C CA . SER A 1 345 ? 8.714 -0.163 8.390 1.00 78.19 345 SER A CA 1
ATOM 2746 C C . SER A 1 345 ? 7.963 -1.068 9.358 1.00 78.19 345 SER A C 1
ATOM 2748 O O . SER A 1 345 ? 6.736 -1.007 9.461 1.00 78.19 345 SER A O 1
ATOM 2750 N N . TRP A 1 346 ? 8.708 -1.896 10.092 1.00 82.31 346 TRP A N 1
ATOM 2751 C CA . TRP A 1 346 ? 8.151 -2.672 11.193 1.00 82.31 346 TRP A CA 1
ATOM 2752 C C . TRP A 1 346 ? 7.799 -1.754 12.356 1.00 82.31 346 TRP A C 1
ATOM 2754 O O . TRP A 1 346 ? 8.633 -0.986 12.840 1.00 82.31 346 TRP A O 1
ATOM 2764 N N . ARG A 1 347 ? 6.557 -1.865 12.826 1.00 88.44 347 ARG A N 1
ATOM 2765 C CA . ARG A 1 347 ? 6.080 -1.181 14.024 1.00 88.44 347 ARG A CA 1
ATOM 2766 C C . ARG A 1 347 ? 5.301 -2.154 14.895 1.00 88.44 347 ARG A C 1
ATOM 2768 O O . ARG A 1 347 ? 4.517 -2.960 14.396 1.00 88.44 347 ARG A O 1
ATOM 2775 N N . SER A 1 348 ? 5.517 -2.062 16.199 1.00 90.75 348 SER A N 1
ATOM 2776 C CA . SER A 1 348 ? 4.855 -2.919 17.179 1.00 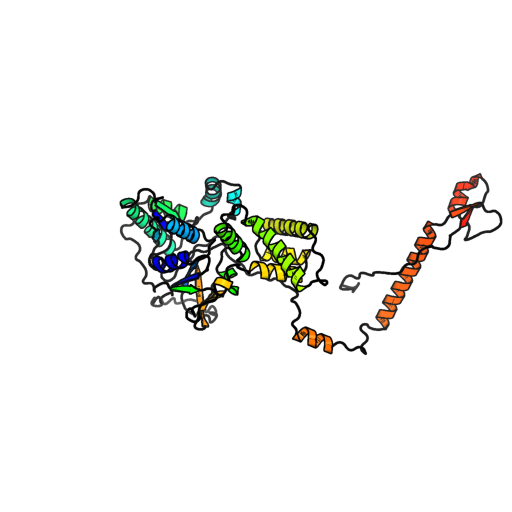90.75 348 SER A CA 1
ATOM 2777 C C . SER A 1 348 ? 3.542 -2.292 17.629 1.00 90.75 348 SER A C 1
ATOM 2779 O O . SER A 1 348 ? 3.505 -1.119 17.993 1.00 90.75 348 SER A O 1
ATOM 2781 N N . LEU A 1 349 ? 2.473 -3.086 17.636 1.00 91.62 349 LEU A N 1
ATOM 2782 C CA . LEU A 1 349 ? 1.165 -2.688 18.141 1.00 91.62 349 LEU A CA 1
ATOM 2783 C C . LEU A 1 349 ? 0.652 -3.759 19.104 1.00 91.62 349 LEU A C 1
ATOM 2785 O O . LEU A 1 349 ? 0.348 -4.881 18.698 1.00 91.62 349 LEU A O 1
ATOM 2789 N N . GLU A 1 350 ? 0.548 -3.411 20.382 1.00 93.06 350 GLU A N 1
ATOM 2790 C CA . GLU A 1 350 ? 0.028 -4.314 21.404 1.00 93.06 350 GLU A CA 1
ATOM 2791 C C . GLU A 1 350 ? -1.496 -4.217 21.469 1.00 93.06 350 GLU A C 1
ATOM 2793 O O . GLU A 1 350 ? -2.041 -3.213 21.920 1.00 93.06 350 GLU A O 1
ATOM 2798 N N . LEU A 1 351 ? -2.197 -5.271 21.045 1.00 90.81 351 LEU A N 1
ATOM 2799 C CA . LEU A 1 351 ? -3.657 -5.355 21.122 1.00 90.81 351 LEU A CA 1
ATOM 2800 C C . LEU A 1 351 ? -4.076 -6.467 22.079 1.00 90.81 351 LEU A C 1
ATOM 2802 O O . LEU A 1 351 ? -3.621 -7.609 21.961 1.00 90.81 351 LEU A O 1
ATOM 2806 N N . ARG A 1 352 ? -5.019 -6.181 22.986 1.00 88.81 352 ARG A N 1
ATOM 2807 C CA . ARG A 1 352 ? -5.666 -7.237 23.771 1.00 88.81 352 ARG A CA 1
ATOM 2808 C C . ARG A 1 352 ? -6.599 -8.028 22.870 1.00 88.81 352 ARG A C 1
ATOM 2810 O O . ARG A 1 352 ? -7.743 -7.638 22.615 1.00 88.81 352 ARG A O 1
ATOM 2817 N N . ARG A 1 353 ? -6.089 -9.168 22.406 1.00 84.00 353 ARG A N 1
ATOM 2818 C CA . ARG A 1 353 ? -6.861 -10.129 21.623 1.00 84.00 353 ARG A CA 1
ATOM 2819 C C . ARG A 1 353 ? -8.061 -10.640 22.408 1.00 84.00 353 ARG A C 1
ATOM 2821 O O . ARG A 1 353 ? -8.071 -10.696 23.640 1.00 84.00 353 ARG A O 1
ATOM 2828 N N . ARG A 1 354 ? -9.070 -11.082 21.665 1.00 76.19 354 ARG A N 1
ATOM 2829 C CA . ARG A 1 354 ? -10.135 -11.895 22.238 1.00 76.19 354 ARG A CA 1
ATOM 2830 C C . ARG A 1 354 ? -9.517 -13.177 22.808 1.00 76.19 354 ARG A C 1
ATOM 2832 O O . ARG A 1 354 ? -8.729 -13.818 22.112 1.00 76.19 354 ARG A O 1
ATOM 2839 N N . PRO A 1 355 ? -9.880 -13.571 24.037 1.00 80.06 355 PRO A N 1
ATOM 2840 C CA . PRO A 1 355 ? -9.394 -14.819 24.586 1.00 80.06 355 PRO A CA 1
ATOM 2841 C C . PRO A 1 355 ? -9.922 -15.992 23.766 1.00 80.06 355 PRO A C 1
ATOM 2843 O O . PRO A 1 355 ? -11.112 -16.027 23.413 1.00 80.06 355 PRO A O 1
ATOM 2846 N N . ALA A 1 356 ? -9.036 -16.942 23.482 1.00 84.00 356 ALA A N 1
ATOM 2847 C CA . ALA A 1 356 ? -9.374 -18.177 22.795 1.00 84.00 356 ALA A CA 1
ATOM 2848 C C . ALA A 1 356 ? -10.434 -18.959 23.587 1.00 84.00 356 ALA A C 1
ATOM 2850 O O . ALA A 1 356 ? -10.632 -18.749 24.790 1.00 84.00 356 ALA A O 1
ATOM 2851 N N . GLN A 1 357 ? -11.140 -19.873 22.918 1.00 81.69 357 GLN A N 1
ATOM 2852 C CA . GLN A 1 357 ? -12.144 -20.700 23.589 1.00 81.69 357 GLN A CA 1
ATOM 2853 C C . GLN A 1 357 ? -11.532 -21.483 24.760 1.00 81.69 357 GLN A C 1
ATOM 2855 O O . GLN A 1 357 ? -12.093 -21.474 25.853 1.00 81.69 357 GLN A O 1
ATOM 2860 N N . GLU A 1 358 ? -10.341 -22.041 24.560 1.00 84.00 358 GLU A N 1
ATOM 2861 C CA . GLU A 1 358 ? -9.575 -22.752 25.587 1.00 84.00 358 GLU A CA 1
ATOM 2862 C C . GLU A 1 358 ? -9.238 -21.860 26.793 1.00 84.00 358 GLU A C 1
ATOM 2864 O O . GLU A 1 358 ? -9.420 -22.262 27.941 1.00 84.00 358 GLU A O 1
ATOM 2869 N N . GLU A 1 359 ? -8.809 -20.614 26.557 1.00 84.44 359 GLU A N 1
ATOM 2870 C CA . GLU A 1 359 ? -8.518 -19.645 27.624 1.00 84.44 359 GLU A CA 1
ATOM 2871 C C . GLU A 1 359 ? -9.784 -19.321 28.427 1.00 84.44 359 GLU A C 1
ATOM 2873 O O . GLU A 1 359 ? -9.763 -19.314 29.658 1.00 84.44 359 GLU A O 1
ATOM 2878 N N . ARG A 1 360 ? -10.915 -19.119 27.741 1.00 83.19 360 ARG A N 1
ATOM 2879 C CA . ARG A 1 360 ? -12.212 -18.873 28.387 1.00 83.19 360 ARG A CA 1
ATOM 2880 C C . ARG A 1 360 ? -12.674 -20.056 29.230 1.00 83.19 360 ARG A C 1
ATOM 2882 O O . ARG A 1 360 ? -13.207 -19.848 30.319 1.00 83.19 360 ARG A O 1
ATOM 2889 N N . GLU A 1 361 ? -12.520 -21.277 28.729 1.00 83.69 361 GLU A N 1
ATOM 2890 C CA . GLU A 1 361 ? -12.868 -22.500 29.456 1.00 83.69 361 GLU A CA 1
ATOM 2891 C C . GLU A 1 361 ? -11.983 -22.669 30.691 1.00 83.69 361 GLU A C 1
ATOM 2893 O O . GLU A 1 361 ? -12.496 -22.852 31.797 1.00 83.69 361 GLU A O 1
ATOM 2898 N N . ARG A 1 362 ? -10.673 -22.459 30.539 1.00 84.12 362 ARG A N 1
ATOM 2899 C CA . ARG A 1 362 ? -9.722 -22.448 31.651 1.00 84.12 362 ARG A CA 1
ATOM 2900 C C . ARG A 1 362 ? -10.098 -21.414 32.715 1.00 84.12 362 ARG A C 1
ATOM 2902 O O . ARG A 1 362 ? -10.128 -21.752 33.897 1.00 84.12 362 ARG A O 1
ATOM 2909 N N . TRP A 1 363 ? -10.440 -20.181 32.340 1.00 80.75 363 TRP A N 1
ATOM 2910 C CA . TRP A 1 363 ? -10.836 -19.145 33.304 1.00 80.75 363 TRP A CA 1
ATOM 2911 C C . TRP A 1 363 ? -12.124 -19.488 34.051 1.00 80.75 363 TRP A C 1
ATOM 2913 O O . TRP A 1 363 ? -12.202 -19.264 35.258 1.00 80.75 363 TRP A O 1
ATOM 2923 N N . LYS A 1 364 ? -13.109 -20.095 33.374 1.00 74.69 364 LYS A N 1
ATOM 2924 C CA . LYS A 1 364 ? -14.325 -20.595 34.038 1.00 74.69 364 LYS A CA 1
ATOM 2925 C C . LYS A 1 364 ? -14.001 -21.631 35.112 1.00 74.69 364 LYS A C 1
ATOM 2927 O O . LYS A 1 364 ? -14.630 -21.616 36.162 1.00 74.69 364 LYS A O 1
ATOM 2932 N N . THR A 1 365 ? -13.027 -22.508 34.862 1.00 73.56 365 THR A N 1
ATOM 2933 C CA . THR A 1 365 ? -12.615 -23.542 35.829 1.00 73.56 365 THR A CA 1
ATOM 2934 C C . THR A 1 365 ? -11.708 -23.028 36.945 1.00 73.56 365 THR A C 1
ATOM 2936 O O . THR A 1 365 ? -11.626 -23.652 37.997 1.00 73.56 365 THR A O 1
ATOM 2939 N N . GLN A 1 366 ? -11.035 -21.893 36.738 1.00 70.25 366 GLN A N 1
ATOM 2940 C CA . GLN A 1 366 ? -10.186 -21.253 37.747 1.00 70.25 366 GLN A CA 1
ATOM 2941 C C . GLN A 1 366 ? -10.979 -20.397 38.740 1.00 70.25 36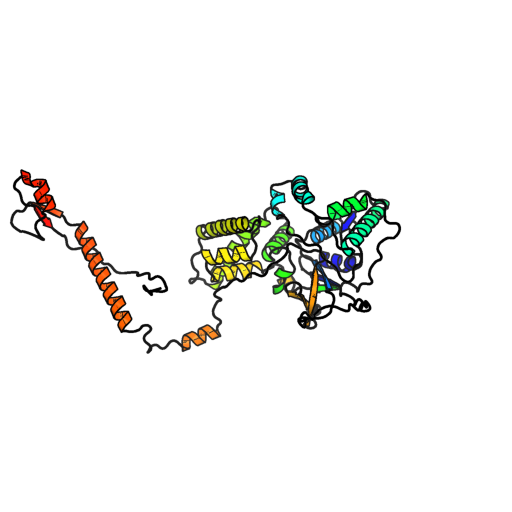6 GLN A C 1
ATOM 2943 O O . GLN A 1 366 ? -10.450 -20.026 39.787 1.00 70.25 366 GLN A O 1
ATOM 2948 N N . TRP A 1 367 ? -12.243 -20.092 38.434 1.00 58.00 367 TRP A N 1
ATOM 2949 C CA . TRP A 1 367 ? -13.128 -19.403 39.359 1.00 58.00 367 TRP A CA 1
ATOM 2950 C C . TRP A 1 367 ? -13.445 -20.310 40.553 1.00 58.00 367 TRP A C 1
ATOM 2952 O O . TRP A 1 367 ? -14.227 -21.253 40.438 1.00 58.00 367 TRP A O 1
ATOM 2962 N N . ASN A 1 368 ? -12.833 -20.025 41.704 1.00 63.47 368 ASN A N 1
ATOM 2963 C CA . ASN A 1 368 ? -13.115 -20.706 42.961 1.00 63.47 368 ASN A CA 1
ATOM 2964 C C . ASN A 1 368 ? -14.119 -19.872 43.782 1.00 63.47 368 ASN A C 1
ATOM 2966 O O . ASN A 1 368 ? -13.715 -18.864 44.360 1.00 63.47 368 ASN A O 1
ATOM 2970 N N . PRO A 1 369 ? -15.396 -20.287 43.904 1.00 62.44 369 PRO A N 1
ATOM 2971 C CA . PRO A 1 369 ? -16.392 -19.571 44.704 1.00 62.44 369 PRO A CA 1
ATOM 2972 C C . PRO A 1 369 ? -16.072 -19.529 46.209 1.00 62.44 369 PRO A C 1
ATOM 2974 O O . PRO A 1 369 ? -16.731 -18.804 46.948 1.00 62.44 369 PRO A O 1
ATOM 2977 N N . TYR A 1 370 ? -15.094 -20.316 46.667 1.00 61.34 370 TYR A N 1
ATOM 2978 C CA . TYR A 1 370 ? -14.651 -20.386 48.060 1.00 61.34 370 TYR A CA 1
ATOM 2979 C C . TYR A 1 370 ? -13.348 -19.615 48.325 1.00 61.34 370 TYR A C 1
ATOM 2981 O O . TYR A 1 370 ? -12.886 -19.585 49.464 1.00 61.34 370 TYR A O 1
ATOM 2989 N N . ALA A 1 371 ? -12.742 -19.003 47.302 1.00 59.84 371 ALA A N 1
ATOM 2990 C CA . ALA A 1 371 ? -11.630 -18.075 47.475 1.00 59.84 371 ALA A CA 1
ATOM 2991 C C . ALA A 1 371 ? -12.185 -16.648 47.604 1.00 59.84 371 ALA A C 1
ATOM 2993 O O . ALA A 1 371 ? -13.013 -16.228 46.799 1.00 59.84 371 ALA A O 1
ATOM 2994 N N . GLN A 1 372 ? -11.747 -15.902 48.621 1.00 54.97 372 GLN A N 1
ATOM 2995 C CA . GLN A 1 372 ? -12.070 -14.479 48.722 1.00 54.97 372 GLN A CA 1
ATOM 2996 C C . GLN A 1 372 ? -11.315 -13.724 47.620 1.00 54.97 372 GLN A C 1
ATOM 2998 O O . GLN A 1 372 ? -10.105 -13.887 47.474 1.00 54.97 372 GLN A O 1
ATOM 3003 N N . CYS A 1 373 ? -12.030 -12.915 46.834 1.00 56.19 373 CYS A N 1
ATOM 3004 C CA . CYS A 1 373 ? -11.467 -12.108 45.741 1.00 56.19 373 CYS A CA 1
ATOM 3005 C C . CYS A 1 373 ? -10.682 -10.878 46.231 1.00 56.19 373 CYS A C 1
ATOM 3007 O O . CYS A 1 373 ? -10.332 -10.009 45.436 1.00 56.19 373 CYS A O 1
ATOM 3009 N N . SER A 1 374 ? -10.442 -10.798 47.533 1.00 62.25 374 SER A N 1
ATOM 3010 C CA . SER A 1 374 ? -9.900 -9.646 48.231 1.00 62.25 374 SER A CA 1
ATOM 3011 C C . SER A 1 374 ? -9.344 -10.088 49.584 1.00 62.25 374 SER A C 1
ATOM 3013 O O . SER A 1 374 ? -9.764 -11.096 50.161 1.00 62.25 374 SER A O 1
ATOM 3015 N N . TRP A 1 375 ? -8.346 -9.360 50.080 1.00 67.88 375 TRP A N 1
ATOM 3016 C CA . TRP A 1 375 ? -7.759 -9.604 51.391 1.00 67.88 375 TRP A CA 1
ATOM 3017 C C . TRP A 1 375 ? -8.663 -8.975 52.466 1.00 67.88 375 TRP A C 1
ATOM 3019 O O . TRP A 1 375 ? -8.834 -7.757 52.457 1.00 67.88 375 TRP A O 1
ATOM 3029 N N . PRO A 1 376 ? -9.240 -9.737 53.418 1.00 75.44 376 PRO A N 1
ATOM 3030 C CA . PRO A 1 376 ? -10.264 -9.203 54.324 1.00 75.44 376 PRO A CA 1
ATOM 3031 C C . PRO A 1 376 ? -9.856 -7.946 55.127 1.00 75.44 376 PRO A C 1
ATOM 3033 O O . PRO A 1 376 ? -10.696 -7.071 55.336 1.00 75.44 376 PRO A O 1
ATOM 3036 N N . PRO A 1 377 ? -8.596 -7.783 55.580 1.00 77.00 377 PRO A N 1
ATOM 3037 C CA . PRO A 1 377 ? -8.141 -6.522 56.168 1.00 77.00 377 PRO A CA 1
ATOM 3038 C C . PRO A 1 377 ? -8.224 -5.316 55.224 1.00 77.00 377 PRO A C 1
ATOM 3040 O O . PRO A 1 377 ? -8.545 -4.222 55.677 1.00 77.00 377 PRO A O 1
ATOM 3043 N N . GLU A 1 378 ? -7.945 -5.505 53.936 1.00 73.94 378 GLU A N 1
ATOM 3044 C CA . GLU A 1 378 ? -8.026 -4.454 52.919 1.00 73.94 378 GLU A CA 1
ATOM 3045 C C . GLU A 1 378 ? -9.483 -4.084 52.628 1.00 73.94 378 GLU A C 1
ATOM 3047 O O . GLU A 1 378 ? -9.819 -2.901 52.626 1.00 73.94 378 GLU A O 1
ATOM 3052 N N . ASP A 1 379 ? -10.372 -5.073 52.517 1.00 77.56 379 ASP A N 1
ATOM 3053 C CA . ASP A 1 379 ? -11.811 -4.828 52.371 1.00 77.56 379 ASP A CA 1
ATOM 3054 C C . ASP A 1 379 ? -12.369 -4.012 53.532 1.00 77.56 379 ASP A C 1
ATOM 3056 O O . ASP A 1 379 ? -13.055 -3.017 53.317 1.00 77.56 379 ASP A O 1
ATOM 3060 N N . ASN A 1 380 ? -12.011 -4.364 54.770 1.00 80.69 380 ASN A N 1
ATOM 3061 C CA . ASN A 1 380 ? -12.427 -3.598 55.944 1.00 80.69 380 ASN A CA 1
ATOM 3062 C C . ASN A 1 380 ? -11.960 -2.131 55.864 1.00 80.69 380 ASN A C 1
ATOM 3064 O O . ASN A 1 380 ? -12.678 -1.219 56.287 1.00 80.69 380 ASN A O 1
ATOM 3068 N N . LEU A 1 381 ? -10.766 -1.872 55.317 1.00 80.75 381 LEU A N 1
ATOM 3069 C CA . LEU A 1 381 ? -10.260 -0.513 55.107 1.00 80.75 381 LEU A CA 1
ATOM 3070 C C . LEU A 1 381 ? -11.035 0.218 54.003 1.00 80.75 381 LEU A C 1
ATOM 3072 O O . LEU A 1 381 ? -11.440 1.362 54.210 1.00 80.75 381 LEU A O 1
ATOM 3076 N N . ILE A 1 382 ? -11.297 -0.432 52.869 1.00 78.12 382 ILE A N 1
ATOM 3077 C CA . ILE A 1 382 ? -12.051 0.150 51.749 1.00 78.12 382 ILE A CA 1
ATOM 3078 C C . ILE A 1 382 ? -13.500 0.440 52.168 1.00 78.12 382 ILE A C 1
ATOM 3080 O O . ILE A 1 382 ? -14.015 1.535 51.927 1.00 78.12 382 ILE A O 1
ATOM 3084 N N . GLU A 1 383 ? -14.156 -0.495 52.852 1.00 82.75 383 GLU A N 1
ATOM 3085 C CA . GLU A 1 383 ? -15.530 -0.347 53.334 1.00 82.75 383 GLU A CA 1
ATOM 3086 C C . GLU A 1 383 ? -15.652 0.720 54.425 1.00 82.75 383 GLU A C 1
ATOM 3088 O O . GLU A 1 383 ? -16.578 1.540 54.392 1.00 82.75 383 GLU A O 1
ATOM 3093 N N . SER A 1 384 ? -14.708 0.771 55.371 1.00 85.19 384 SER A N 1
ATOM 3094 C CA . SER A 1 384 ? -14.697 1.813 56.405 1.00 85.19 384 SER A CA 1
ATOM 3095 C C . SER A 1 384 ? -14.427 3.197 55.813 1.00 85.19 384 SER A C 1
ATOM 3097 O O . SER A 1 384 ? -15.098 4.167 56.184 1.00 85.19 384 SER A O 1
ATOM 3099 N N . PHE A 1 385 ? -13.520 3.300 54.837 1.00 84.44 385 PHE A N 1
ATOM 3100 C CA . PHE A 1 385 ? -13.272 4.539 54.107 1.00 84.44 385 PHE A CA 1
ATOM 3101 C C . PHE A 1 385 ? -14.512 4.982 53.323 1.00 84.44 385 PHE A C 1
ATOM 3103 O O . PHE A 1 385 ? -14.944 6.129 53.458 1.00 84.44 385 PHE A O 1
ATOM 3110 N N . ARG A 1 386 ? -15.160 4.068 52.590 1.00 86.50 386 ARG A N 1
ATOM 3111 C CA . ARG A 1 386 ? -16.435 4.317 51.899 1.00 86.50 386 ARG A CA 1
ATOM 3112 C C . ARG A 1 386 ? -17.517 4.817 52.834 1.00 86.50 386 ARG A C 1
ATOM 3114 O O . ARG A 1 386 ? -18.170 5.814 52.523 1.00 86.50 386 ARG A O 1
ATOM 3121 N N . THR A 1 387 ? -17.698 4.152 53.967 1.00 85.75 387 THR A N 1
ATOM 3122 C CA . THR A 1 387 ? -18.701 4.535 54.966 1.00 85.75 387 THR A CA 1
ATOM 3123 C C . THR A 1 387 ? -18.437 5.956 55.456 1.00 85.75 387 THR A C 1
ATOM 3125 O O . THR A 1 387 ? -19.326 6.805 55.416 1.00 85.75 387 THR A O 1
ATOM 3128 N N . ARG A 1 388 ? -17.178 6.271 55.782 1.00 87.38 388 ARG A N 1
ATOM 3129 C CA . ARG A 1 388 ? -16.777 7.605 56.239 1.00 87.38 388 ARG A CA 1
ATOM 3130 C C . ARG A 1 388 ? -16.992 8.695 55.184 1.00 87.38 388 ARG A C 1
ATOM 3132 O O . ARG A 1 388 ? -17.424 9.795 55.530 1.00 87.38 388 ARG A O 1
ATOM 3139 N N . VAL A 1 389 ? -16.700 8.411 53.913 1.00 86.56 389 VAL A N 1
ATOM 3140 C CA . VAL A 1 389 ? -16.942 9.342 52.796 1.00 86.56 389 VAL A CA 1
ATOM 3141 C C . VAL A 1 389 ? -18.439 9.602 52.628 1.00 86.56 389 VAL A C 1
ATOM 3143 O O . VAL A 1 389 ? -18.849 10.761 52.554 1.00 86.56 389 VAL A O 1
ATOM 3146 N N . MET A 1 390 ? -19.260 8.548 52.639 1.00 84.44 390 MET A N 1
ATOM 3147 C CA . MET A 1 390 ? -20.719 8.659 52.551 1.00 84.44 390 MET A CA 1
ATOM 3148 C C . MET A 1 390 ? -21.304 9.470 53.711 1.00 84.44 390 MET A C 1
ATOM 3150 O O . MET A 1 390 ? -22.118 10.366 53.486 1.00 84.44 390 MET A O 1
ATOM 3154 N N . ASP A 1 391 ? -20.867 9.213 54.944 1.00 84.06 391 ASP A N 1
ATOM 3155 C CA . ASP A 1 391 ? -21.339 9.942 56.124 1.00 84.06 391 ASP A CA 1
ATOM 3156 C C . ASP A 1 391 ? -20.964 11.425 56.062 1.00 84.06 391 ASP A C 1
ATOM 3158 O O . ASP A 1 391 ? -21.781 12.302 56.361 1.00 84.06 391 ASP A O 1
ATOM 3162 N N . ARG A 1 392 ? -19.745 11.735 55.600 1.00 83.25 392 ARG A N 1
ATOM 3163 C CA . ARG A 1 392 ? -19.304 13.122 55.431 1.00 83.25 392 ARG A CA 1
ATOM 3164 C C . ARG A 1 392 ? -20.088 13.844 54.339 1.00 83.25 392 ARG A C 1
ATOM 3166 O O . ARG A 1 392 ? -20.452 15.004 54.529 1.00 83.25 392 ARG A O 1
ATOM 3173 N N . ALA A 1 393 ? -20.359 13.172 53.226 1.00 81.56 393 ALA A N 1
ATOM 3174 C CA . ALA A 1 393 ? -21.122 13.738 52.124 1.00 81.56 393 ALA A CA 1
ATOM 3175 C C . ALA A 1 393 ? -22.590 13.991 52.519 1.00 81.56 393 ALA A C 1
ATOM 3177 O O . ALA A 1 393 ? -23.114 15.072 52.250 1.00 81.56 393 ALA A O 1
ATOM 3178 N N . LYS A 1 394 ? -23.224 13.069 53.260 1.00 77.62 394 LYS A N 1
ATOM 3179 C CA . LYS A 1 394 ? -24.561 13.278 53.850 1.00 77.62 394 LYS A CA 1
ATOM 3180 C C . LYS A 1 394 ? -24.599 14.489 54.786 1.00 77.62 394 LYS A C 1
ATOM 3182 O O . LYS A 1 394 ? -25.536 15.283 54.719 1.00 77.62 394 LYS A O 1
ATOM 3187 N N . ALA A 1 395 ? -23.576 14.656 55.628 1.00 75.25 395 ALA A N 1
ATOM 3188 C CA . ALA A 1 395 ? -23.479 15.800 56.533 1.00 75.25 395 ALA A CA 1
ATOM 3189 C C . ALA A 1 395 ? -23.326 17.140 55.784 1.00 75.25 395 ALA A C 1
ATOM 3191 O O . ALA A 1 395 ? -23.891 18.145 56.210 1.00 75.25 395 ALA A O 1
ATOM 3192 N N . LEU A 1 396 ? -22.595 17.159 54.663 1.00 76.44 396 LEU A N 1
ATOM 3193 C CA . LEU A 1 396 ? -22.433 18.352 53.822 1.00 76.44 396 LEU A CA 1
ATOM 3194 C C . LEU A 1 396 ? -23.732 18.747 53.110 1.00 76.44 396 LEU A C 1
ATOM 3196 O O . LEU A 1 396 ? -24.080 19.923 53.121 1.00 76.44 396 LEU A O 1
ATOM 3200 N N . ILE A 1 397 ? -24.479 17.780 52.567 1.00 72.12 397 ILE A N 1
ATOM 3201 C CA . ILE A 1 397 ? -25.785 18.041 51.933 1.00 72.12 397 ILE A CA 1
ATOM 3202 C C . ILE A 1 397 ? -26.764 18.683 52.927 1.00 72.12 397 ILE A C 1
ATOM 3204 O O . ILE A 1 397 ? -27.493 19.606 52.574 1.00 72.12 397 ILE A O 1
ATOM 3208 N N . GLY A 1 398 ? -26.766 18.228 54.184 1.00 65.44 398 GLY A N 1
ATOM 3209 C CA . GLY A 1 398 ? -27.612 18.816 55.227 1.00 65.44 398 GLY A CA 1
ATOM 3210 C C . GLY A 1 398 ? -27.201 20.238 55.631 1.00 65.44 398 GLY A C 1
ATOM 3211 O O . GLY A 1 398 ? -28.052 21.035 56.018 1.00 65.44 398 GLY A O 1
ATOM 3212 N N . ALA A 1 399 ? -25.914 20.581 55.525 1.00 67.44 399 ALA A N 1
ATOM 3213 C CA . ALA A 1 399 ? -25.392 21.871 55.974 1.00 67.44 399 ALA A CA 1
ATOM 3214 C C . ALA A 1 399 ? -25.785 23.050 55.067 1.00 67.44 399 ALA A C 1
ATOM 3216 O O . ALA A 1 399 ? -25.903 24.167 55.572 1.00 67.44 399 ALA A O 1
ATOM 3217 N N . ASP A 1 400 ? -26.006 22.806 53.772 1.00 64.25 400 ASP A N 1
ATOM 3218 C CA . ASP A 1 400 ? -26.342 23.835 52.772 1.00 64.25 400 ASP A CA 1
ATOM 3219 C C . ASP A 1 400 ? -27.816 24.282 52.852 1.00 64.25 400 ASP A C 1
ATOM 3221 O O . ASP A 1 400 ? -28.179 25.392 52.473 1.00 64.25 400 ASP A O 1
ATOM 3225 N N . LEU A 1 401 ? -28.679 23.432 53.417 1.00 67.31 401 LEU A N 1
ATOM 3226 C CA . LEU A 1 401 ? -30.099 23.722 53.649 1.00 67.31 401 LEU A CA 1
ATOM 3227 C C . LEU A 1 401 ? -30.362 24.432 54.981 1.00 67.31 401 LEU A C 1
ATOM 3229 O O . LEU A 1 401 ? -31.522 24.675 55.330 1.00 67.31 401 LEU A O 1
ATOM 3233 N N . ALA A 1 402 ? -29.313 24.727 55.748 1.00 72.25 402 ALA A N 1
ATOM 3234 C CA . ALA A 1 402 ? -29.476 25.330 57.052 1.00 72.25 402 ALA A CA 1
ATOM 3235 C C . ALA A 1 402 ? -30.015 26.760 56.946 1.00 72.25 402 ALA A C 1
ATOM 3237 O O . ALA A 1 402 ? -29.495 27.590 56.203 1.00 72.25 402 ALA A O 1
ATOM 3238 N N . ARG A 1 403 ? -31.058 27.045 57.723 1.00 78.25 403 ARG A N 1
ATOM 3239 C CA . ARG A 1 403 ? -31.708 28.355 57.792 1.00 78.25 403 ARG A CA 1
ATOM 3240 C C . ARG A 1 403 ? -31.473 28.980 59.152 1.00 78.25 403 ARG A C 1
ATOM 3242 O O . ARG A 1 403 ? -31.395 28.270 60.151 1.00 78.25 403 ARG A O 1
ATOM 3249 N N . SER A 1 404 ? -31.417 30.300 59.185 1.00 84.69 404 SER A N 1
ATOM 3250 C CA . SER A 1 404 ? -31.258 31.059 60.423 1.00 84.69 404 SER A CA 1
ATOM 3251 C C . SER A 1 404 ? -32.566 31.773 60.721 1.00 84.69 404 SER A C 1
ATOM 3253 O O . SER A 1 404 ? -33.141 32.428 59.854 1.00 84.69 404 SER A O 1
ATOM 3255 N N . GLU A 1 405 ? -33.069 31.603 61.937 1.00 84.38 405 GLU A N 1
ATOM 3256 C CA . GLU A 1 405 ? -34.320 32.200 62.395 1.00 84.38 405 GLU A CA 1
ATOM 3257 C C . GLU A 1 405 ? -34.100 32.929 63.719 1.00 84.38 405 GLU A C 1
ATOM 3259 O O . GLU A 1 405 ? -33.216 32.580 64.503 1.00 84.38 405 GLU A O 1
ATOM 3264 N N . LYS A 1 406 ? -34.925 33.941 63.988 1.00 85.88 406 LYS A N 1
ATOM 3265 C CA . LYS A 1 406 ? -34.868 34.702 65.235 1.00 85.88 406 LYS A CA 1
ATOM 3266 C C . LYS A 1 406 ? -35.205 33.815 66.435 1.00 85.88 406 LYS A C 1
ATOM 3268 O O . LYS A 1 406 ? -36.197 33.079 66.429 1.00 85.88 406 LYS A O 1
ATOM 3273 N N . PHE A 1 407 ? -34.393 33.916 67.482 1.00 85.12 407 PHE A N 1
ATOM 3274 C CA . PHE A 1 407 ? -34.612 33.216 68.738 1.00 85.12 407 PHE A CA 1
ATOM 3275 C C . PHE A 1 407 ? -35.923 33.677 69.376 1.00 85.12 407 PHE A C 1
ATOM 3277 O O . PHE A 1 407 ? -36.139 34.863 69.619 1.00 85.12 407 PHE A O 1
ATOM 3284 N N . SER A 1 408 ? -36.801 32.715 69.646 1.00 81.62 408 SER A N 1
ATOM 3285 C CA . SER A 1 408 ? -38.070 32.943 70.335 1.00 81.62 408 SER A CA 1
ATOM 3286 C C . SER A 1 408 ? -38.109 32.164 71.644 1.00 81.62 408 SER A C 1
ATOM 3288 O O . SER A 1 408 ? -38.072 32.757 72.716 1.00 81.62 408 SER A O 1
ATOM 3290 N N . THR A 1 409 ? -38.155 30.834 71.566 1.00 78.06 409 THR A N 1
ATOM 3291 C CA . THR A 1 409 ? -38.335 29.967 72.743 1.00 78.06 409 THR A CA 1
ATOM 3292 C C . THR A 1 409 ? -37.354 28.798 72.826 1.00 78.06 409 THR A C 1
ATOM 3294 O O . THR A 1 409 ? -37.193 28.230 73.902 1.00 78.06 409 THR A O 1
ATOM 3297 N N . SER A 1 410 ? -36.678 28.430 71.730 1.00 81.69 410 SER A N 1
ATOM 3298 C CA . SER A 1 410 ? -35.771 27.276 71.671 1.00 81.69 410 SER A CA 1
ATOM 3299 C C . SER A 1 410 ? -34.478 27.602 70.931 1.00 81.69 410 SER A C 1
ATOM 3301 O O . SER A 1 410 ? -34.479 28.359 69.962 1.00 81.69 410 SER A O 1
ATOM 3303 N N . ILE A 1 411 ? -33.380 26.987 71.382 1.00 80.12 411 ILE A N 1
ATOM 3304 C CA . ILE A 1 411 ? -32.037 27.122 70.796 1.00 80.12 411 ILE A CA 1
ATOM 3305 C C . ILE A 1 411 ? -31.902 26.330 69.473 1.00 80.12 411 ILE A C 1
ATOM 3307 O O . ILE A 1 411 ? -30.931 26.510 68.741 1.00 80.12 411 ILE A O 1
ATOM 3311 N N . LYS A 1 412 ? -32.907 25.509 69.122 1.00 85.12 412 LYS A N 1
ATOM 3312 C CA . LYS A 1 412 ? -32.930 24.658 67.917 1.00 85.12 412 LYS A CA 1
ATOM 3313 C C . LYS A 1 412 ? -31.616 23.872 67.768 1.00 85.12 412 LYS A C 1
ATOM 3315 O O . LYS A 1 412 ? -31.228 23.209 68.726 1.00 85.12 412 LYS A O 1
ATOM 3320 N N . ASP A 1 413 ? -30.930 23.960 66.626 1.00 79.38 413 ASP A N 1
ATOM 3321 C CA . ASP A 1 413 ? -29.693 23.212 66.352 1.00 79.38 413 ASP A CA 1
ATOM 3322 C C . ASP A 1 413 ? -28.415 23.989 66.726 1.00 79.38 413 ASP A C 1
ATOM 3324 O O . ASP A 1 413 ? -27.302 23.552 66.427 1.00 79.38 413 ASP A O 1
ATOM 3328 N N . GLY A 1 414 ? -28.558 25.146 67.382 1.00 85.50 414 GLY A N 1
ATOM 3329 C CA . GLY A 1 414 ? -27.454 25.973 67.870 1.00 85.50 414 GLY A CA 1
ATOM 3330 C C . GLY A 1 414 ? -27.584 27.449 67.494 1.00 85.50 414 GLY A C 1
ATOM 3331 O O . GLY A 1 414 ? -28.367 27.827 66.628 1.00 85.50 414 GLY A O 1
ATOM 3332 N N . ILE A 1 415 ? -26.799 28.304 68.151 1.00 86.12 415 ILE A N 1
ATOM 3333 C CA . ILE A 1 415 ? -26.781 29.751 67.888 1.00 86.12 415 ILE A CA 1
ATOM 3334 C C . ILE A 1 415 ? -26.009 30.025 66.595 1.00 86.12 415 ILE A C 1
ATOM 3336 O O . ILE A 1 415 ? -24.859 29.603 66.447 1.00 86.12 415 ILE A O 1
ATOM 3340 N N . ASP A 1 416 ? -26.616 30.773 65.676 1.00 85.62 416 ASP A N 1
ATOM 3341 C CA . ASP A 1 416 ? -25.917 31.274 64.499 1.00 85.62 416 ASP A CA 1
ATOM 3342 C C . ASP A 1 416 ? -25.166 32.556 64.861 1.00 85.62 416 ASP A C 1
ATOM 3344 O O . ASP A 1 416 ? -25.688 33.669 64.783 1.00 85.62 416 ASP A O 1
ATOM 3348 N N . ILE A 1 417 ? -23.913 32.385 65.278 1.00 85.06 417 ILE A N 1
ATOM 3349 C CA . ILE A 1 417 ? -23.033 33.484 65.686 1.00 85.06 417 ILE A CA 1
ATOM 3350 C C . ILE A 1 417 ? -22.849 34.490 64.543 1.00 85.06 417 ILE A C 1
ATOM 3352 O O . ILE A 1 417 ? -22.769 35.690 64.791 1.00 85.06 417 ILE A O 1
ATOM 3356 N N . ARG A 1 418 ? -22.792 34.029 63.288 1.00 83.19 418 ARG A N 1
ATOM 3357 C CA . ARG A 1 418 ? -22.509 34.899 62.143 1.00 83.19 418 ARG A CA 1
ATOM 3358 C C . ARG A 1 418 ? -23.698 35.810 61.847 1.00 83.19 418 ARG A C 1
ATOM 3360 O O . ARG A 1 418 ? -23.506 37.013 61.687 1.00 83.19 418 ARG A O 1
ATOM 3367 N N . GLU A 1 419 ? -24.906 35.252 61.837 1.00 83.69 419 GLU A N 1
ATOM 3368 C CA . GLU A 1 419 ? -26.124 36.027 61.580 1.00 83.69 419 GLU A CA 1
ATOM 3369 C C . GLU A 1 419 ? -26.523 36.900 62.780 1.00 83.69 419 GLU A C 1
ATOM 3371 O O . GLU A 1 419 ? -26.969 38.033 62.597 1.00 83.69 419 GLU A O 1
ATOM 3376 N N . THR A 1 420 ? -26.246 36.431 64.003 1.00 85.75 420 THR A N 1
ATOM 3377 C CA . THR A 1 420 ? -26.403 37.219 65.238 1.00 85.75 420 THR A CA 1
ATOM 3378 C C . THR A 1 420 ? -25.463 38.426 65.263 1.00 85.75 420 THR A C 1
ATOM 3380 O O . THR A 1 420 ? -25.876 39.520 65.628 1.00 85.75 420 THR A O 1
ATOM 3383 N N . LEU A 1 421 ? -24.202 38.270 64.841 1.00 85.62 421 LEU A N 1
ATOM 3384 C CA . LEU A 1 421 ? -23.267 39.397 64.730 1.00 85.62 421 LEU A CA 1
ATOM 3385 C C . LEU A 1 421 ? -23.656 40.367 63.607 1.00 85.62 421 LEU A C 1
ATOM 3387 O O . LEU A 1 421 ? -23.448 41.571 63.741 1.00 85.62 421 LEU A O 1
ATOM 3391 N N . ARG A 1 422 ? -24.231 39.870 62.506 1.00 85.06 422 ARG A N 1
ATOM 3392 C CA . ARG A 1 422 ? -24.712 40.718 61.406 1.00 85.06 422 ARG A CA 1
ATOM 3393 C C . ARG A 1 422 ? -25.879 41.611 61.842 1.00 85.06 422 ARG A C 1
ATOM 3395 O O . ARG A 1 422 ? -25.904 42.773 61.454 1.00 85.06 422 ARG A O 1
ATOM 3402 N N . HIS A 1 423 ? -26.771 41.095 62.685 1.00 83.69 423 HIS A N 1
ATOM 3403 C CA . HIS A 1 423 ? -27.917 41.817 63.253 1.00 83.69 423 HIS A CA 1
ATOM 3404 C C . HIS A 1 423 ? -27.673 42.291 64.693 1.00 83.69 423 HIS A C 1
ATOM 3406 O O . HIS A 1 423 ? -28.610 42.490 65.464 1.00 83.69 423 HIS A O 1
ATOM 3412 N N . TRP A 1 424 ? -26.407 42.499 65.077 1.00 83.31 424 TRP A N 1
ATOM 3413 C CA . TRP A 1 424 ? -26.051 42.876 66.450 1.00 83.31 424 TRP A CA 1
ATOM 3414 C C . TRP A 1 424 ? -26.729 44.175 66.909 1.00 83.31 424 TRP A C 1
ATOM 3416 O O . TRP A 1 424 ? -26.999 44.358 68.094 1.00 83.31 424 TRP A O 1
ATOM 3426 N N . TYR A 1 425 ? -27.033 45.064 65.961 1.00 84.50 425 TYR A N 1
ATOM 3427 C CA . TYR A 1 425 ? -27.708 46.336 66.208 1.00 84.50 425 TYR A CA 1
ATOM 3428 C C . TYR A 1 425 ? -29.175 46.184 66.643 1.00 84.50 425 TYR A C 1
ATOM 3430 O O . TYR A 1 425 ? -29.684 47.080 67.311 1.00 84.50 425 TYR A O 1
ATOM 3438 N N . ASP A 1 426 ? -29.831 45.064 66.324 1.00 80.88 426 ASP A N 1
ATOM 3439 C CA . ASP A 1 426 ? -31.215 44.792 66.732 1.00 80.88 426 ASP A CA 1
ATOM 3440 C C . ASP A 1 426 ? -31.294 44.224 68.163 1.00 80.88 426 ASP A C 1
ATOM 3442 O O . ASP A 1 426 ? -32.359 44.222 68.778 1.00 80.88 426 ASP A O 1
ATOM 3446 N N . GLY A 1 427 ? -30.168 43.761 68.728 1.00 81.75 427 GLY A N 1
ATOM 3447 C CA . GLY A 1 427 ? -30.114 43.123 70.051 1.00 81.75 427 GLY A CA 1
ATOM 3448 C C . GLY A 1 427 ? -30.740 41.723 70.094 1.00 81.75 427 GLY A C 1
ATOM 3449 O O . GLY A 1 427 ? -31.009 41.192 71.173 1.00 81.75 427 GLY A O 1
ATOM 3450 N N . GLU A 1 428 ? -30.982 41.124 68.929 1.00 84.25 428 GLU A N 1
ATOM 3451 C CA . GLU A 1 428 ? -31.693 39.857 68.770 1.00 84.25 428 GLU A CA 1
ATOM 3452 C C . GLU A 1 428 ? -30.727 38.713 68.450 1.00 84.25 428 GLU A C 1
ATOM 3454 O O . GLU A 1 428 ? -29.788 38.861 67.669 1.00 84.25 428 GLU A O 1
ATOM 3459 N N . ILE A 1 429 ? -30.959 37.545 69.054 1.00 86.19 429 ILE A N 1
ATOM 3460 C CA . ILE A 1 429 ? -30.143 36.345 68.833 1.00 86.19 429 ILE A CA 1
ATOM 3461 C C . ILE A 1 429 ? -30.772 35.516 67.716 1.00 86.19 429 ILE A C 1
ATOM 3463 O O . ILE A 1 429 ? -31.984 35.304 67.709 1.00 86.19 429 ILE A O 1
ATOM 3467 N N . TYR A 1 430 ? -29.954 35.009 66.797 1.00 88.38 430 TYR A N 1
ATOM 3468 C CA . TYR A 1 430 ? -30.390 34.121 65.722 1.00 88.38 430 TYR A CA 1
ATOM 3469 C C . TYR A 1 430 ? -29.940 32.684 65.997 1.00 88.38 430 TYR A C 1
ATOM 3471 O O . TYR A 1 430 ? -28.831 32.429 66.468 1.00 88.38 430 TYR A O 1
ATOM 3479 N N . VAL A 1 431 ? -30.816 31.728 65.705 1.00 89.62 431 VAL A N 1
ATOM 3480 C CA . VAL A 1 431 ? -30.601 30.288 65.887 1.00 89.62 431 VAL A CA 1
ATOM 3481 C C . VAL A 1 431 ? -30.731 29.550 64.567 1.00 89.62 431 VAL A C 1
ATOM 3483 O O . VAL A 1 431 ? -31.555 29.881 63.714 1.00 89.62 431 VAL A O 1
ATOM 3486 N N . LYS A 1 432 ? -29.887 28.537 64.408 1.00 86.69 432 LYS A N 1
ATOM 3487 C CA . LYS A 1 432 ? -29.770 27.717 63.213 1.00 86.69 432 LYS A CA 1
ATOM 3488 C C . LYS A 1 432 ? -30.785 26.576 63.251 1.00 86.69 432 LYS A C 1
ATOM 3490 O O . LYS A 1 432 ? -30.983 25.928 64.279 1.00 86.69 432 LYS A O 1
ATOM 3495 N N . VAL A 1 433 ? -31.401 26.325 62.104 1.00 83.81 433 VAL A N 1
ATOM 3496 C CA . VAL A 1 433 ? -32.302 25.205 61.833 1.00 83.81 433 VAL A CA 1
ATOM 3497 C C . VAL A 1 433 ? -31.703 24.410 60.694 1.00 83.81 433 VAL A C 1
ATOM 3499 O O . VAL A 1 433 ? -31.589 24.909 59.576 1.00 83.81 433 VAL A O 1
ATOM 3502 N N . THR A 1 434 ? -31.313 23.178 60.972 1.00 76.56 434 THR A N 1
ATOM 3503 C CA . THR A 1 434 ? -30.813 22.245 59.971 1.00 76.56 434 THR A CA 1
ATOM 3504 C C . THR A 1 434 ? -31.948 21.271 59.665 1.00 76.56 434 THR A C 1
ATOM 3506 O O . THR A 1 434 ? -32.226 20.386 60.474 1.00 76.56 434 THR A O 1
ATOM 3509 N N . PRO A 1 435 ? -32.673 21.440 58.544 1.00 71.81 435 PRO A N 1
ATOM 3510 C CA . PRO A 1 435 ? -33.743 20.514 58.202 1.00 71.81 435 PRO A CA 1
ATOM 3511 C C . PRO A 1 435 ? -33.174 19.099 57.989 1.00 71.81 435 PRO A C 1
ATOM 3513 O O . PRO A 1 435 ? -32.016 18.962 57.579 1.00 71.81 435 PRO A O 1
ATOM 3516 N N . PRO A 1 436 ? -33.964 18.037 58.241 1.00 68.06 436 PRO A N 1
ATOM 3517 C CA . PRO A 1 436 ? -33.526 16.673 57.974 1.00 68.06 436 PRO A CA 1
ATOM 3518 C C . PRO A 1 436 ? -33.143 16.536 56.497 1.00 68.06 436 PRO A C 1
ATOM 3520 O O . PRO A 1 436 ? -33.865 16.998 55.609 1.00 68.06 436 PRO A O 1
ATOM 3523 N N . SER A 1 437 ? -31.990 15.922 56.233 1.00 63.44 437 SER A N 1
ATOM 3524 C CA . SER A 1 437 ? -31.473 15.752 54.879 1.00 63.44 437 SER A CA 1
ATOM 3525 C C . SER A 1 437 ? -32.406 14.858 54.056 1.00 63.44 437 SER A C 1
ATOM 3527 O O . SER A 1 437 ? -32.594 13.677 54.341 1.00 63.44 437 SER A O 1
ATOM 3529 N N . LEU A 1 438 ? -33.000 15.426 53.007 1.00 57.16 438 LEU A N 1
ATOM 3530 C CA . LEU A 1 438 ? -33.785 14.692 52.018 1.00 57.16 438 LEU A CA 1
ATOM 3531 C C . LEU A 1 438 ? -32.858 14.294 50.865 1.00 57.16 438 LEU A C 1
ATOM 3533 O O . LEU A 1 438 ? -32.610 15.081 49.957 1.00 57.16 438 LEU A O 1
ATOM 3537 N N . GLY A 1 439 ? -32.314 13.078 50.926 1.00 61.47 439 GLY A N 1
ATOM 3538 C CA . GLY A 1 439 ? -31.507 12.504 49.849 1.00 61.47 439 GLY A CA 1
ATOM 3539 C C . GLY A 1 439 ? -30.852 11.184 50.252 1.00 61.47 439 GLY A C 1
ATOM 3540 O O . GLY A 1 439 ? -30.024 11.153 51.161 1.00 61.47 439 GLY A O 1
ATOM 3541 N N . ALA A 1 440 ? -31.213 10.090 49.578 1.00 63.91 440 ALA A N 1
ATOM 3542 C CA . ALA A 1 440 ? -30.499 8.823 49.695 1.00 63.91 440 ALA A CA 1
ATOM 3543 C C . ALA A 1 440 ? -29.274 8.849 48.767 1.00 63.91 440 ALA A C 1
ATOM 3545 O O . ALA A 1 440 ? -29.393 9.149 47.581 1.00 63.91 440 ALA A O 1
ATOM 3546 N N . MET A 1 441 ? -28.089 8.568 49.312 1.00 68.56 441 MET A N 1
ATOM 3547 C CA . MET A 1 441 ? -26.899 8.294 48.506 1.00 68.56 441 MET A CA 1
ATOM 3548 C C . MET A 1 441 ? -26.807 6.787 48.272 1.00 68.56 441 MET A C 1
ATOM 3550 O O . MET A 1 441 ? -26.445 6.054 49.192 1.00 68.56 441 MET A O 1
ATOM 3554 N N . ASP A 1 442 ? -27.119 6.341 47.057 1.00 65.81 442 ASP A N 1
ATOM 3555 C CA . ASP A 1 442 ? -27.153 4.909 46.723 1.00 65.81 442 ASP A CA 1
ATOM 3556 C C . ASP A 1 442 ? -25.787 4.356 46.292 1.00 65.81 442 ASP A C 1
ATOM 3558 O O . ASP A 1 442 ? -25.453 3.207 46.584 1.00 65.81 442 ASP A O 1
ATOM 3562 N N . CYS A 1 443 ? -24.954 5.164 45.629 1.00 78.25 443 CYS A N 1
ATOM 3563 C CA . CYS A 1 443 ? -23.677 4.713 45.075 1.00 78.25 443 CYS A CA 1
ATOM 3564 C C . CYS A 1 443 ? -22.528 5.663 45.435 1.00 78.25 443 CYS A C 1
ATOM 3566 O O . CYS A 1 443 ? -22.673 6.881 45.382 1.00 78.25 443 CYS A O 1
ATOM 3568 N N . CYS A 1 444 ? -21.375 5.086 45.778 1.00 78.00 444 CYS A N 1
ATOM 3569 C CA . CYS A 1 444 ? -20.102 5.784 45.913 1.00 78.00 444 CYS A CA 1
ATOM 3570 C C . CYS A 1 444 ? -19.111 5.096 44.973 1.00 78.00 444 CYS A C 1
ATOM 3572 O O . CYS A 1 444 ? -18.870 3.897 45.117 1.00 78.00 444 CYS A O 1
ATOM 3574 N N . VAL A 1 445 ? -18.580 5.841 44.004 1.00 80.56 445 VAL A N 1
ATOM 3575 C CA . VAL A 1 445 ? -17.547 5.360 43.082 1.00 80.56 445 VAL A CA 1
ATOM 3576 C C . VAL A 1 445 ? -16.216 5.934 43.546 1.00 80.56 445 VAL A C 1
ATOM 3578 O O . VAL A 1 445 ? -16.067 7.151 43.639 1.00 80.56 445 VAL A O 1
ATOM 3581 N N . MET A 1 446 ? -15.266 5.055 43.850 1.00 77.62 446 MET A N 1
ATOM 3582 C CA . MET A 1 446 ? -13.902 5.418 44.221 1.00 77.62 446 MET A CA 1
ATOM 3583 C C . MET A 1 446 ? -12.974 5.020 43.082 1.00 77.62 446 MET A C 1
ATOM 3585 O O . MET A 1 446 ? -12.994 3.872 42.644 1.00 77.62 446 MET A O 1
ATOM 3589 N N . LEU A 1 447 ? -12.202 5.981 42.584 1.00 75.38 447 LEU A N 1
ATOM 3590 C CA . LEU A 1 447 ? -11.200 5.769 41.547 1.00 75.38 447 LEU A CA 1
ATOM 3591 C C . LEU A 1 447 ? -9.833 5.910 42.211 1.00 75.38 447 LEU A C 1
ATOM 3593 O O . LEU A 1 447 ? -9.549 6.950 42.806 1.00 75.38 447 LEU A O 1
ATOM 3597 N N . PHE A 1 448 ? -9.026 4.860 42.132 1.00 71.25 448 PHE A N 1
ATOM 3598 C CA . PHE A 1 448 ? -7.649 4.850 42.610 1.00 71.25 448 PHE A CA 1
ATOM 3599 C C . PHE A 1 448 ? -6.720 4.841 41.400 1.00 71.25 448 PHE A C 1
ATOM 3601 O O . PHE A 1 448 ? -7.024 4.182 40.404 1.00 71.25 448 PHE A O 1
ATOM 3608 N N . ASP A 1 449 ? -5.621 5.583 41.485 1.00 64.31 449 ASP A N 1
ATOM 3609 C CA . ASP A 1 449 ? -4.549 5.519 40.495 1.00 64.31 449 ASP A CA 1
ATOM 3610 C C . ASP A 1 449 ? -3.581 4.382 40.858 1.00 64.31 449 ASP A C 1
ATOM 3612 O O . ASP A 1 449 ? -3.456 4.022 42.033 1.00 64.31 449 ASP A O 1
ATOM 3616 N N . THR A 1 450 ? -2.921 3.792 39.864 1.00 59.44 450 THR A N 1
ATOM 3617 C CA . THR A 1 450 ? -1.961 2.691 40.063 1.00 59.44 450 THR A CA 1
ATOM 3618 C C . THR A 1 450 ? -0.575 3.085 39.545 1.00 59.44 450 THR A C 1
ATOM 3620 O O . THR A 1 450 ? -0.497 3.512 38.394 1.00 59.44 450 THR A O 1
ATOM 3623 N N . PRO A 1 451 ? 0.513 2.870 40.315 1.00 58.09 451 PRO A N 1
ATOM 3624 C CA . PRO A 1 451 ? 0.562 2.152 41.590 1.00 58.09 451 PRO A CA 1
ATOM 3625 C C . PRO A 1 451 ? 0.083 3.002 42.776 1.00 58.09 451 PRO A C 1
ATOM 3627 O O . PRO A 1 451 ? 0.309 4.203 42.850 1.00 58.09 451 PRO A O 1
ATOM 3630 N N . ALA A 1 452 ? -0.579 2.345 43.726 1.00 53.53 452 ALA A N 1
ATOM 3631 C CA . ALA A 1 452 ? -1.098 2.961 44.944 1.00 53.53 452 ALA A CA 1
ATOM 3632 C C . ALA A 1 452 ? -0.044 3.009 46.071 1.00 53.53 452 ALA A C 1
ATOM 3634 O O . ALA A 1 452 ? -0.397 2.856 47.241 1.00 53.53 452 ALA A O 1
ATOM 3635 N N . ASP A 1 453 ? 1.244 3.168 45.738 1.00 51.25 453 ASP A N 1
ATOM 3636 C CA . ASP A 1 453 ? 2.293 3.355 46.744 1.00 51.25 453 ASP A CA 1
ATOM 3637 C C . ASP A 1 453 ? 2.597 4.855 46.907 1.00 51.25 453 ASP A C 1
ATOM 3639 O O . ASP A 1 453 ? 3.132 5.475 45.993 1.00 51.25 453 ASP A O 1
ATOM 3643 N N . PRO A 1 454 ? 2.283 5.481 48.056 1.00 50.50 454 PRO A N 1
ATOM 3644 C CA . PRO A 1 454 ? 2.666 6.865 48.330 1.00 50.50 454 PRO A CA 1
ATOM 3645 C C . PRO A 1 454 ? 4.176 7.048 48.600 1.00 50.50 454 PRO A C 1
ATOM 3647 O O . PRO A 1 454 ? 4.578 8.131 49.034 1.00 50.50 454 PRO A O 1
ATOM 3650 N N . ARG A 1 455 ? 5.002 6.003 48.435 1.00 53.56 455 ARG A N 1
ATOM 3651 C CA . ARG A 1 455 ? 6.463 6.022 48.630 1.00 53.56 455 ARG A CA 1
ATOM 3652 C C . ARG A 1 455 ? 7.285 5.751 47.364 1.00 53.56 455 ARG A C 1
ATOM 3654 O O . ARG A 1 455 ? 8.508 5.690 47.495 1.00 53.56 455 ARG A O 1
ATOM 3661 N N . GLU A 1 456 ? 6.661 5.636 46.192 1.00 42.19 456 GLU A N 1
ATOM 3662 C CA . GLU A 1 456 ? 7.361 5.692 44.895 1.00 42.19 456 GLU A CA 1
ATOM 3663 C C . GLU A 1 456 ? 7.212 7.058 44.219 1.00 42.19 456 GLU A C 1
ATOM 3665 O O . GLU A 1 456 ? 6.077 7.591 44.174 1.00 42.19 456 GLU A O 1
#

Foldseek 3Di:
DQEEEEQAAPLCVVQLLVQLVVPVFKWKWKWAQDDDPDPDPDDPDDPDDPDDPDDPGQFIEIATCQCPFPRSVVSNVCVVVVHHYHYQFAADRRDDDDADAAADPVVCVPDPPVRRLVVPVVVADDDPDPRLLLRLLRSLVSVVVCVVPDDDYDYDDDSNSVVVSVVSNPDDRDPDHDHHDDTDRIDMFGAQLLQVVQRYLFQLQLSLVVVVCVVVVHDCPCSLPVVLVVLLVQLVVVQCVVCPVNADDDDPVLVVQLVVQLCVVCVVVVHRGGDLVSSLVSCCVRRNQSSSVSSSVSSSDHPCNVVSPDDPVNQFYWHDDHQWIQTSVRDIGGYDYPSDHHDDDDDDDDGDDDDDPVRVVVVVVVDDPPDDPDDVVVVVVVVVVVVVVVVVVQVVQQVVPKDKDWDDPDLAPHWPPPVCVVVVVVVTTIHIHRPRRDDDDPDDDDDDDPPPDPPD

Radius of gyration: 35.17 Å; chains: 1; bounding box: 82×74×109 Å

Secondary structure (DSSP, 8-state):
--EEEEEEEGGGHHHHHHHHTTTTS-EEEEEPPPP--------S--------S----PPEEEEEE-TT-HHHHHHHHHHHTT--EEEEEPP-SS----------GGGGGTS-HHHHHHHHGGGPPPP--HHHHHHHHHHHHHHHHHHTT-SSEEEE--TTTHHHHHHHHHSPPPSSPPPPPP-PPPEEEEE-GGGGGGT-SS-HHHHHHHHHHHHHT---TTHHHHHHHHHHHHHHHHHHHHHGGGS----HHHHHHHHHHHHHHHHHTT-SSPPHHHHHHHHHHHH-HHHHHHHHHHHH--TTSGGG---TT---EEEEETTEEE-TTS-EEEEEESS--SPP--------PPPPHHHHHHHHHH--TTS-SS-HHHHHHHHHHHHHHHHHHHHHHHHHT-EEEE-SS--TT-B-HHHHHHTGGGT--EEEE----------------SS--TT-